Protein 2BON (pdb70)

Solvent-accessible surface area: 24672 Å² total; per-residue (Å²): 101,32,0,0,0,0,7,51,48,184,8,68,134,44,124,76,3,138,106,8,10,105,105,9,103,135,109,72,39,68,5,41,50,58,58,13,221,99,173,50,17,6,48,128,41,2,89,60,0,60,193,101,61,8,32,0,0,0,0,0,1,16,22,33,7,1,18,86,0,0,38,12,3,42,137,17,156,52,145,118,59,6,0,0,0,1,0,26,25,24,153,50,26,4,0,1,82,0,0,32,13,37,164,39,43,67,128,0,0,77,29,1,3,67,16,107,34,59,39,0,3,0,0,42,0,52,141,130,51,9,0,0,3,2,0,1,0,1,11,38,75,130,102,162,119,51,38,33,42,113,1,21,74,31,0,0,104,0,76,66,17,123,38,41,139,1,46,0,112,8,55,87,23,104,44,124,20,74,1,2,0,1,0,0,0,0,0,49,12,8,21,23,35,7,38,0,0,59,45,2,0,0,27,11,22,6,0,14,0,26,0,5,46,25,98,90,17,80,100,60,11,14,52,6,0,125,86,123,93,141,42,130,89,15,45,116,13,22,0,30,70,0,48,0,82,7,78,112,86,0,8,0,13,1,14,47,105,65,56,43,20,90,88,2,50,0,58,10,41,94,61,39,13,114,0,24,4,13,129,110,6,65,3,28,76,24,125,97,35,0,0,0,0,8,56,39,165,35,41,99,27,139,64,7,156,90,9,10,132,106,7,117,149,122,65,44,63,6,42,47,59,68,18,220,105,129,46,16,1,53,122,42,2,113,47,0,64,160,82,63,8,34,0,0,0,0,0,0,16,29,34,7,0,15,37,0,0,34,13,0,44,110,22,168,40,143,137,56,4,0,0,0,2,3,26,18,29,142,55,22,5,0,0,84,1,0,32,9,36,158,60,69,75,112,0,0,83,26,1,1,57,16,124,32,61,42,0,4,0,0,33,0,63,137,138,39,3,0,0,2,4,0,3,0,1,11,36,79,111,164,148,65,164,86,17,77,42,12,2,98,2,97,64,37,122,65,40,40,2,23,0,82,8,65,156,9,17,8,10,5,71,0,52,7,1,0,0,0,0,0,51,9,14,27,33,35,57,88,9,0,66,103,4,54,0,27,23,21,61,0,24,1,38,0,48,80,158,102,47,13,87,15,42,0,33,76,0,58,2,98,4,48,89,85,0,12,0,16,0,18,28,68,59,49,50,17,82,88,6,46,0,61,8,41,94,65,37,9,108,0,24,5,19,138,121,4,78,3,20,126,113,176

Structure (mmCIF, N/CA/C/O backbone):
data_2BON
#
_entry.id   2BON
#
_cell.length_a   42.326
_cell.length_b   166.164
_cell.length_c   48.474
_cell.angle_alpha   90.00
_cell.angle_beta   97.03
_cell.angle_gamma   90.00
#
_symmetry.space_group_name_H-M   'P 1 21 1'
#
loop_
_entity.id
_entity.type
_entity.pdbx_description
1 polymer 'LIPID KINASE'
2 non-polymer 'MAGNESIUM ION'
3 water water
#
loop_
_atom_site.group_PDB
_atom_site.id
_atom_site.type_symbol
_atom_site.label_atom_id
_atom_site.label_alt_id
_atom_site.label_comp_id
_atom_site.label_asym_id
_atom_site.label_entity_id
_atom_site.label_seq_id
_atom_site.pdbx_PDB_ins_code
_atom_site.Cartn_x
_atom_site.Cartn_y
_atom_site.Cartn_z
_atom_site.occupancy
_atom_site.B_iso_or_equiv
_atom_site.auth_seq_id
_atom_site.auth_comp_id
_atom_site.auth_asym_id
_atom_site.auth_atom_id
_atom_site.pdbx_PDB_model_num
ATOM 1 N N . PRO A 1 30 ? 11.779 -9.611 -5.338 1.00 67.83 5 PRO A N 1
ATOM 2 C CA . PRO A 1 30 ? 12.589 -10.116 -4.222 1.00 67.77 5 PRO A CA 1
ATOM 3 C C . PRO A 1 30 ? 11.837 -10.985 -3.189 1.00 67.27 5 PRO A C 1
ATOM 4 O O . PRO A 1 30 ? 10.617 -10.841 -3.001 1.00 67.80 5 PRO A O 1
ATOM 8 N N . ALA A 1 31 ? 12.595 -11.817 -2.481 1.00 65.84 6 ALA A N 1
ATOM 9 C CA . ALA A 1 31 ? 12.033 -12.720 -1.486 1.00 65.01 6 ALA A CA 1
ATOM 10 C C . ALA A 1 31 ? 11.328 -11.999 -0.344 1.00 64.56 6 ALA A C 1
ATOM 11 O O . ALA A 1 31 ? 11.645 -10.852 -0.003 1.00 64.77 6 ALA A O 1
ATOM 13 N N . SER A 1 32 ? 10.339 -12.670 0.226 1.00 63.60 7 SER A N 1
ATOM 14 C CA . SER A 1 32 ? 9.587 -12.106 1.309 1.00 62.70 7 SER A CA 1
ATOM 15 C C . SER A 1 32 ? 9.273 -13.170 2.338 1.00 62.35 7 SER A C 1
ATOM 16 O O . SER A 1 32 ? 9.366 -14.375 2.069 1.00 60.91 7 SER A O 1
ATOM 19 N N . LEU A 1 33 ? 8.937 -12.709 3.538 1.00 61.72 8 LEU A N 1
ATOM 20 C CA . LEU A 1 33 ? 8.478 -13.606 4.576 1.00 61.43 8 LEU A CA 1
ATOM 21 C C . LEU A 1 33 ? 7.174 -13.072 5.041 1.00 61.61 8 LEU A C 1
ATOM 22 O O . LEU A 1 33 ? 7.083 -11.906 5.478 1.00 63.23 8 LEU A O 1
ATOM 27 N N . LEU A 1 34 ? 6.162 -13.911 4.897 1.00 61.53 9 LEU A N 1
ATOM 28 C CA . LEU A 1 34 ? 4.802 -13.601 5.280 1.00 62.21 9 LEU A CA 1
ATOM 29 C C . LEU A 1 34 ? 4.498 -14.075 6.708 1.00 61.96 9 LEU A C 1
ATOM 30 O O . LEU A 1 34 ? 4.423 -15.295 7.003 1.00 61.56 9 LEU A O 1
ATOM 35 N N . ILE A 1 35 ? 4.335 -13.107 7.598 1.00 62.78 10 ILE A N 1
ATOM 36 C CA . ILE A 1 35 ? 3.959 -13.421 8.953 1.00 63.43 10 ILE A CA 1
ATOM 37 C C . ILE A 1 35 ? 2.435 -13.422 9.056 1.00 64.72 10 ILE A C 1
ATOM 38 O O . ILE A 1 35 ? 1.764 -12.354 9.054 1.00 64.12 10 ILE A O 1
ATOM 43 N N . LEU A 1 36 ? 1.921 -14.637 9.221 1.00 65.29 11 LEU A N 1
ATOM 44 C CA . LEU A 1 36 ? 0.501 -14.929 9.218 1.00 67.42 11 LEU A CA 1
ATOM 45 C C . LEU A 1 36 ? 0.006 -15.119 10.615 1.00 69.58 11 LEU A C 1
ATOM 46 O O . LEU A 1 36 ? 0.748 -15.510 11.507 1.00 70.49 11 LEU A O 1
ATOM 51 N N . ASN A 1 37 ? -1.280 -14.896 10.790 1.00 72.40 12 ASN A N 1
ATOM 52 C CA . ASN A 1 37 ? -1.871 -14.966 12.104 1.00 74.71 12 ASN A CA 1
ATOM 53 C C . ASN A 1 37 ? -2.382 -16.380 12.399 1.00 75.41 12 ASN A C 1
ATOM 54 O O . ASN A 1 37 ? -2.264 -17.282 11.572 1.00 76.14 12 ASN A O 1
ATOM 59 N N . GLY A 1 38 ? -2.913 -16.591 13.594 1.00 76.74 13 GLY A N 1
ATOM 60 C CA . GLY A 1 38 ? -3.656 -17.818 13.882 1.00 77.54 13 GLY A CA 1
ATOM 61 C C . GLY A 1 38 ? -4.894 -17.927 13.003 1.00 78.42 13 GLY A C 1
ATOM 62 O O . GLY A 1 38 ? -5.359 -19.026 12.700 1.00 78.62 13 GLY A O 1
ATOM 63 N N . LYS A 1 39 ? -5.423 -16.778 12.582 1.00 79.26 14 LYS A N 1
ATOM 64 C CA . LYS A 1 39 ? -6.632 -16.719 11.760 1.00 80.02 14 LYS A CA 1
ATOM 65 C C . LYS A 1 39 ? -6.307 -16.358 10.316 1.00 80.08 14 LYS A C 1
ATOM 66 O O . LYS A 1 39 ? -6.559 -15.228 9.887 1.00 80.16 14 LYS A O 1
ATOM 72 N N . SER A 1 40 ? -5.737 -17.322 9.589 1.00 79.83 15 SER A N 1
ATOM 73 C CA . SER A 1 40 ? -5.315 -17.161 8.195 1.00 79.96 15 SER A CA 1
ATOM 74 C C . SER A 1 40 ? -4.934 -18.520 7.599 1.00 79.87 15 SER A C 1
ATOM 75 O O . SER A 1 40 ? -4.839 -18.665 6.376 1.00 80.06 15 SER A O 1
ATOM 78 N N . THR A 1 41 ? -4.726 -19.510 8.467 1.00 79.39 16 THR A N 1
ATOM 79 C CA . THR A 1 41 ? -4.212 -20.830 8.066 1.00 79.14 16 THR A CA 1
ATOM 80 C C . THR A 1 41 ? -5.215 -21.679 7.248 1.00 78.33 16 THR A C 1
ATOM 81 O O . THR A 1 41 ? -4.846 -22.706 6.658 1.00 78.45 16 THR A O 1
ATOM 85 N N . ASP A 1 42 ? -6.473 -21.240 7.214 1.00 77.50 17 ASP A N 1
ATOM 86 C CA . ASP A 1 42 ? -7.508 -21.877 6.389 1.00 76.72 17 ASP A CA 1
ATOM 87 C C . ASP A 1 42 ? -8.183 -20.886 5.420 1.00 75.89 17 ASP A C 1
ATOM 88 O O . ASP A 1 42 ? -9.347 -21.067 5.031 1.00 75.82 17 ASP A O 1
ATOM 93 N N . ASN A 1 43 ? -7.440 -19.843 5.039 1.00 74.74 18 ASN A N 1
ATOM 94 C CA . ASN A 1 43 ? -7.858 -18.933 3.971 1.00 73.55 18 ASN A CA 1
ATOM 95 C C . ASN A 1 43 ? -7.394 -19.464 2.600 1.00 72.84 18 ASN A C 1
ATOM 96 O O . ASN A 1 43 ? -6.220 -19.331 2.220 1.00 72.56 18 ASN A O 1
ATOM 101 N N . LEU A 1 44 ? -8.331 -20.081 1.879 1.00 71.94 19 LEU A N 1
ATOM 102 C CA . LEU A 1 44 ? -8.050 -20.745 0.594 1.00 71.13 19 LEU A CA 1
ATOM 103 C C . LEU A 1 44 ? -7.649 -19.776 -0.540 1.00 70.20 19 LEU A C 1
ATOM 104 O O . LEU A 1 44 ? -6.659 -20.038 -1.235 1.00 69.75 19 LEU A O 1
ATOM 109 N N . PRO A 1 45 ? -8.421 -18.675 -0.743 1.00 69.45 20 PRO A N 1
ATOM 110 C CA . PRO A 1 45 ? -7.998 -17.600 -1.655 1.00 68.85 20 PRO A CA 1
ATOM 111 C C . PRO A 1 45 ? -6.566 -17.100 -1.406 1.00 68.06 20 PRO A C 1
ATOM 112 O O . PRO A 1 45 ? -5.806 -16.916 -2.361 1.00 67.64 20 PRO A O 1
ATOM 116 N N . LEU A 1 46 ? -6.229 -16.863 -0.134 1.00 67.47 21 LEU A N 1
ATOM 117 C CA . LEU A 1 46 ? -4.875 -16.470 0.295 1.00 66.52 21 LEU A CA 1
ATOM 118 C C . LEU A 1 46 ? -3.862 -17.537 -0.112 1.00 66.65 21 LEU A C 1
ATOM 119 O O . LEU A 1 46 ? -2.833 -17.238 -0.747 1.00 66.01 21 LEU A O 1
ATOM 124 N N . ARG A 1 47 ? -4.172 -18.783 0.262 1.00 66.49 22 ARG A N 1
ATOM 125 C CA . ARG A 1 47 ? -3.363 -19.919 -0.143 1.00 67.36 22 ARG A CA 1
ATOM 126 C C . ARG A 1 47 ? -3.216 -19.963 -1.675 1.00 67.56 22 ARG A C 1
ATOM 127 O O . ARG A 1 47 ? -2.078 -19.972 -2.198 1.00 67.55 22 ARG A O 1
ATOM 135 N N . GLU A 1 48 ? -4.365 -19.879 -2.383 1.00 68.41 23 GLU A N 1
ATOM 136 C CA . GLU A 1 48 ? -4.346 -19.878 -3.853 1.00 69.70 23 GLU A CA 1
ATOM 137 C C . GLU A 1 48 ? -3.441 -18.779 -4.406 1.00 70.05 23 GLU A C 1
ATOM 138 O O . GLU A 1 48 ? -2.594 -19.044 -5.258 1.00 70.39 23 GLU A O 1
ATOM 144 N N . ALA A 1 49 ? -3.617 -17.558 -3.900 1.00 70.48 24 ALA A N 1
ATOM 145 C CA . ALA A 1 49 ? -2.844 -16.406 -4.348 1.00 70.90 24 ALA A CA 1
ATOM 146 C C . ALA A 1 49 ? -1.354 -16.632 -4.098 1.00 71.24 24 ALA A C 1
ATOM 147 O O . ALA A 1 49 ? -0.546 -16.582 -5.156 1.00 71.18 24 ALA A O 1
ATOM 149 N N . ILE A 1 50 ? -0.988 -16.907 -2.708 1.00 71.45 25 ILE A N 1
ATOM 150 C CA . ILE A 1 50 ? 0.407 -17.192 -2.352 1.00 71.62 25 ILE A CA 1
ATOM 151 C C . ILE A 1 50 ? 0.985 -18.263 -3.272 1.00 72.52 25 ILE A C 1
ATOM 152 O O . ILE A 1 50 ? 2.044 -18.067 -3.871 1.00 72.55 25 ILE A O 1
ATOM 157 N N . MET A 1 51 ? 0.279 -19.376 -3.358 1.00 73.87 26 MET A N 1
ATOM 158 C CA . MET A 1 51 ? 0.723 -20.482 -4.201 1.00 75.36 26 MET A CA 1
ATOM 159 C C . MET A 1 51 ? 0.876 -20.117 -5.690 1.00 75.63 26 MET A C 1
ATOM 160 O O . MET A 1 51 ? 1.749 -20.688 -6.400 1.00 76.38 26 MET A O 1
ATOM 165 N N . LEU A 1 52 ? 0.040 -19.198 -6.184 1.00 75.85 27 LEU A N 1
ATOM 166 C CA . LEU A 1 52 ? 0.104 -18.844 -7.637 1.00 76.12 27 LEU A CA 1
ATOM 167 C C . LEU A 1 52 ? 1.310 -17.926 -7.916 1.00 75.79 27 LEU A C 1
ATOM 168 O O . LEU A 1 52 ? 1.866 -17.926 -9.022 1.00 75.68 27 LEU A O 1
ATOM 173 N N . LEU A 1 53 ? 1.714 -17.173 -6.890 1.00 75.62 28 LEU A N 1
ATOM 174 C CA . LEU A 1 53 ? 2.879 -16.272 -6.962 1.00 75.37 28 LEU A CA 1
ATOM 175 C C . LEU A 1 53 ? 4.203 -17.024 -6.765 1.00 75.57 28 LEU A C 1
ATOM 176 O O . LEU A 1 53 ? 5.256 -16.596 -7.261 1.00 75.78 28 LEU A O 1
ATOM 181 N N . ARG A 1 54 ? 4.137 -18.162 -6.051 1.00 75.08 29 ARG A N 1
ATOM 182 C CA . ARG A 1 54 ? 5.303 -19.023 -5.892 1.00 74.26 29 ARG A CA 1
ATOM 183 C C . ARG A 1 54 ? 5.677 -19.640 -7.213 1.00 74.37 29 ARG A C 1
ATOM 184 O O . ARG A 1 54 ? 6.854 -19.700 -7.559 1.00 73.73 29 ARG A O 1
ATOM 192 N N . GLU A 1 55 ? 4.661 -20.072 -7.953 1.00 74.98 30 GLU A N 1
ATOM 193 C CA . GLU A 1 55 ? 4.860 -20.677 -9.281 1.00 75.88 30 GLU A CA 1
ATOM 194 C C . GLU A 1 55 ? 4.909 -19.596 -10.377 1.00 76.30 30 GLU A C 1
ATOM 195 O O . GLU A 1 55 ? 4.446 -19.796 -11.497 1.00 76.70 30 GLU A O 1
ATOM 201 N N . GLU A 1 56 ? 5.475 -18.441 -10.024 1.00 76.99 31 GLU A N 1
ATOM 202 C CA . GLU A 1 56 ? 5.738 -17.360 -10.970 1.00 77.74 31 GLU A CA 1
ATOM 203 C C . GLU A 1 56 ? 7.212 -16.958 -10.818 1.00 77.53 31 GLU A C 1
ATOM 204 O O . GLU A 1 56 ? 7.740 -16.120 -11.576 1.00 77.81 31 GLU A O 1
ATOM 210 N N . GLY A 1 57 ? 7.864 -17.587 -9.823 1.00 77.15 32 GLY A N 1
ATOM 211 C CA . GLY A 1 57 ? 9.288 -17.384 -9.558 1.00 76.07 32 GLY A CA 1
ATOM 212 C C . GLY A 1 57 ? 9.574 -16.732 -8.221 1.00 74.93 32 GLY A C 1
ATOM 213 O O . GLY A 1 57 ? 10.728 -16.531 -7.838 1.00 74.82 32 GLY A O 1
ATOM 214 N N . MET A 1 58 ? 8.527 -16.402 -7.490 1.00 73.97 33 MET A N 1
ATOM 215 C CA . MET A 1 58 ? 8.749 -15.663 -6.277 1.00 73.74 33 MET A CA 1
ATOM 216 C C . MET A 1 58 ? 9.037 -16.600 -5.126 1.00 72.17 33 MET A C 1
ATOM 217 O O . MET A 1 58 ? 8.528 -17.726 -5.092 1.00 71.75 33 MET A O 1
ATOM 222 N N . THR A 1 59 ? 9.919 -16.138 -4.237 1.00 70.29 34 THR A N 1
ATOM 223 C CA . THR A 1 59 ? 10.247 -16.829 -3.011 1.00 68.98 34 THR A CA 1
ATOM 224 C C . THR A 1 59 ? 9.386 -16.195 -1.936 1.00 67.81 34 THR A C 1
ATOM 225 O O . THR A 1 59 ? 9.512 -15.006 -1.644 1.00 67.29 34 THR A O 1
ATOM 229 N N . ILE A 1 60 ? 8.469 -16.970 -1.375 1.00 66.54 35 ILE A N 1
ATOM 230 C CA . ILE A 1 60 ? 7.652 -16.437 -0.302 1.00 64.55 35 ILE A CA 1
ATOM 231 C C . ILE A 1 60 ? 7.444 -17.411 0.867 1.00 63.85 35 ILE A C 1
ATOM 232 O O . ILE A 1 60 ? 6.689 -18.392 0.781 1.00 61.99 35 ILE A O 1
ATOM 237 N N . HIS A 1 61 ? 8.156 -17.126 1.954 1.00 62.79 36 HIS A N 1
ATOM 238 C CA . HIS A 1 61 ? 8.072 -17.916 3.175 1.00 62.41 36 HIS A CA 1
ATOM 239 C C . HIS A 1 61 ? 6.831 -17.530 3.918 1.00 61.92 36 HIS A C 1
ATOM 240 O O . HIS A 1 61 ? 6.518 -16.340 4.040 1.00 61.62 36 HIS A O 1
ATOM 247 N N . VAL A 1 62 ? 6.148 -18.538 4.443 1.00 60.71 37 VAL A N 1
ATOM 248 C CA . VAL A 1 62 ? 4.962 -18.308 5.237 1.00 61.01 37 VAL A CA 1
ATOM 249 C C . VAL A 1 62 ? 5.232 -18.836 6.647 1.00 60.73 37 VAL A C 1
ATOM 250 O O . VAL A 1 62 ? 5.592 -20.019 6.813 1.00 59.98 37 VAL A O 1
ATOM 254 N N . ARG A 1 63 ? 5.108 -17.947 7.629 1.00 60.70 38 ARG A N 1
ATOM 255 C CA . ARG A 1 63 ? 5.266 -18.271 9.064 1.00 61.15 38 ARG A CA 1
ATOM 256 C C . ARG A 1 63 ? 4.011 -17.884 9.807 1.00 61.04 38 ARG A C 1
ATOM 257 O O . ARG A 1 63 ? 3.377 -16.894 9.469 1.00 61.34 38 ARG A O 1
ATOM 265 N N . VAL A 1 64 ? 3.618 -18.711 10.771 1.00 60.62 39 VAL A N 1
ATOM 266 C CA . VAL A 1 64 ? 2.338 -18.525 11.452 1.00 60.85 39 VAL A CA 1
ATOM 267 C C . VAL A 1 64 ? 2.617 -18.280 12.918 1.00 60.84 39 VAL A C 1
ATOM 268 O O . VAL A 1 64 ? 3.327 -19.072 13.533 1.00 60.91 39 VAL A O 1
ATOM 272 N N . THR A 1 65 ? 2.060 -17.192 13.457 1.00 61.01 40 THR A N 1
ATOM 273 C CA . THR A 1 65 ? 2.205 -16.854 14.866 1.00 61.58 40 THR A CA 1
ATOM 274 C C . THR A 1 65 ? 1.181 -17.535 15.786 1.00 62.63 40 THR A C 1
ATOM 275 O O . THR A 1 65 ? 0.043 -17.833 15.392 1.00 62.99 40 THR A O 1
ATOM 279 N N . TRP A 1 66 ? 1.587 -17.755 17.033 1.00 62.81 41 TRP A N 1
ATOM 280 C CA . TRP A 1 66 ? 0.714 -18.390 17.990 1.00 62.96 41 TRP A CA 1
ATOM 281 C C . TRP A 1 66 ? 0.586 -17.542 19.234 1.00 63.13 41 TRP A C 1
ATOM 282 O O . TRP A 1 66 ? -0.452 -17.581 19.900 1.00 63.48 41 TRP A O 1
ATOM 293 N N . GLU A 1 67 ? 1.653 -16.819 19.572 1.00 63.58 42 GLU A N 1
ATOM 294 C CA . GLU A 1 67 ? 1.691 -16.021 20.830 1.00 64.35 42 GLU A CA 1
ATOM 295 C C . GLU A 1 67 ? 2.536 -14.773 20.607 1.00 63.61 42 GLU A C 1
ATOM 296 O O . GLU A 1 67 ? 3.253 -14.699 19.610 1.00 62.18 42 GLU A O 1
ATOM 302 N N . LYS A 1 68 ? 2.464 -13.763 21.497 1.00 64.09 43 LYS A N 1
ATOM 303 C CA . LYS A 1 68 ? 3.345 -12.598 21.290 1.00 64.91 43 LYS A CA 1
ATOM 304 C C . LYS A 1 68 ? 4.800 -13.009 21.480 1.00 64.86 43 LYS A C 1
ATOM 305 O O . LYS A 1 68 ? 5.091 -13.950 22.230 1.00 65.58 43 LYS A O 1
ATOM 311 N N . GLY A 1 69 ? 5.711 -12.320 20.797 1.00 65.30 44 GLY A N 1
ATOM 312 C CA . GLY A 1 69 ? 7.112 -12.761 20.760 1.00 65.96 44 GLY A CA 1
ATOM 313 C C . GLY A 1 69 ? 7.443 -13.551 19.497 1.00 66.22 44 GLY A C 1
ATOM 314 O O . GLY A 1 69 ? 8.609 -13.604 19.069 1.00 66.54 44 GLY A O 1
ATOM 315 N N . ASP A 1 70 ? 6.414 -14.156 18.899 1.00 65.86 45 ASP A N 1
ATOM 316 C CA . ASP A 1 70 ? 6.579 -15.051 17.722 1.00 65.46 45 ASP A CA 1
ATOM 317 C C . ASP A 1 70 ? 6.898 -14.246 16.482 1.00 65.69 45 ASP A C 1
ATOM 318 O O . ASP A 1 70 ? 7.698 -14.673 15.641 1.00 65.28 45 ASP A O 1
ATOM 323 N N . ALA A 1 71 ? 6.246 -13.089 16.345 1.00 66.42 46 ALA A N 1
ATOM 324 C CA . ALA A 1 71 ? 6.471 -12.236 15.166 1.00 66.83 46 ALA A CA 1
ATOM 325 C C . ALA A 1 71 ? 7.938 -11.821 15.205 1.00 67.10 46 ALA A C 1
ATOM 326 O O . ALA A 1 71 ? 8.661 -11.953 14.217 1.00 66.52 46 ALA A O 1
ATOM 328 N N . ALA A 1 72 ? 8.368 -11.348 16.375 1.00 67.44 47 ALA A N 1
ATOM 329 C CA . ALA A 1 72 ? 9.766 -10.999 16.597 1.00 67.57 47 ALA A CA 1
ATOM 330 C C . ALA A 1 72 ? 10.664 -12.148 16.177 1.00 66.78 47 ALA A C 1
ATOM 331 O O . ALA A 1 72 ? 11.634 -11.945 15.437 1.00 67.47 47 ALA A O 1
ATOM 333 N N . ARG A 1 73 ? 10.335 -13.367 16.611 1.00 66.50 48 ARG A N 1
ATOM 334 C CA . ARG A 1 73 ? 11.181 -14.507 16.289 1.00 65.16 48 ARG A CA 1
ATOM 335 C C . ARG A 1 73 ? 11.245 -14.712 14.780 1.00 64.96 48 ARG A C 1
ATOM 336 O O . ARG A 1 73 ? 12.321 -14.974 14.232 1.00 63.91 48 ARG A O 1
ATOM 344 N N . TYR A 1 74 ? 10.103 -14.544 14.115 1.00 64.48 49 TYR A N 1
ATOM 345 C CA . TYR A 1 74 ? 10.023 -14.781 12.670 1.00 64.73 49 TYR A CA 1
ATOM 346 C C . TYR A 1 74 ? 10.578 -13.602 11.842 1.00 65.20 49 TYR A C 1
ATOM 347 O O . TYR A 1 74 ? 11.087 -13.795 10.722 1.00 64.63 49 TYR A O 1
ATOM 356 N N . VAL A 1 75 ? 10.505 -12.401 12.420 1.00 65.88 50 VAL A N 1
ATOM 357 C CA . VAL A 1 75 ? 11.178 -11.229 11.855 1.00 67.33 50 VAL A CA 1
ATOM 358 C C . VAL A 1 75 ? 12.685 -11.519 11.784 1.00 68.45 50 VAL A C 1
ATOM 359 O O . VAL A 1 75 ? 13.317 -11.336 10.734 1.00 68.90 50 VAL A O 1
ATOM 363 N N . GLU A 1 76 ? 13.254 -12.036 12.874 1.00 69.61 51 GLU A N 1
ATOM 364 C CA . GLU A 1 76 ? 14.686 -12.302 12.866 1.00 70.70 51 GLU A CA 1
ATOM 365 C C . GLU A 1 76 ? 15.045 -13.464 11.943 1.00 70.52 51 GLU A C 1
ATOM 366 O O . GLU A 1 76 ? 16.130 -13.465 11.366 1.00 70.93 51 GLU A O 1
ATOM 372 N N . GLU A 1 77 ? 14.142 -14.433 11.777 1.00 70.43 52 GLU A N 1
ATOM 373 C CA . GLU A 1 77 ? 14.394 -15.531 10.823 1.00 69.98 52 GLU A CA 1
ATOM 374 C C . GLU A 1 77 ? 14.354 -14.950 9.410 1.00 69.95 52 GLU A C 1
ATOM 375 O O . GLU A 1 77 ? 15.169 -15.310 8.559 1.00 69.98 52 GLU A O 1
ATOM 381 N N . ALA A 1 78 ? 13.425 -14.023 9.184 1.00 69.99 53 ALA A N 1
ATOM 382 C CA . ALA A 1 78 ? 13.365 -13.285 7.929 1.00 69.93 53 ALA A CA 1
ATOM 383 C C . ALA A 1 78 ? 14.725 -12.650 7.619 1.00 70.19 53 ALA A C 1
ATOM 384 O O . ALA A 1 78 ? 15.228 -12.773 6.493 1.00 70.46 53 ALA A O 1
ATOM 386 N N . ARG A 1 79 ? 15.334 -12.018 8.625 1.00 70.17 54 ARG A N 1
ATOM 387 C CA . ARG A 1 79 ? 16.673 -11.444 8.490 1.00 70.58 54 ARG A CA 1
ATOM 388 C C . ARG A 1 79 ? 17.707 -12.450 8.024 1.00 71.01 54 ARG A C 1
ATOM 389 O O . ARG A 1 79 ? 18.379 -12.223 7.021 1.00 70.97 54 ARG A O 1
ATOM 397 N N . LYS A 1 80 ? 17.816 -13.564 8.745 1.00 71.35 55 LYS A N 1
ATOM 398 C CA . LYS A 1 80 ? 18.756 -14.630 8.412 1.00 71.93 55 LYS A CA 1
ATOM 399 C C . LYS A 1 80 ? 18.683 -15.064 6.947 1.00 72.20 55 LYS A C 1
ATOM 400 O O . LYS A 1 80 ? 19.704 -15.391 6.324 1.00 72.16 55 LYS A O 1
ATOM 406 N N . PHE A 1 81 ? 17.467 -15.058 6.407 1.00 72.48 56 PHE A N 1
ATOM 407 C CA . PHE A 1 81 ? 17.221 -15.413 5.012 1.00 72.37 56 PHE A CA 1
ATOM 408 C C . PHE A 1 81 ? 17.730 -14.330 4.048 1.00 71.46 56 PHE A C 1
ATOM 409 O O . PHE A 1 81 ? 17.961 -14.593 2.869 1.00 71.31 56 PHE A O 1
ATOM 417 N N . GLY A 1 82 ? 17.917 -13.122 4.568 1.00 70.46 57 GLY A N 1
ATOM 418 C CA . GLY A 1 82 ? 18.315 -11.977 3.746 1.00 69.43 57 GLY A CA 1
ATOM 419 C C . GLY A 1 82 ? 17.133 -11.470 2.947 1.00 68.56 57 GLY A C 1
ATOM 420 O O . GLY A 1 82 ? 17.282 -11.068 1.790 1.00 68.48 57 GLY A O 1
ATOM 421 N N . VAL A 1 83 ? 15.959 -11.489 3.578 1.00 67.18 58 VAL A N 1
ATOM 422 C CA . VAL A 1 83 ? 14.694 -11.221 2.918 1.00 66.13 58 VAL A CA 1
ATOM 423 C C . VAL A 1 83 ? 14.508 -9.685 2.761 1.00 66.13 58 VAL A C 1
ATOM 424 O O . VAL A 1 83 ? 15.100 -8.904 3.526 1.00 65.44 58 VAL A O 1
ATOM 428 N N . ALA A 1 84 ? 13.719 -9.266 1.764 1.00 65.41 59 ALA A N 1
ATOM 429 C CA . ALA A 1 84 ? 13.491 -7.817 1.479 1.00 64.70 59 ALA A CA 1
ATOM 430 C C . ALA A 1 84 ? 12.228 -7.219 2.086 1.00 63.92 59 ALA A C 1
ATOM 431 O O . ALA A 1 84 ? 12.152 -6.019 2.296 1.00 64.45 59 ALA A O 1
ATOM 433 N N . THR A 1 85 ? 11.221 -8.044 2.334 1.00 63.25 60 THR A N 1
ATOM 434 C CA . THR A 1 85 ? 9.984 -7.577 2.958 1.00 62.01 60 THR A CA 1
ATOM 435 C C . THR A 1 85 ? 9.549 -8.626 3.974 1.00 62.58 60 THR A C 1
ATOM 436 O O . THR A 1 85 ? 9.614 -9.848 3.680 1.00 61.14 60 THR A O 1
ATOM 440 N N . VAL A 1 86 ? 9.168 -8.163 5.166 1.00 61.69 61 VAL A N 1
ATOM 441 C CA . VAL A 1 86 ? 8.380 -8.968 6.096 1.00 61.74 61 VAL A CA 1
ATOM 442 C C . VAL A 1 86 ? 6.934 -8.467 5.962 1.00 61.94 61 VAL A C 1
ATOM 443 O O . VAL A 1 86 ? 6.647 -7.256 6.117 1.00 63.25 61 VAL A O 1
ATOM 447 N N . ILE A 1 87 ? 6.035 -9.388 5.664 1.00 61.77 62 ILE A N 1
ATOM 448 C CA . ILE A 1 87 ? 4.669 -9.044 5.296 1.00 60.94 62 ILE A CA 1
ATOM 449 C C . ILE A 1 87 ? 3.741 -9.376 6.481 1.00 61.52 62 ILE A C 1
ATOM 450 O O . ILE A 1 87 ? 3.649 -10.539 6.918 1.00 61.46 62 ILE A O 1
ATOM 455 N N . ALA A 1 88 ? 3.080 -8.355 7.029 1.00 60.07 63 ALA A N 1
ATOM 456 C CA . ALA A 1 88 ? 2.105 -8.617 8.090 1.00 60.45 63 ALA A CA 1
ATOM 457 C C . ALA A 1 88 ? 0.761 -9.030 7.444 1.00 61.18 63 ALA A C 1
ATOM 458 O O . ALA A 1 88 ? 0.095 -8.190 6.818 1.00 59.64 63 ALA A O 1
ATOM 460 N N . GLY A 1 89 ? 0.431 -10.340 7.526 1.00 61.43 64 GLY A N 1
ATOM 461 C CA . GLY A 1 89 ? -0.870 -10.886 7.075 1.00 62.49 64 GLY A CA 1
ATOM 462 C C . GLY A 1 89 ? -1.924 -10.968 8.182 1.00 63.22 64 GLY A C 1
ATOM 463 O O . GLY A 1 89 ? -2.059 -11.984 8.869 1.00 62.22 64 GLY A O 1
ATOM 464 N N . GLY A 1 90 ? -2.690 -9.899 8.358 1.00 64.28 65 GLY A N 1
ATOM 465 C CA . GLY A 1 90 ? -3.599 -9.824 9.501 1.00 65.48 65 GLY A CA 1
ATOM 466 C C . GLY A 1 90 ? -4.157 -8.459 9.792 1.00 66.05 65 GLY A C 1
ATOM 467 O O . GLY A 1 90 ? -4.128 -7.563 8.937 1.00 67.02 65 GLY A O 1
ATOM 468 N N . GLY A 1 91 ? -4.688 -8.302 10.999 1.00 66.20 66 GLY A N 1
ATOM 469 C CA . GLY A 1 91 ? -5.314 -7.055 11.393 1.00 66.97 66 GLY A CA 1
ATOM 470 C C . GLY A 1 91 ? -4.337 -5.956 11.773 1.00 66.99 66 GLY A C 1
ATOM 471 O O . GLY A 1 91 ? -3.105 -6.059 11.605 1.00 66.71 66 GLY A O 1
ATOM 472 N N . ASP A 1 92 ? -4.889 -4.886 12.302 1.00 67.85 67 ASP A N 1
ATOM 473 C CA . ASP A 1 92 ? -4.059 -3.768 12.690 1.00 68.58 67 ASP A CA 1
ATOM 474 C C . ASP A 1 92 ? -3.106 -4.229 13.793 1.00 68.34 67 ASP A C 1
ATOM 475 O O . ASP A 1 92 ? -1.929 -3.863 13.786 1.00 68.85 67 ASP A O 1
ATOM 480 N N . GLY A 1 93 ? -3.588 -5.141 14.636 1.00 67.99 68 GLY A N 1
ATOM 481 C CA . GLY A 1 93 ? -2.770 -5.852 15.624 1.00 67.60 68 GLY A CA 1
ATOM 482 C C . GLY A 1 93 ? -1.533 -6.571 15.111 1.00 66.85 68 GLY A C 1
ATOM 483 O O . GLY A 1 93 ? -0.434 -6.352 15.618 1.00 67.21 68 GLY A O 1
ATOM 484 N N . THR A 1 94 ? -1.692 -7.435 14.104 1.00 66.41 69 THR A N 1
ATOM 485 C CA . THR A 1 94 ? -0.558 -8.130 13.520 1.00 64.66 69 THR A CA 1
ATOM 486 C C . THR A 1 94 ? 0.430 -7.121 12.923 1.00 63.58 69 THR A C 1
ATOM 487 O O . THR A 1 94 ? 1.640 -7.270 13.087 1.00 62.12 69 THR A O 1
ATOM 491 N N . ILE A 1 95 ? -0.089 -6.110 12.222 1.00 63.40 70 ILE A N 1
ATOM 492 C CA . ILE A 1 95 ? 0.755 -5.090 11.561 1.00 64.39 70 ILE A CA 1
ATOM 493 C C . ILE A 1 95 ? 1.581 -4.353 12.610 1.00 64.34 70 ILE A C 1
ATOM 494 O O . ILE A 1 95 ? 2.752 -4.062 12.405 1.00 63.93 70 ILE A O 1
ATOM 499 N N . ASN A 1 96 ? 0.955 -4.112 13.743 1.00 64.37 71 ASN A N 1
ATOM 500 C CA . ASN A 1 96 ? 1.626 -3.431 14.848 1.00 65.90 71 ASN A CA 1
ATOM 501 C C . ASN A 1 96 ? 2.653 -4.351 15.517 1.00 65.19 71 ASN A C 1
ATOM 502 O O . ASN A 1 96 ? 3.726 -3.899 15.869 1.00 65.45 71 ASN A O 1
ATOM 507 N N . GLU A 1 97 ? 2.367 -5.652 15.587 1.00 64.79 72 GLU A N 1
ATOM 508 C CA . GLU A 1 97 ? 3.326 -6.593 16.131 1.00 64.31 72 GLU A CA 1
ATOM 509 C C . GLU A 1 97 ? 4.551 -6.687 15.241 1.00 63.37 72 GLU A C 1
ATOM 510 O O . GLU A 1 97 ? 5.691 -6.685 15.739 1.00 61.43 72 GLU A O 1
ATOM 516 N N . VAL A 1 98 ? 4.314 -6.824 13.927 1.00 62.27 73 VAL A N 1
ATOM 517 C CA . VAL A 1 98 ? 5.417 -6.877 12.990 1.00 61.95 73 VAL A CA 1
ATOM 518 C C . VAL A 1 98 ? 6.206 -5.565 12.963 1.00 62.08 73 VAL A C 1
ATOM 519 O O . VAL A 1 98 ? 7.434 -5.585 13.053 1.00 61.28 73 VAL A O 1
ATOM 523 N N . SER A 1 99 ? 5.487 -4.443 12.845 1.00 61.45 74 SER A N 1
ATOM 524 C CA . SER A 1 99 ? 6.097 -3.114 12.786 1.00 62.95 74 SER A CA 1
ATOM 525 C C . SER A 1 99 ? 6.972 -2.852 13.998 1.00 62.45 74 SER A C 1
ATOM 526 O O . SER A 1 99 ? 8.101 -2.378 13.875 1.00 63.31 74 SER A O 1
ATOM 529 N N . THR A 1 100 ? 6.421 -3.140 15.175 1.00 62.20 75 THR A N 1
ATOM 530 C CA . THR A 1 100 ? 7.099 -2.965 16.416 1.00 61.66 75 THR A CA 1
ATOM 531 C C . THR A 1 100 ? 8.372 -3.835 16.428 1.00 61.61 75 THR A C 1
ATOM 532 O O . THR A 1 100 ? 9.422 -3.396 16.864 1.00 60.28 75 THR A O 1
ATOM 536 N N . ALA A 1 101 ? 8.280 -5.065 15.912 1.00 60.80 76 ALA A N 1
ATOM 537 C CA . ALA A 1 101 ? 9.424 -5.959 15.875 1.00 60.97 76 ALA A CA 1
ATOM 538 C C . ALA A 1 101 ? 10.482 -5.428 14.889 1.00 61.68 76 ALA A C 1
ATOM 539 O O . ALA A 1 101 ? 11.674 -5.370 15.217 1.00 61.91 76 ALA A O 1
ATOM 541 N N . LEU A 1 102 ? 10.045 -4.988 13.715 1.00 61.80 77 LEU A N 1
ATOM 542 C CA . LEU A 1 102 ? 10.974 -4.388 12.772 1.00 62.84 77 LEU A CA 1
ATOM 543 C C . LEU A 1 102 ? 11.719 -3.167 13.307 1.00 63.81 77 LEU A C 1
ATOM 544 O O . LEU A 1 102 ? 12.929 -3.077 13.133 1.00 64.39 77 LEU A O 1
ATOM 549 N N . ILE A 1 103 ? 11.025 -2.238 13.971 1.00 64.14 78 ILE A N 1
ATOM 550 C CA . ILE A 1 103 ? 11.707 -1.053 14.501 1.00 64.64 78 ILE A CA 1
ATOM 551 C C . ILE A 1 103 ? 12.695 -1.382 15.632 1.00 64.32 78 ILE A C 1
ATOM 552 O O . ILE A 1 103 ? 13.561 -0.581 15.927 1.00 63.35 78 ILE A O 1
ATOM 557 N N . GLN A 1 104 ? 12.558 -2.548 16.263 1.00 65.04 79 GLN A N 1
ATOM 558 C CA . GLN A 1 104 ? 13.457 -2.923 17.357 1.00 66.73 79 GLN A CA 1
ATOM 559 C C . GLN A 1 104 ? 14.754 -3.571 16.854 1.00 67.25 79 GLN A C 1
ATOM 560 O O . GLN A 1 104 ? 15.713 -3.741 17.611 1.00 67.18 79 GLN A O 1
ATOM 566 N N . CYS A 1 105 ? 14.745 -3.937 15.575 1.00 67.51 80 CYS A N 1
ATOM 567 C CA . CYS A 1 105 ? 15.882 -4.524 14.901 1.00 67.58 80 CYS A CA 1
ATOM 568 C C . CYS A 1 105 ? 17.076 -3.591 14.878 1.00 67.74 80 CYS A C 1
ATOM 569 O O . CYS A 1 105 ? 16.979 -2.464 14.402 1.00 67.03 80 CYS A O 1
ATOM 572 N N . GLU A 1 106 ? 18.200 -4.089 15.381 1.00 68.17 81 GLU A N 1
ATOM 573 C CA . GLU A 1 106 ? 19.453 -3.357 15.378 1.00 68.79 81 GLU A CA 1
ATOM 574 C C . GLU A 1 106 ? 20.261 -3.816 14.164 1.00 68.97 81 GLU A C 1
ATOM 575 O O . GLU A 1 106 ? 20.558 -4.992 14.037 1.00 68.89 81 GLU A O 1
ATOM 581 N N . GLY A 1 107 ? 20.605 -2.910 13.257 1.00 69.71 82 GLY A N 1
ATOM 582 C CA . GLY A 1 107 ? 21.576 -3.271 12.222 1.00 70.51 82 GLY A CA 1
ATOM 583 C C . GLY A 1 107 ? 21.349 -2.814 10.792 1.00 70.93 82 GLY A C 1
ATOM 584 O O . GLY A 1 107 ? 20.656 -1.823 10.539 1.00 70.65 82 GLY A O 1
ATOM 585 N N . ASP A 1 108 ? 21.909 -3.593 9.860 1.00 71.27 83 ASP A N 1
ATOM 586 C CA . ASP A 1 108 ? 22.180 -3.135 8.492 1.00 71.48 83 ASP A CA 1
ATOM 587 C C . ASP A 1 108 ? 21.078 -3.342 7.434 1.00 71.23 83 ASP A C 1
ATOM 588 O O . ASP A 1 108 ? 20.790 -2.428 6.660 1.00 71.62 83 ASP A O 1
ATOM 593 N N . ASP A 1 109 ? 20.483 -4.532 7.401 1.00 70.81 84 ASP A N 1
ATOM 594 C CA . ASP A 1 109 ? 19.694 -4.994 6.247 1.00 70.57 84 ASP A CA 1
ATOM 595 C C . ASP A 1 109 ? 18.208 -5.161 6.550 1.00 70.06 84 ASP A C 1
ATOM 596 O O . ASP A 1 109 ? 17.611 -6.184 6.180 1.00 69.97 84 ASP A O 1
ATOM 601 N N . ILE A 1 110 ? 17.607 -4.175 7.210 1.00 69.13 85 ILE A N 1
ATOM 602 C CA . ILE A 1 110 ? 16.282 -4.382 7.809 1.00 68.24 85 ILE A CA 1
ATOM 603 C C . ILE A 1 110 ? 15.146 -4.428 6.772 1.00 67.26 85 ILE A C 1
ATOM 604 O O . ILE A 1 110 ? 15.000 -3.510 5.976 1.00 67.32 85 ILE A O 1
ATOM 609 N N . PRO A 1 111 ? 14.357 -5.514 6.775 1.00 66.68 86 PRO A N 1
ATOM 610 C CA . PRO A 1 111 ? 13.274 -5.695 5.815 1.00 66.70 86 PRO A CA 1
ATOM 611 C C . PRO A 1 111 ? 12.223 -4.571 5.809 1.00 66.42 86 PRO A C 1
ATOM 612 O O . PRO A 1 111 ? 11.841 -4.073 6.854 1.00 65.54 86 PRO A O 1
ATOM 616 N N . ALA A 1 112 ? 11.761 -4.192 4.627 1.00 66.42 87 ALA A N 1
ATOM 617 C CA . ALA A 1 112 ? 10.605 -3.276 4.529 1.00 66.47 87 ALA A CA 1
ATOM 618 C C . ALA A 1 112 ? 9.372 -3.987 5.077 1.00 65.89 87 ALA A C 1
ATOM 619 O O . ALA A 1 112 ? 9.338 -5.223 5.187 1.00 66.81 87 ALA A O 1
ATOM 621 N N . LEU A 1 113 ? 8.365 -3.217 5.444 1.00 66.00 88 LEU A N 1
ATOM 622 C CA . LEU A 1 113 ? 7.114 -3.787 5.928 1.00 64.82 88 LEU A CA 1
ATOM 623 C C . LEU A 1 113 ? 6.179 -3.883 4.733 1.00 64.85 88 LEU A C 1
ATOM 624 O O . LEU A 1 113 ? 6.032 -2.919 3.965 1.00 64.54 88 LEU A O 1
ATOM 629 N N . GLY A 1 114 ? 5.588 -5.048 4.519 1.00 63.60 89 GLY A N 1
ATOM 630 C CA . GLY A 1 114 ? 4.498 -5.129 3.581 1.00 62.82 89 GLY A CA 1
ATOM 631 C C . GLY A 1 114 ? 3.256 -5.486 4.343 1.00 62.43 89 GLY A C 1
ATOM 632 O O . GLY A 1 114 ? 3.342 -5.948 5.476 1.00 61.75 89 GLY A O 1
ATOM 633 N N . ILE A 1 115 ? 2.100 -5.300 3.721 1.00 62.91 90 ILE A N 1
ATOM 634 C CA . ILE A 1 115 ? 0.827 -5.473 4.420 1.00 63.74 90 ILE A CA 1
ATOM 635 C C . ILE A 1 115 ? -0.163 -6.271 3.575 1.00 64.90 90 ILE A C 1
ATOM 636 O O . ILE A 1 115 ? -0.393 -5.945 2.403 1.00 64.31 90 ILE A O 1
ATOM 641 N N . LEU A 1 116 ? -0.701 -7.349 4.160 1.00 64.89 91 LEU A N 1
ATOM 642 C CA . LEU A 1 116 ? -1.846 -8.053 3.598 1.00 64.62 91 LEU A CA 1
ATOM 643 C C . LEU A 1 116 ? -3.062 -7.820 4.481 1.00 64.91 91 LEU A C 1
ATOM 644 O O . LEU A 1 116 ? -2.986 -7.992 5.707 1.00 65.67 91 LEU A O 1
ATOM 649 N N . PRO A 1 117 ? -4.192 -7.442 3.872 1.00 65.10 92 PRO A N 1
ATOM 650 C CA . PRO A 1 117 ? -5.383 -7.056 4.631 1.00 65.38 92 PRO A CA 1
ATOM 651 C C . PRO A 1 117 ? -6.184 -8.286 5.138 1.00 64.71 92 PRO A C 1
ATOM 652 O O . PRO A 1 117 ? -7.296 -8.560 4.658 1.00 65.07 92 PRO A O 1
ATOM 656 N N . LEU A 1 118 ? -5.628 -9.010 6.104 1.00 63.98 93 LEU A N 1
ATOM 657 C CA . LEU A 1 118 ? -6.230 -10.282 6.542 1.00 63.82 93 LEU A CA 1
ATOM 658 C C . LEU A 1 118 ? -6.893 -10.213 7.931 1.00 63.92 93 LEU A C 1
ATOM 659 O O . LEU A 1 118 ? -7.100 -11.224 8.603 1.00 63.35 93 LEU A O 1
ATOM 664 N N . GLY A 1 119 ? -7.244 -9.000 8.341 1.00 63.99 94 GLY A N 1
ATOM 665 C CA . GLY A 1 119 ? -7.890 -8.790 9.622 1.00 64.98 94 GLY A CA 1
ATOM 666 C C . GLY A 1 119 ? -9.387 -8.687 9.445 1.00 65.59 94 GLY A C 1
ATOM 667 O O . GLY A 1 119 ? -9.900 -8.829 8.328 1.00 65.95 94 GLY A O 1
ATOM 668 N N . THR A 1 120 ? -10.088 -8.447 10.549 1.00 65.59 95 THR A N 1
ATOM 669 C CA . THR A 1 120 ? -11.522 -8.194 10.517 1.00 65.39 95 THR A CA 1
ATOM 670 C C . THR A 1 120 ? -11.798 -6.798 9.958 1.00 64.66 95 THR A C 1
ATOM 671 O O . THR A 1 120 ? -12.598 -6.664 9.034 1.00 65.01 95 THR A O 1
ATOM 675 N N . ALA A 1 121 ? -11.127 -5.778 10.504 1.00 63.28 96 ALA A N 1
ATOM 676 C CA . ALA A 1 121 ? -11.404 -4.373 10.174 1.00 62.34 96 ALA A CA 1
ATOM 677 C C . ALA A 1 121 ? -10.447 -3.721 9.167 1.00 61.98 96 ALA A C 1
ATOM 678 O O . ALA A 1 121 ? -10.880 -2.874 8.371 1.00 62.39 96 ALA A O 1
ATOM 680 N N . ASN A 1 122 ? -9.154 -4.061 9.242 1.00 60.68 97 ASN A N 1
ATOM 681 C CA . ASN A 1 122 ? -8.158 -3.597 8.275 1.00 59.71 97 ASN A CA 1
ATOM 682 C C . ASN A 1 122 ? -8.045 -2.083 8.105 1.00 59.12 97 ASN A C 1
ATOM 683 O O . ASN A 1 122 ? -7.782 -1.609 6.993 1.00 59.06 97 ASN A O 1
ATOM 688 N N . ASP A 1 123 ? -8.230 -1.339 9.183 1.00 58.02 98 ASP A N 1
ATOM 689 C CA . ASP A 1 123 ? -8.300 0.121 9.105 1.00 58.57 98 ASP A CA 1
ATOM 690 C C . ASP A 1 123 ? -7.087 0.772 8.450 1.00 59.21 98 ASP A C 1
ATOM 691 O O . ASP A 1 123 ? -7.252 1.581 7.517 1.00 60.04 98 ASP A O 1
ATOM 696 N N . PHE A 1 124 ? -5.882 0.405 8.909 1.00 58.69 99 PHE A N 1
ATOM 697 C CA . PHE A 1 124 ? -4.658 0.980 8.396 1.00 58.14 99 PHE A CA 1
ATOM 698 C C . PHE A 1 124 ? -4.476 0.673 6.931 1.00 58.44 99 PHE A C 1
ATOM 699 O O . PHE A 1 124 ? -4.200 1.571 6.133 1.00 56.63 99 PHE A O 1
ATOM 707 N N . ALA A 1 125 ? -4.632 -0.613 6.580 1.00 58.21 100 ALA A N 1
ATOM 708 C CA . ALA A 1 125 ? -4.451 -1.082 5.232 1.00 60.06 100 ALA A CA 1
ATOM 709 C C . ALA A 1 125 ? -5.398 -0.381 4.277 1.00 60.53 100 ALA A C 1
ATOM 710 O O . ALA A 1 125 ? -4.960 0.112 3.243 1.00 61.41 100 ALA A O 1
ATOM 712 N N . THR A 1 126 ? -6.692 -0.362 4.607 1.00 61.24 101 THR A N 1
ATOM 713 C CA . THR A 1 126 ? -7.645 0.392 3.816 1.00 62.30 101 THR A CA 1
ATOM 714 C C . THR A 1 126 ? -7.062 1.793 3.633 1.00 62.28 101 THR A C 1
ATOM 715 O O . THR A 1 126 ? -6.686 2.178 2.518 1.00 63.02 101 THR A O 1
ATOM 719 N N . SER A 1 127 ? -6.917 2.517 4.733 1.00 61.70 102 SER A N 1
ATOM 720 C CA . SER A 1 127 ? -6.505 3.923 4.687 1.00 62.05 102 SER A CA 1
ATOM 721 C C . SER A 1 127 ? -5.206 4.212 3.916 1.00 61.75 102 SER A C 1
ATOM 722 O O . SER A 1 127 ? -5.045 5.324 3.401 1.00 62.23 102 SER A O 1
ATOM 725 N N . VAL A 1 128 ? -4.281 3.248 3.840 1.00 61.59 103 VAL A N 1
ATOM 726 C CA . VAL A 1 128 ? -3.072 3.476 3.017 1.00 62.12 103 VAL A CA 1
ATOM 727 C C . VAL A 1 128 ? -3.186 2.941 1.560 1.00 62.65 103 VAL A C 1
ATOM 728 O O . VAL A 1 128 ? -2.177 2.873 0.825 1.00 63.33 103 VAL A O 1
ATOM 732 N N . GLY A 1 129 ? -4.404 2.582 1.154 1.00 62.57 104 GLY A N 1
ATOM 733 C CA . GLY A 1 129 ? -4.651 2.093 -0.212 1.00 63.84 104 GLY A CA 1
ATOM 734 C C . GLY A 1 129 ? -4.122 0.704 -0.569 1.00 65.07 104 GLY A C 1
ATOM 735 O O . GLY A 1 129 ? -3.793 0.437 -1.743 1.00 64.86 104 GLY A O 1
ATOM 736 N N . ILE A 1 130 ? -4.030 -0.214 0.395 1.00 66.18 105 ILE A N 1
ATOM 737 C CA . ILE A 1 130 ? -3.750 -1.619 0.001 1.00 67.39 105 ILE A CA 1
ATOM 738 C C . ILE A 1 130 ? -4.972 -2.229 -0.699 1.00 67.55 105 ILE A C 1
ATOM 739 O O . ILE A 1 130 ? -6.089 -2.158 -0.161 1.00 67.53 105 ILE A O 1
ATOM 744 N N . PRO A 1 131 ? -4.769 -2.816 -1.903 1.00 67.92 106 PRO A N 1
ATOM 745 C CA . PRO A 1 131 ? -5.891 -3.398 -2.659 1.00 68.51 106 PRO A CA 1
ATOM 746 C C . PRO A 1 131 ? -6.521 -4.579 -1.933 1.00 69.10 106 PRO A C 1
ATOM 747 O O . PRO A 1 131 ? -5.810 -5.354 -1.278 1.00 69.77 106 PRO A O 1
ATOM 751 N N . GLU A 1 132 ? -7.840 -4.710 -2.052 1.00 69.69 107 GLU A N 1
ATOM 752 C CA . GLU A 1 132 ? -8.564 -5.820 -1.433 1.00 70.22 107 GLU A CA 1
ATOM 753 C C . GLU A 1 132 ? -8.191 -7.157 -2.062 1.00 70.39 107 GLU A C 1
ATOM 754 O O . GLU A 1 132 ? -8.207 -8.186 -1.384 1.00 70.45 107 GLU A O 1
ATOM 760 N N . ALA A 1 133 ? -7.861 -7.124 -3.356 1.00 70.90 108 ALA A N 1
ATOM 761 C CA . ALA A 1 133 ? -7.477 -8.315 -4.130 1.00 71.13 108 ALA A CA 1
ATOM 762 C C . ALA A 1 133 ? -6.111 -8.824 -3.657 1.00 71.36 108 ALA A C 1
ATOM 763 O O . ALA A 1 133 ? -5.091 -8.142 -3.809 1.00 71.81 108 ALA A O 1
ATOM 765 N N . LEU A 1 134 ? -6.101 -10.010 -3.060 1.00 71.31 109 LEU A N 1
ATOM 766 C CA . LEU A 1 134 ? -4.928 -10.462 -2.300 1.00 71.26 109 LEU A CA 1
ATOM 767 C C . LEU A 1 134 ? -3.695 -10.743 -3.179 1.00 71.29 109 LEU A C 1
ATOM 768 O O . LEU A 1 134 ? -2.564 -10.473 -2.759 1.00 71.19 109 LEU A O 1
ATOM 773 N N . ASP A 1 135 ? -3.915 -11.280 -4.382 1.00 70.62 110 ASP A N 1
ATOM 774 C CA . ASP A 1 135 ? -2.839 -11.393 -5.376 1.00 70.45 110 ASP A CA 1
ATOM 775 C C . ASP A 1 135 ? -2.203 -10.012 -5.617 1.00 69.91 110 ASP A C 1
ATOM 776 O O . ASP A 1 135 ? -0.976 -9.851 -5.529 1.00 70.10 110 ASP A O 1
ATOM 781 N N . LYS A 1 136 ? -3.042 -9.012 -5.880 1.00 69.12 111 LYS A N 1
ATOM 782 C CA . LYS A 1 136 ? -2.579 -7.634 -5.984 1.00 68.55 111 LYS A CA 1
ATOM 783 C C . LYS A 1 136 ? -1.908 -7.135 -4.692 1.00 67.58 111 LYS A C 1
ATOM 784 O O . LYS A 1 136 ? -0.820 -6.548 -4.738 1.00 67.19 111 LYS A O 1
ATOM 790 N N . ALA A 1 137 ? -2.544 -7.357 -3.541 1.00 67.01 112 ALA A N 1
ATOM 791 C CA . ALA A 1 137 ? -1.961 -6.891 -2.264 1.00 65.67 112 ALA A CA 1
ATOM 792 C C . ALA A 1 137 ? -0.620 -7.568 -2.005 1.00 65.17 112 ALA A C 1
ATOM 793 O O . ALA A 1 137 ? 0.334 -6.916 -1.605 1.00 62.94 112 ALA A O 1
ATOM 795 N N . LEU A 1 138 ? -0.543 -8.877 -2.301 1.00 65.06 113 LEU A N 1
ATOM 796 C CA . LEU A 1 138 ? 0.712 -9.630 -2.212 1.00 65.23 113 LEU A CA 1
ATOM 797 C C . LEU A 1 138 ? 1.814 -9.020 -3.036 1.00 64.81 113 LEU A C 1
ATOM 798 O O . LEU A 1 138 ? 2.969 -8.912 -2.593 1.00 64.48 113 LEU A O 1
ATOM 803 N N . LYS A 1 139 ? 1.431 -8.651 -4.251 1.00 65.33 114 LYS A N 1
ATOM 804 C CA . LYS A 1 139 ? 2.364 -8.210 -5.267 1.00 65.96 114 LYS A CA 1
ATOM 805 C C . LYS A 1 139 ? 2.857 -6.822 -4.901 1.00 65.83 114 LYS A C 1
ATOM 806 O O . LYS A 1 139 ? 4.049 -6.511 -5.015 1.00 66.90 114 LYS A O 1
ATOM 812 N N . LEU A 1 140 ? 1.932 -5.991 -4.448 1.00 65.31 115 LEU A N 1
ATOM 813 C CA . LEU A 1 140 ? 2.306 -4.710 -3.860 1.00 65.62 115 LEU A CA 1
ATOM 814 C C . LEU A 1 140 ? 3.366 -4.926 -2.776 1.00 64.69 115 LEU A C 1
ATOM 815 O O . LEU A 1 140 ? 4.364 -4.199 -2.720 1.00 63.58 115 LEU A O 1
ATOM 820 N N . ALA A 1 141 ? 3.164 -5.962 -1.959 1.00 64.70 116 ALA A N 1
ATOM 821 C CA . ALA A 1 141 ? 3.896 -6.090 -0.692 1.00 65.10 116 ALA A CA 1
ATOM 822 C C . ALA A 1 141 ? 5.295 -6.628 -0.948 1.00 65.24 116 ALA A C 1
ATOM 823 O O . ALA A 1 141 ? 6.207 -6.448 -0.145 1.00 64.81 116 ALA A O 1
ATOM 825 N N . ILE A 1 142 ? 5.439 -7.304 -2.084 1.00 65.04 117 ILE A N 1
ATOM 826 C CA . ILE A 1 142 ? 6.702 -7.882 -2.499 1.00 65.20 117 ILE A CA 1
ATOM 827 C C . ILE A 1 142 ? 7.460 -6.930 -3.404 1.00 65.71 117 ILE A C 1
ATOM 828 O O . ILE A 1 142 ? 8.677 -6.788 -3.261 1.00 66.19 117 ILE A O 1
ATOM 833 N N . ALA A 1 143 ? 6.733 -6.266 -4.302 1.00 65.84 118 ALA A N 1
ATOM 834 C CA . ALA A 1 143 ? 7.343 -5.504 -5.376 1.00 67.11 118 ALA A CA 1
ATOM 835 C C . ALA A 1 143 ? 7.008 -4.009 -5.401 1.00 68.07 118 ALA A C 1
ATOM 836 O O . ALA A 1 143 ? 7.357 -3.326 -6.366 1.00 69.05 118 ALA A O 1
ATOM 838 N N . GLY A 1 144 ? 6.318 -3.514 -4.381 1.00 67.98 119 GLY A N 1
ATOM 839 C CA . GLY A 1 144 ? 6.030 -2.074 -4.273 1.00 68.49 119 GLY A CA 1
ATOM 840 C C . GLY A 1 144 ? 7.277 -1.246 -4.001 1.00 68.55 119 GLY A C 1
ATOM 841 O O . GLY A 1 144 ? 8.356 -1.793 -3.728 1.00 69.18 119 GLY A O 1
ATOM 842 N N . ASP A 1 145 ? 7.130 0.078 -4.095 1.00 68.09 120 ASP A N 1
ATOM 843 C CA . ASP A 1 145 ? 8.152 1.006 -3.648 1.00 67.17 120 ASP A CA 1
ATOM 844 C C . ASP A 1 145 ? 8.057 1.073 -2.113 1.00 66.15 120 ASP A C 1
ATOM 845 O O . ASP A 1 145 ? 6.952 1.014 -1.578 1.00 65.75 120 ASP A O 1
ATOM 850 N N . ALA A 1 146 ? 9.206 1.150 -1.430 1.00 64.79 121 ALA A N 1
ATOM 851 C CA . ALA A 1 146 ? 9.259 1.280 0.031 1.00 64.75 121 ALA A CA 1
ATOM 852 C C . ALA A 1 146 ? 9.598 2.710 0.428 1.00 64.22 121 ALA A C 1
ATOM 853 O O . ALA A 1 146 ? 10.502 3.335 -0.126 1.00 63.18 121 ALA A O 1
ATOM 855 N N . ILE A 1 147 ? 8.882 3.215 1.415 1.00 63.29 122 ILE A N 1
ATOM 856 C CA . ILE A 1 147 ? 9.082 4.587 1.841 1.00 63.15 122 ILE A CA 1
ATOM 857 C C . ILE A 1 147 ? 9.063 4.618 3.369 1.00 62.62 122 ILE A C 1
ATOM 858 O O . ILE A 1 147 ? 8.332 3.842 4.019 1.00 61.92 122 ILE A O 1
ATOM 863 N N . ALA A 1 148 ? 9.882 5.504 3.920 1.00 61.98 123 ALA A N 1
ATOM 864 C CA . ALA A 1 148 ? 10.034 5.637 5.355 1.00 61.81 123 ALA A CA 1
ATOM 865 C C . ALA A 1 148 ? 8.785 6.303 5.880 1.00 61.11 123 ALA A C 1
ATOM 866 O O . ALA A 1 148 ? 8.359 7.363 5.356 1.00 60.11 123 ALA A O 1
ATOM 868 N N . ILE A 1 149 ? 8.196 5.689 6.908 1.00 61.10 124 ILE A N 1
ATOM 869 C CA . ILE A 1 149 ? 7.014 6.260 7.582 1.00 60.88 124 ILE A CA 1
ATOM 870 C C . ILE A 1 149 ? 7.263 6.372 9.089 1.00 60.44 124 ILE A C 1
ATOM 871 O O . ILE A 1 149 ? 8.152 5.740 9.619 1.00 60.18 124 ILE A O 1
ATOM 876 N N . ASP A 1 150 ? 6.478 7.191 9.770 1.00 61.70 125 ASP A N 1
ATOM 877 C CA . ASP A 1 150 ? 6.605 7.372 11.207 1.00 61.78 125 ASP A CA 1
ATOM 878 C C . ASP A 1 150 ? 5.942 6.242 11.931 1.00 62.51 125 ASP A C 1
ATOM 879 O O . ASP A 1 150 ? 5.087 5.570 11.379 1.00 63.26 125 ASP A O 1
ATOM 884 N N . MET A 1 151 ? 6.332 6.060 13.194 1.00 63.43 126 MET A N 1
ATOM 885 C CA . MET A 1 151 ? 5.558 5.304 14.151 1.00 63.70 126 MET A CA 1
ATOM 886 C C . MET A 1 151 ? 5.411 6.188 15.381 1.00 62.48 126 MET A C 1
ATOM 887 O O . MET A 1 151 ? 5.835 7.366 15.377 1.00 62.25 126 MET A O 1
ATOM 892 N N . ALA A 1 152 ? 4.750 5.693 16.409 1.00 62.86 127 ALA A N 1
ATOM 893 C CA . ALA A 1 152 ? 4.594 6.520 17.608 1.00 62.40 127 ALA A CA 1
ATOM 894 C C . ALA A 1 152 ? 4.797 5.679 18.836 1.00 63.17 127 ALA A C 1
ATOM 895 O O . ALA A 1 152 ? 4.648 4.444 18.781 1.00 62.13 127 ALA A O 1
ATOM 897 N N . GLN A 1 153 ? 5.137 6.328 19.942 1.00 61.68 128 GLN A N 1
ATOM 898 C CA . GLN A 1 153 ? 5.450 5.582 21.139 1.00 62.96 128 GLN A CA 1
ATOM 899 C C . GLN A 1 153 ? 4.737 6.257 22.320 1.00 62.38 128 GLN A C 1
ATOM 900 O O . GLN A 1 153 ? 4.629 7.490 22.372 1.00 63.14 128 GLN A O 1
ATOM 906 N N . VAL A 1 154 ? 4.258 5.449 23.254 1.00 62.19 129 VAL A N 1
ATOM 907 C CA . VAL A 1 154 ? 3.552 5.959 24.409 1.00 63.00 129 VAL A CA 1
ATOM 908 C C . VAL A 1 154 ? 4.375 5.639 25.636 1.00 63.92 129 VAL A C 1
ATOM 909 O O . VAL A 1 154 ? 4.787 4.484 25.842 1.00 64.17 129 VAL A O 1
ATOM 913 N N . ASN A 1 155 ? 4.610 6.659 26.478 1.00 64.05 130 ASN A N 1
ATOM 914 C CA . ASN A 1 155 ? 5.319 6.442 27.752 1.00 63.63 130 ASN A CA 1
ATOM 915 C C . ASN A 1 155 ? 6.678 5.699 27.647 1.00 64.00 130 ASN A C 1
ATOM 916 O O . ASN A 1 155 ? 7.057 4.936 28.542 1.00 62.49 130 ASN A O 1
ATOM 921 N N . LYS A 1 156 ? 7.386 5.938 26.535 1.00 65.11 131 LYS A N 1
ATOM 922 C CA . LYS A 1 156 ? 8.691 5.344 26.231 1.00 67.23 131 LYS A CA 1
ATOM 923 C C . LYS A 1 156 ? 8.626 3.841 26.244 1.00 67.40 131 LYS A C 1
ATOM 924 O O . LYS A 1 156 ? 9.586 3.178 26.621 1.00 68.64 131 LYS A O 1
ATOM 930 N N . GLN A 1 157 ? 7.473 3.303 25.886 1.00 68.30 132 GLN A N 1
ATOM 931 C CA . GLN A 1 157 ? 7.260 1.851 25.983 1.00 69.35 132 GLN A CA 1
ATOM 932 C C . GLN A 1 157 ? 6.554 1.326 24.729 1.00 69.23 132 GLN A C 1
ATOM 933 O O . GLN A 1 157 ? 7.213 1.097 23.736 1.00 69.67 132 GLN A O 1
ATOM 939 N N . THR A 1 158 ? 5.225 1.217 24.759 1.00 68.52 133 THR A N 1
ATOM 940 C CA . THR A 1 158 ? 4.435 0.639 23.684 1.00 68.30 133 THR A CA 1
ATOM 941 C C . THR A 1 158 ? 4.517 1.524 22.434 1.00 66.97 133 THR A C 1
ATOM 942 O O . THR A 1 158 ? 4.400 2.744 22.518 1.00 65.51 133 THR A O 1
ATOM 946 N N . CYS A 1 159 ? 4.693 0.911 21.282 1.00 66.50 134 CYS A N 1
ATOM 947 C CA . CYS A 1 159 ? 4.636 1.690 20.041 1.00 67.00 134 CYS A CA 1
ATOM 948 C C . CYS A 1 159 ? 3.367 1.382 19.287 1.00 66.40 134 CYS A C 1
ATOM 949 O O . CYS A 1 159 ? 2.736 0.338 19.543 1.00 66.91 134 CYS A O 1
ATOM 952 N N . PHE A 1 160 ? 3.011 2.248 18.341 1.00 64.39 135 PHE A N 1
ATOM 953 C CA . PHE A 1 160 ? 1.844 2.038 17.511 1.00 63.55 135 PHE A CA 1
ATOM 954 C C . PHE A 1 160 ? 2.068 2.647 16.147 1.00 63.74 135 PHE A C 1
ATOM 955 O O . PHE A 1 160 ? 2.800 3.618 16.023 1.00 62.30 135 PHE A O 1
ATOM 963 N N . ILE A 1 161 ? 1.448 2.068 15.120 1.00 62.88 136 ILE A N 1
ATOM 964 C CA . ILE A 1 161 ? 1.611 2.596 13.790 1.00 62.32 136 ILE A CA 1
ATOM 965 C C . ILE A 1 161 ? 0.418 3.409 13.293 1.00 63.00 136 ILE A C 1
ATOM 966 O O . ILE A 1 161 ? 0.546 4.213 12.356 1.00 63.55 136 ILE A O 1
ATOM 971 N N . ASN A 1 162 ? -0.752 3.168 13.872 1.00 62.71 137 ASN A N 1
ATOM 972 C CA . ASN A 1 162 ? -1.988 3.738 13.323 1.00 61.87 137 ASN A CA 1
ATOM 973 C C . ASN A 1 162 ? -2.626 4.771 14.244 1.00 61.07 137 ASN A C 1
ATOM 974 O O . ASN A 1 162 ? -2.526 5.990 13.993 1.00 59.95 137 ASN A O 1
ATOM 979 N N . MET A 1 163 ? -3.241 4.299 15.327 1.00 60.74 138 MET A N 1
ATOM 980 C CA . MET A 1 163 ? -4.109 5.204 16.085 1.00 62.14 138 MET A CA 1
ATOM 981 C C . MET A 1 163 ? -4.095 4.854 17.559 1.00 62.73 138 MET A C 1
ATOM 982 O O . MET A 1 163 ? -3.953 3.684 17.938 1.00 63.03 138 MET A O 1
ATOM 987 N N . ALA A 1 164 ? -4.203 5.888 18.368 1.00 62.72 139 ALA A N 1
ATOM 988 C CA . ALA A 1 164 ? -4.373 5.795 19.771 1.00 63.19 139 ALA A CA 1
ATOM 989 C C . ALA A 1 164 ? -5.717 6.483 20.076 1.00 63.59 139 ALA A C 1
ATOM 990 O O . ALA A 1 164 ? -5.879 7.667 19.806 1.00 63.92 139 ALA A O 1
ATOM 992 N N . THR A 1 165 ? -6.664 5.779 20.668 1.00 63.39 140 THR A N 1
ATOM 993 C CA . THR A 1 165 ? -7.926 6.429 21.049 1.00 63.91 140 THR A CA 1
ATOM 994 C C . THR A 1 165 ? -8.068 6.313 22.541 1.00 63.80 140 THR A C 1
ATOM 995 O O . THR A 1 165 ? -7.837 5.272 23.101 1.00 64.20 140 THR A O 1
ATOM 999 N N . GLY A 1 166 ? -8.452 7.397 23.175 1.00 62.94 141 GLY A N 1
ATOM 1000 C CA . GLY A 1 166 ? -8.528 7.423 24.626 1.00 63.23 141 GLY A CA 1
ATOM 1001 C C . GLY A 1 166 ? -9.879 7.880 25.093 1.00 63.18 141 GLY A C 1
ATOM 1002 O O . GLY A 1 166 ? -10.528 8.707 24.458 1.00 62.45 141 GLY A O 1
ATOM 1003 N N . GLY A 1 167 ? -10.302 7.348 26.229 1.00 63.01 142 GLY A N 1
ATOM 1004 C CA . GLY A 1 167 ? -11.602 7.682 26.770 1.00 63.09 142 GLY A CA 1
ATOM 1005 C C . GLY A 1 167 ? -11.604 7.193 28.199 1.00 62.84 142 GLY A C 1
ATOM 1006 O O . GLY A 1 167 ? -10.659 6.545 28.631 1.00 63.70 142 GLY A O 1
ATOM 1007 N N . PHE A 1 168 ? -12.701 7.431 28.878 1.00 62.23 143 PHE A N 1
ATOM 1008 C CA . PHE A 1 168 ? -12.833 7.122 30.280 1.00 62.49 143 PHE A CA 1
ATOM 1009 C C . PHE A 1 168 ? -13.963 6.112 30.361 1.00 64.20 143 PHE A C 1
ATOM 1010 O O . PHE A 1 168 ? -15.070 6.384 29.897 1.00 64.26 143 PHE A O 1
ATOM 1018 N N . GLY A 1 169 ? -13.710 4.955 30.966 1.00 65.51 144 GLY A N 1
ATOM 1019 C CA . GLY A 1 169 ? -14.734 3.933 31.010 1.00 66.95 144 GLY A CA 1
ATOM 1020 C C . GLY A 1 169 ? -14.260 2.654 31.651 1.00 68.68 144 GLY A C 1
ATOM 1021 O O . GLY A 1 169 ? -13.343 2.661 32.473 1.00 68.49 144 GLY A O 1
ATOM 1022 N N . THR A 1 170 ? -14.896 1.554 31.268 1.00 69.97 145 THR A N 1
ATOM 1023 C CA . THR A 1 170 ? -14.615 0.258 31.845 1.00 71.83 145 THR A CA 1
ATOM 1024 C C . THR A 1 170 ? -14.278 -0.652 30.681 1.00 73.31 145 THR A C 1
ATOM 1025 O O . THR A 1 170 ? -14.900 -0.551 29.623 1.00 73.31 145 THR A O 1
ATOM 1029 N N . ARG A 1 171 ? -13.297 -1.535 30.863 1.00 74.97 146 ARG A N 1
ATOM 1030 C CA . ARG A 1 171 ? -12.834 -2.358 29.746 1.00 76.56 146 ARG A CA 1
ATOM 1031 C C . ARG A 1 171 ? -13.852 -3.415 29.348 1.00 76.04 146 ARG A C 1
ATOM 1032 O O . ARG A 1 171 ? -14.751 -3.763 30.118 1.00 76.15 146 ARG A O 1
ATOM 1040 N N . ILE A 1 172 ? -13.731 -3.848 28.102 1.00 76.25 147 ILE A N 1
ATOM 1041 C CA . ILE A 1 172 ? -14.651 -4.779 27.469 1.00 76.19 147 ILE A CA 1
ATOM 1042 C C . ILE A 1 172 ? -14.350 -6.209 27.910 1.00 76.15 147 ILE A C 1
ATOM 1043 O O . ILE A 1 172 ? -15.258 -6.976 28.249 1.00 76.98 147 ILE A O 1
ATOM 1048 N N . ALA A 1 183 ? -28.876 0.182 23.194 1.00 46.41 158 ALA A N 1
ATOM 1049 C CA . ALA A 1 183 ? -29.883 -0.244 22.224 1.00 46.25 158 ALA A CA 1
ATOM 1050 C C . ALA A 1 183 ? -29.520 0.059 20.767 1.00 46.00 158 ALA A C 1
ATOM 1051 O O . ALA A 1 183 ? -29.892 -0.695 19.869 1.00 46.23 158 ALA A O 1
ATOM 1053 N N . LEU A 1 184 ? -28.806 1.159 20.536 1.00 45.41 159 LEU A N 1
ATOM 1054 C CA . LEU A 1 184 ? -28.446 1.583 19.182 1.00 45.01 159 LEU A CA 1
ATOM 1055 C C . LEU A 1 184 ? -27.022 1.122 18.790 1.00 45.14 159 LEU A C 1
ATOM 1056 O O . LEU A 1 184 ? -26.040 1.433 19.469 1.00 44.48 159 LEU A O 1
ATOM 1061 N N . GLY A 1 185 ? -26.939 0.384 17.681 1.00 45.32 160 GLY A N 1
ATOM 1062 C CA . GLY A 1 185 ? -25.713 -0.290 17.239 1.00 46.00 160 GLY A CA 1
ATOM 1063 C C . GLY A 1 185 ? -24.592 0.612 16.766 1.00 46.79 160 GLY A C 1
ATOM 1064 O O . GLY A 1 185 ? -23.435 0.260 16.902 1.00 46.81 160 GLY A O 1
ATOM 1065 N N . SER A 1 186 ? -24.947 1.775 16.215 1.00 47.58 161 SER A N 1
ATOM 1066 C CA . SER A 1 186 ? -23.998 2.830 15.850 1.00 47.81 161 SER A CA 1
ATOM 1067 C C . SER A 1 186 ? -23.092 3.165 17.025 1.00 48.47 161 SER A C 1
ATOM 1068 O O . SER A 1 186 ? -21.879 3.263 16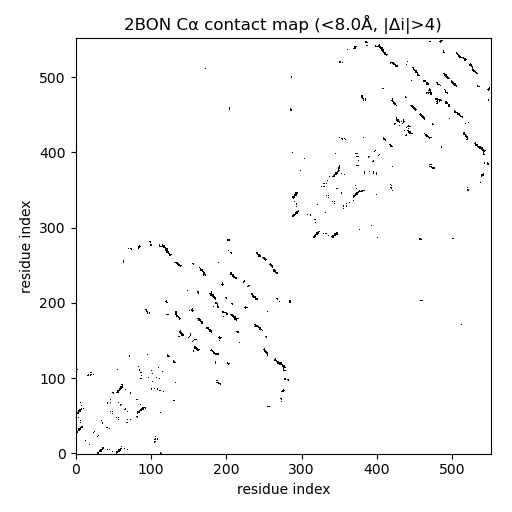.878 1.00 48.50 161 SER A O 1
ATOM 1071 N N . VAL A 1 187 ? -23.716 3.340 18.185 1.00 49.45 162 VAL A N 1
ATOM 1072 C CA . VAL A 1 187 ? -23.066 3.782 19.411 1.00 50.25 162 VAL A CA 1
ATOM 1073 C C . VAL A 1 187 ? -22.253 2.650 20.023 1.00 50.79 162 VAL A C 1
ATOM 1074 O O . VAL A 1 187 ? -21.097 2.850 20.356 1.00 51.53 162 VAL A O 1
ATOM 1078 N N . SER A 1 188 ? -22.863 1.477 20.189 1.00 51.25 163 SER A N 1
ATOM 1079 C CA . SER A 1 188 ? -22.164 0.320 20.751 1.00 52.02 163 SER A CA 1
ATOM 1080 C C . SER A 1 188 ? -20.916 0.007 19.942 1.00 52.52 163 SER A C 1
ATOM 1081 O O . SER A 1 188 ? -19.863 -0.234 20.504 1.00 52.52 163 SER A O 1
ATOM 1084 N N . TYR A 1 189 ? -21.051 0.032 18.618 1.00 53.43 164 TYR A N 1
ATOM 1085 C CA . TYR A 1 189 ? -19.927 -0.145 17.714 1.00 54.32 164 TYR A CA 1
ATOM 1086 C C . TYR A 1 189 ? -18.740 0.748 18.070 1.00 55.36 164 TYR A C 1
ATOM 1087 O O . TYR A 1 189 ? -17.607 0.294 18.045 1.00 56.10 164 TYR A O 1
ATOM 1096 N N . ILE A 1 190 ? -18.997 2.011 18.410 1.00 55.76 165 ILE A N 1
ATOM 1097 C CA . ILE A 1 190 ? -17.942 2.917 18.829 1.00 57.11 165 ILE A CA 1
ATOM 1098 C C . ILE A 1 190 ? -17.308 2.559 20.190 1.00 57.46 165 ILE A C 1
ATOM 1099 O O . ILE A 1 190 ? -16.085 2.507 20.329 1.00 58.22 165 ILE A O 1
ATOM 1104 N N . ILE A 1 191 ? -18.132 2.374 21.202 1.00 58.24 166 ILE A N 1
ATOM 1105 C CA . ILE A 1 191 ? -17.624 2.034 22.526 1.00 59.29 166 ILE A CA 1
ATOM 1106 C C . ILE A 1 191 ? -16.892 0.668 22.528 1.00 59.96 166 ILE A C 1
ATOM 1107 O O . ILE A 1 191 ? -15.802 0.546 23.091 1.00 59.98 166 ILE A O 1
ATOM 1112 N N . HIS A 1 192 ? -17.484 -0.327 21.878 1.00 60.21 167 HIS A N 1
ATOM 1113 C CA . HIS A 1 192 ? -16.886 -1.678 21.797 1.00 61.40 167 HIS A CA 1
ATOM 1114 C C . HIS A 1 192 ? -15.718 -1.775 20.816 1.00 62.27 167 HIS A C 1
ATOM 1115 O O . HIS A 1 192 ? -14.648 -2.251 21.170 1.00 63.34 167 HIS A O 1
ATOM 1122 N N . GLY A 1 193 ? -15.920 -1.329 19.585 1.00 63.42 168 GLY A N 1
ATOM 1123 C CA . GLY A 1 193 ? -14.921 -1.520 18.533 1.00 64.26 168 GLY A CA 1
ATOM 1124 C C . GLY A 1 193 ? -13.783 -0.521 18.594 1.00 65.69 168 GLY A C 1
ATOM 1125 O O . GLY A 1 193 ? -12.615 -0.903 18.539 1.00 66.93 168 GLY A O 1
ATOM 1126 N N . LEU A 1 194 ? -14.110 0.765 18.696 1.00 65.44 169 LEU A N 1
ATOM 1127 C CA . LEU A 1 194 ? -13.100 1.803 18.592 1.00 65.74 169 LEU A CA 1
ATOM 1128 C C . LEU A 1 194 ? -12.354 2.029 19.903 1.00 66.67 169 LEU A C 1
ATOM 1129 O O . LEU A 1 194 ? -11.137 2.312 19.924 1.00 66.88 169 LEU A O 1
ATOM 1134 N N . MET A 1 195 ? -13.101 1.946 20.993 1.00 67.26 170 MET A N 1
ATOM 1135 C CA . MET A 1 195 ? -12.588 2.320 22.294 1.00 67.98 170 MET A CA 1
ATOM 1136 C C . MET A 1 195 ? -12.248 1.062 23.092 1.00 68.90 170 MET A C 1
ATOM 1137 O O . MET A 1 195 ? -11.600 1.150 24.126 1.00 69.69 170 MET A O 1
ATOM 1142 N N . ARG A 1 196 ? -12.720 -0.094 22.644 1.00 69.48 171 ARG A N 1
ATOM 1143 C CA . ARG A 1 196 ? -12.496 -1.341 23.383 1.00 70.36 171 ARG A CA 1
ATOM 1144 C C . ARG A 1 196 ? -12.891 -1.214 24.858 1.00 70.08 171 ARG A C 1
ATOM 1145 O O . ARG A 1 196 ? -12.089 -1.453 25.759 1.00 70.86 171 ARG A O 1
ATOM 1153 N N . MET A 1 197 ? -14.134 -0.808 25.087 1.00 69.37 172 MET A N 1
ATOM 1154 C CA . MET A 1 197 ? -14.665 -0.612 26.418 1.00 69.48 172 MET A CA 1
ATOM 1155 C C . MET A 1 197 ? -16.109 -1.071 26.428 1.00 68.29 172 MET A C 1
ATOM 1156 O O . MET A 1 197 ? -16.698 -1.277 25.374 1.00 68.19 172 MET A O 1
ATOM 1161 N N . ASP A 1 198 ? -16.659 -1.233 27.631 1.00 67.84 173 ASP A N 1
ATOM 1162 C CA . ASP A 1 198 ? -18.072 -1.552 27.879 1.00 67.02 173 ASP A CA 1
ATOM 1163 C C . ASP A 1 198 ? -18.885 -0.295 28.184 1.00 66.53 173 ASP A C 1
ATOM 1164 O O . ASP A 1 198 ? -20.098 -0.251 27.946 1.00 65.57 173 ASP A O 1
ATOM 1169 N N . THR A 1 199 ? -18.208 0.710 28.741 1.00 66.06 174 THR A N 1
ATOM 1170 C CA . THR A 1 199 ? -18.832 2.002 29.062 1.00 66.25 174 THR A CA 1
ATOM 1171 C C . THR A 1 199 ? -17.973 3.149 28.568 1.00 65.63 174 THR A C 1
ATOM 1172 O O . THR A 1 199 ? -16.768 2.987 28.354 1.00 65.72 174 THR A O 1
ATOM 1176 N N . LEU A 1 200 ? -18.600 4.307 28.376 1.00 65.10 175 LEU A N 1
ATOM 1177 C CA . LEU A 1 200 ? -17.882 5.520 27.989 1.00 64.88 175 LEU A CA 1
ATOM 1178 C C . LEU A 1 200 ? -18.585 6.744 28.583 1.00 64.41 175 LEU A C 1
ATOM 1179 O O . LEU A 1 200 ? -19.791 6.907 28.411 1.00 64.21 175 LEU A O 1
ATOM 1184 N N . GLN A 1 201 ? -17.834 7.593 29.280 1.00 64.15 176 GLN A N 1
ATOM 1185 C CA . GLN A 1 201 ? -18.383 8.833 29.839 1.00 64.31 176 GLN A CA 1
ATOM 1186 C C . GLN A 1 201 ? -17.369 9.954 29.628 1.00 63.86 176 GLN A C 1
ATOM 1187 O O . GLN A 1 201 ? -16.180 9.675 29.487 1.00 64.42 176 GLN A O 1
ATOM 1193 N N . PRO A 1 202 ? -17.826 11.222 29.572 1.00 63.13 177 PRO A N 1
ATOM 1194 C CA . PRO A 1 202 ? -16.812 12.283 29.475 1.00 63.13 177 PRO A CA 1
ATOM 1195 C C . PRO A 1 202 ? -16.150 12.502 30.841 1.00 63.28 177 PRO A C 1
ATOM 1196 O O . PRO A 1 202 ? -16.762 12.220 31.879 1.00 62.95 177 PRO A O 1
ATOM 1200 N N . ASP A 1 203 ? -14.903 12.961 30.852 1.00 62.68 178 ASP A N 1
ATOM 1201 C CA . ASP A 1 203 ? -14.256 13.304 32.123 1.00 61.96 178 ASP A CA 1
ATOM 1202 C C . ASP A 1 203 ? -13.213 14.350 31.840 1.00 61.75 178 ASP A C 1
ATOM 1203 O O . ASP A 1 203 ? -12.819 14.561 30.673 1.00 60.27 178 ASP A O 1
ATOM 1208 N N . ARG A 1 204 ? -12.737 14.981 32.907 1.00 61.37 179 ARG A N 1
ATOM 1209 C CA . ARG A 1 204 ? -11.704 16.025 32.776 1.00 62.19 179 ARG A CA 1
ATOM 1210 C C . ARG A 1 204 ? -10.322 15.504 32.405 1.00 62.10 179 ARG A C 1
ATOM 1211 O O . ARG A 1 204 ? -9.926 14.418 32.808 1.00 61.06 179 ARG A O 1
ATOM 1219 N N . CYS A 1 205 ? -9.604 16.315 31.634 1.00 62.79 180 CYS A N 1
ATOM 1220 C CA . CYS A 1 205 ? -8.225 16.091 31.278 1.00 64.10 180 CYS A CA 1
ATOM 1221 C C . CYS A 1 205 ? -7.584 17.356 30.704 1.00 65.03 180 CYS A C 1
ATOM 1222 O O . CYS A 1 205 ? -8.282 18.334 30.357 1.00 64.83 180 CYS A O 1
ATOM 1225 N N . GLU A 1 206 ? -6.256 17.364 30.662 1.00 66.09 181 GLU A N 1
ATOM 1226 C CA . GLU A 1 206 ? -5.530 18.416 29.994 1.00 66.94 181 GLU A CA 1
ATOM 1227 C C . GLU A 1 206 ? -4.545 17.819 29.035 1.00 67.32 181 GLU A C 1
ATOM 1228 O O . GLU A 1 206 ? -3.954 16.766 29.302 1.00 67.32 181 GLU A O 1
ATOM 1234 N N . ILE A 1 207 ? -4.406 18.502 27.906 1.00 64.92 182 ILE A N 1
ATOM 1235 C CA . ILE A 1 207 ? -3.610 18.043 26.800 1.00 64.84 182 ILE A CA 1
ATOM 1236 C C . ILE A 1 207 ? -2.748 19.172 26.262 1.00 64.86 182 ILE A C 1
ATOM 1237 O O . ILE A 1 207 ? -3.263 20.255 26.002 1.00 64.34 182 ILE A O 1
ATOM 1242 N N . ARG A 1 208 ? -1.441 18.921 26.135 1.00 64.11 183 ARG A N 1
ATOM 1243 C CA . ARG A 1 208 ? -0.452 19.897 25.659 1.00 62.89 183 ARG A CA 1
ATOM 1244 C C . ARG A 1 208 ? 0.343 19.274 24.535 1.00 63.66 183 ARG A C 1
ATOM 1245 O O . ARG A 1 208 ? 0.493 18.047 24.488 1.00 61.67 183 ARG A O 1
ATOM 1253 N N . GLY A 1 209 ? 0.776 20.104 23.592 1.00 61.76 184 GLY A N 1
ATOM 1254 C CA . GLY A 1 209 ? 1.634 19.694 22.502 1.00 62.78 184 GLY A CA 1
ATOM 1255 C C . GLY A 1 209 ? 2.111 20.988 21.889 1.00 62.24 184 GLY A C 1
ATOM 1256 O O . GLY A 1 209 ? 1.859 22.057 22.423 1.00 62.39 184 GLY A O 1
ATOM 1257 N N . GLU A 1 210 ? 2.874 20.892 20.823 1.00 63.66 185 GLU A N 1
ATOM 1258 C CA . GLU A 1 210 ? 3.390 22.058 20.138 1.00 64.42 185 GLU A CA 1
ATOM 1259 C C . GLU A 1 210 ? 2.165 22.859 19.680 1.00 65.79 185 GLU A C 1
ATOM 1260 O O . GLU A 1 210 ? 1.272 22.302 18.981 1.00 65.28 185 GLU A O 1
ATOM 1266 N N . ASN A 1 211 ? 2.123 24.127 20.089 1.00 63.72 186 ASN A N 1
ATOM 1267 C CA . ASN A 1 211 ? 1.095 25.084 19.671 1.00 65.38 186 ASN A CA 1
ATOM 1268 C C . ASN A 1 211 ? -0.272 24.678 20.166 1.00 65.69 186 ASN A C 1
ATOM 1269 O O . ASN A 1 211 ? -1.263 25.013 19.533 1.00 65.98 186 ASN A O 1
ATOM 1274 N N . PHE A 1 212 ? -0.336 23.916 21.260 1.00 63.72 187 PHE A N 1
ATOM 1275 C CA . PHE A 1 212 ? -1.602 23.289 21.636 1.00 62.71 187 PHE A CA 1
ATOM 1276 C C . PHE A 1 212 ? -1.679 23.236 23.126 1.00 62.72 187 PHE A C 1
ATOM 1277 O O . PHE A 1 212 ? -0.744 22.779 23.755 1.00 63.74 187 PHE A O 1
ATOM 1285 N N . HIS A 1 213 ? -2.800 23.678 23.694 1.00 62.19 188 HIS A N 1
ATOM 1286 C CA . HIS A 1 213 ? -3.014 23.595 25.129 1.00 63.04 188 HIS A CA 1
ATOM 1287 C C . HIS A 1 213 ? -4.500 23.624 25.379 1.00 62.16 188 HIS A C 1
ATOM 1288 O O . HIS A 1 213 ? -5.171 24.593 25.062 1.00 62.62 188 HIS A O 1
ATOM 1295 N N . TRP A 1 214 ? -5.026 22.570 25.979 1.00 61.30 189 TRP A N 1
ATOM 1296 C CA . TRP A 1 214 ? -6.455 22.489 26.245 1.00 60.85 189 TRP A CA 1
ATOM 1297 C C . TRP A 1 214 ? -6.737 21.820 27.592 1.00 61.38 189 TRP A C 1
ATOM 1298 O O . TRP A 1 214 ? -6.056 20.903 27.940 1.00 61.04 189 TRP A O 1
ATOM 1309 N N . GLN A 1 215 ? -7.745 22.292 28.314 1.00 60.72 190 GLN A N 1
ATOM 1310 C CA . GLN A 1 215 ? -8.260 21.589 29.478 1.00 60.85 190 GLN A CA 1
ATOM 1311 C C . GLN A 1 215 ? -9.787 21.608 29.484 1.00 60.92 190 GLN A C 1
ATOM 1312 O O . GLN A 1 215 ? -10.367 22.625 29.219 1.00 61.31 190 GLN A O 1
ATOM 1318 N N . GLY A 1 216 ? -10.431 20.492 29.803 1.00 62.24 191 GLY A N 1
ATOM 1319 C CA . GLY A 1 216 ? -11.895 20.451 29.888 1.00 63.44 191 GLY A CA 1
ATOM 1320 C C . GLY A 1 216 ? -12.371 19.004 29.895 1.00 64.18 191 GLY A C 1
ATOM 1321 O O . GLY A 1 216 ? -11.571 18.105 30.119 1.00 65.16 191 GLY A O 1
ATOM 1322 N N . ASP A 1 217 ? -13.670 18.779 29.679 1.00 64.31 192 ASP A N 1
ATOM 1323 C CA . ASP A 1 217 ? -14.229 17.419 29.576 1.00 63.72 192 ASP A CA 1
ATOM 1324 C C . ASP A 1 217 ? -14.112 16.877 28.145 1.00 62.98 192 ASP A C 1
ATOM 1325 O O . ASP A 1 217 ? -14.418 17.584 27.187 1.00 63.79 192 ASP A O 1
ATOM 1330 N N . ALA A 1 218 ? -13.644 15.637 28.005 1.00 61.90 193 ALA A N 1
ATOM 1331 C CA . ALA A 1 218 ? -13.463 15.018 26.704 1.00 61.30 193 ALA A CA 1
ATOM 1332 C C . ALA A 1 218 ? -14.136 13.673 26.735 1.00 61.23 193 ALA A C 1
ATOM 1333 O O . ALA A 1 218 ? -14.054 12.950 27.735 1.00 60.27 193 ALA A O 1
ATOM 1335 N N . LEU A 1 219 ? -14.762 13.321 25.611 1.00 60.15 194 LEU A N 1
ATOM 1336 C CA . LEU A 1 219 ? -15.476 12.067 25.509 1.00 59.43 194 LEU A CA 1
ATOM 1337 C C . LEU A 1 219 ? -14.633 11.043 24.740 1.00 59.20 194 LEU A C 1
ATOM 1338 O O . LEU A 1 219 ? -14.556 9.863 25.116 1.00 58.01 194 LEU A O 1
ATOM 1343 N N . VAL A 1 220 ? -14.006 11.513 23.663 1.00 60.26 195 VAL A N 1
ATOM 1344 C CA . VAL A 1 220 ? -13.036 10.750 22.870 1.00 61.84 195 VAL A CA 1
ATOM 1345 C C . VAL A 1 220 ? -11.797 11.603 22.515 1.00 62.80 195 VAL A C 1
ATOM 1346 O O . VAL A 1 220 ? -11.917 12.754 22.091 1.00 62.49 195 VAL A O 1
ATOM 1350 N N . ILE A 1 221 ? -10.611 11.012 22.671 1.00 63.02 196 ILE A N 1
ATOM 1351 C CA . ILE A 1 221 ? -9.358 11.641 22.272 1.00 62.95 196 ILE A CA 1
ATOM 1352 C C . ILE A 1 221 ? -8.859 10.744 21.154 1.00 63.39 196 ILE A C 1
ATOM 1353 O O . ILE A 1 221 ? -8.817 9.528 21.298 1.00 64.15 196 ILE A O 1
ATOM 1358 N N . GLY A 1 222 ? -8.580 11.337 20.005 1.00 62.53 197 GLY A N 1
ATOM 1359 C CA . GLY A 1 222 ? -7.970 10.628 18.896 1.00 62.26 197 GLY A CA 1
ATOM 1360 C C . GLY A 1 222 ? -6.575 11.169 18.673 1.00 63.05 197 GLY A C 1
ATOM 1361 O O . GLY A 1 222 ? -6.448 12.344 18.341 1.00 62.30 197 GLY A O 1
ATOM 1362 N N . ILE A 1 223 ? -5.528 10.324 18.808 1.00 62.93 198 ILE A N 1
ATOM 1363 C CA . ILE A 1 223 ? -4.128 10.752 18.498 1.00 63.71 198 ILE A CA 1
ATOM 1364 C C . ILE A 1 223 ? -3.549 9.864 17.394 1.00 64.20 198 ILE A C 1
ATOM 1365 O O . ILE A 1 223 ? -3.179 8.687 17.633 1.00 64.83 198 ILE A O 1
ATOM 1370 N N . GLY A 1 224 ? -3.503 10.404 16.192 1.00 62.93 199 GLY A N 1
ATOM 1371 C CA . GLY A 1 224 ? -3.249 9.569 15.040 1.00 63.70 199 GLY A CA 1
ATOM 1372 C C . GLY A 1 224 ? -1.955 9.699 14.296 1.00 64.17 199 GLY A C 1
ATOM 1373 O O . GLY A 1 224 ? -1.562 10.823 13.920 1.00 63.26 199 GLY A O 1
ATOM 1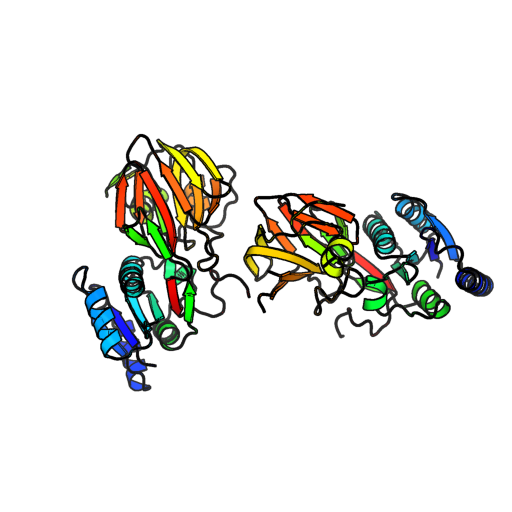374 N N . ASN A 1 225 ? -1.308 8.548 14.040 1.00 63.98 200 ASN A N 1
ATOM 1375 C CA . ASN A 1 225 ? -0.337 8.496 12.948 1.00 64.26 200 ASN A CA 1
ATOM 1376 C C . ASN A 1 225 ? -1.114 8.376 11.653 1.00 64.06 200 ASN A C 1
ATOM 1377 O O . ASN A 1 225 ? -0.930 9.193 10.721 1.00 65.20 200 ASN A O 1
ATOM 1382 N N . GLY A 1 226 ? -1.929 7.313 11.543 1.00 65.00 201 GLY A N 1
ATOM 1383 C CA . GLY A 1 226 ? -2.926 7.199 10.459 1.00 64.35 201 GLY A CA 1
ATOM 1384 C C . GLY A 1 226 ? -4.216 7.972 10.762 1.00 64.72 201 GLY A C 1
ATOM 1385 O O . GLY A 1 226 ? -4.273 8.764 11.686 1.00 63.37 201 GLY A O 1
ATOM 1386 N N . ARG A 1 227 ? -5.271 7.673 10.023 1.00 65.33 202 ARG A N 1
ATOM 1387 C CA . ARG A 1 227 ? -6.484 8.534 9.950 1.00 66.21 202 ARG A CA 1
ATOM 1388 C C . ARG A 1 227 ? -7.732 7.844 10.523 1.00 66.49 202 ARG A C 1
ATOM 1389 O O . ARG A 1 227 ? -8.636 8.487 11.059 1.00 65.45 202 ARG A O 1
ATOM 1397 N N . GLN A 1 228 ? -7.690 6.509 10.477 1.00 67.12 203 GLN A N 1
ATOM 1398 C CA . GLN A 1 228 ? -8.826 5.642 10.633 1.00 67.91 203 GLN A CA 1
ATOM 1399 C C . GLN A 1 228 ? -8.561 4.559 11.670 1.00 68.02 203 GLN A C 1
ATOM 1400 O O . GLN A 1 228 ? -7.486 3.972 11.677 1.00 68.96 203 GLN A O 1
ATOM 1406 N N . ALA A 1 229 ? -9.559 4.261 12.494 1.00 67.72 204 ALA A N 1
ATOM 1407 C CA . ALA A 1 229 ? -9.505 3.150 13.454 1.00 67.14 204 ALA A CA 1
ATOM 1408 C C . ALA A 1 229 ? -10.903 2.555 13.696 1.00 66.86 204 ALA A C 1
ATOM 1409 O O . ALA A 1 229 ? -11.911 3.093 13.233 1.00 65.46 204 ALA A O 1
ATOM 1411 N N . GLY A 1 230 ? -10.943 1.431 14.411 1.00 66.82 205 GLY A N 1
ATOM 1412 C CA . GLY A 1 230 ? -12.202 0.769 14.770 1.00 67.50 205 GLY A CA 1
ATOM 1413 C C . GLY A 1 230 ? -13.206 0.512 13.651 1.00 67.36 205 GLY A C 1
ATOM 1414 O O . GLY A 1 230 ? -14.415 0.672 13.839 1.00 67.75 205 GLY A O 1
ATOM 1415 N N . GLY A 1 231 ? -12.710 0.127 12.484 1.00 67.24 206 GLY A N 1
ATOM 1416 C CA . GLY A 1 231 ? -13.576 -0.248 11.377 1.00 67.63 206 GLY A CA 1
ATOM 1417 C C . GLY A 1 231 ? -14.260 0.954 10.758 1.00 67.29 206 GLY A C 1
ATOM 1418 O O . GLY A 1 231 ? -15.477 1.070 10.809 1.00 68.12 206 GLY A O 1
ATOM 1419 N N . GLY A 1 232 ? -13.477 1.854 10.182 1.00 66.64 207 GLY A N 1
ATOM 1420 C CA . GLY A 1 232 ? -14.027 2.916 9.357 1.00 65.44 207 GLY A CA 1
ATOM 1421 C C . GLY A 1 232 ? -14.236 4.266 10.019 1.00 64.66 207 GLY A C 1
ATOM 1422 O O . GLY A 1 232 ? -14.594 5.226 9.330 1.00 64.59 207 GLY A O 1
ATOM 1423 N N . GLN A 1 233 ? -14.028 4.360 11.339 1.00 64.02 208 GLN A N 1
ATOM 1424 C CA . GLN A 1 233 ? -14.149 5.653 12.027 1.00 63.47 208 GLN A CA 1
ATOM 1425 C C . GLN A 1 233 ? -12.996 6.605 11.695 1.00 64.09 208 GLN A C 1
ATOM 1426 O O . GLN A 1 233 ? -11.826 6.313 11.985 1.00 63.17 208 GLN A O 1
ATOM 1432 N N . GLN A 1 234 ? -13.364 7.758 11.133 1.00 64.52 209 GLN A N 1
ATOM 1433 C CA . GLN A 1 234 ? -12.427 8.787 10.659 1.00 66.02 209 GLN A CA 1
ATOM 1434 C C . GLN A 1 234 ? -11.974 9.788 11.739 1.00 65.75 209 GLN A C 1
ATOM 1435 O O . GLN A 1 234 ? -12.345 10.954 11.720 1.00 66.88 209 GLN A O 1
ATOM 1441 N N . LEU A 1 235 ? -11.130 9.326 12.647 1.00 65.15 210 LEU A N 1
ATOM 1442 C CA . LEU A 1 235 ? -10.684 10.096 13.819 1.00 64.73 210 LEU A CA 1
ATOM 1443 C C . LEU A 1 235 ? -9.835 11.305 13.488 1.00 63.58 210 LEU A C 1
ATOM 1444 O O . LEU A 1 235 ? -9.947 12.345 14.159 1.00 62.18 210 LEU A O 1
ATOM 1449 N N . CYS A 1 236 ? -9.031 11.183 12.426 1.00 62.75 211 CYS A N 1
ATOM 1450 C CA . CYS A 1 236 ? -8.010 12.168 12.125 1.00 63.72 211 CYS A CA 1
ATOM 1451 C C . CYS A 1 236 ? -7.901 12.358 10.642 1.00 63.51 211 CYS A C 1
ATOM 1452 O O . CYS A 1 236 ? -6.934 11.900 10.042 1.00 64.32 211 CYS A O 1
ATOM 1455 N N . PRO A 1 237 ? -8.893 13.040 10.035 1.00 63.60 212 PRO A N 1
ATOM 1456 C CA . PRO A 1 237 ? -9.009 13.054 8.590 1.00 62.80 212 PRO A CA 1
ATOM 1457 C C . PRO A 1 237 ? -7.773 13.613 7.910 1.00 63.37 212 PRO A C 1
ATOM 1458 O O . PRO A 1 237 ? -7.553 13.351 6.727 1.00 62.51 212 PRO A O 1
ATOM 1462 N N . ASN A 1 238 ? -7.009 14.428 8.641 1.00 62.96 213 ASN A N 1
ATOM 1463 C CA . ASN A 1 238 ? -5.911 15.171 8.047 1.00 64.04 213 ASN A CA 1
ATOM 1464 C C . ASN A 1 238 ? -4.518 14.543 8.294 1.00 63.60 213 ASN A C 1
ATOM 1465 O O . ASN A 1 238 ? -3.494 15.119 7.910 1.00 63.52 213 ASN A O 1
ATOM 1470 N N . ALA A 1 239 ? -4.497 13.342 8.882 1.00 62.39 214 ALA A N 1
ATOM 1471 C CA . ALA A 1 239 ? -3.244 12.632 9.192 1.00 61.82 214 ALA A CA 1
ATOM 1472 C C . ALA A 1 239 ? -2.406 12.343 7.963 1.00 61.91 214 ALA A C 1
ATOM 1473 O O . ALA A 1 239 ? -2.928 12.020 6.879 1.00 62.99 214 ALA A O 1
ATOM 1475 N N . LEU A 1 240 ? -1.104 12.525 8.113 1.00 61.35 215 LEU A N 1
ATOM 1476 C CA . LEU A 1 240 ? -0.119 12.015 7.134 1.00 62.02 215 LEU A CA 1
ATOM 1477 C C . LEU A 1 240 ? 0.849 11.163 7.958 1.00 61.22 215 LEU A C 1
ATOM 1478 O O . LEU A 1 240 ? 1.287 11.602 9.018 1.00 60.44 215 LEU A O 1
ATOM 1483 N N . ILE A 1 241 ? 1.200 9.975 7.461 1.00 61.71 216 ILE A N 1
ATOM 1484 C CA . ILE A 1 241 ? 2.089 9.056 8.192 1.00 62.41 216 ILE A CA 1
ATOM 1485 C C . ILE A 1 241 ? 3.609 9.323 8.064 1.00 63.58 216 ILE A C 1
ATOM 1486 O O . ILE A 1 241 ? 4.407 8.603 8.651 1.00 65.37 216 ILE A O 1
ATOM 1491 N N . ASN A 1 242 ? 4.020 10.326 7.293 1.00 63.60 217 ASN A N 1
ATOM 1492 C CA . ASN A 1 242 ? 5.448 10.612 7.156 1.00 63.11 217 ASN A CA 1
ATOM 1493 C C . ASN A 1 242 ? 5.767 12.123 7.232 1.00 63.76 217 ASN A C 1
ATOM 1494 O O . ASN A 1 242 ? 6.668 12.584 6.556 1.00 64.81 217 ASN A O 1
ATOM 1499 N N . ASP A 1 243 ? 5.033 12.869 8.061 1.00 62.97 218 ASP A N 1
ATOM 1500 C CA . ASP A 1 243 ? 5.255 14.316 8.225 1.00 64.29 218 ASP A CA 1
ATOM 1501 C C . ASP A 1 243 ? 5.920 14.661 9.543 1.00 63.92 218 ASP A C 1
ATOM 1502 O O . ASP A 1 243 ? 6.146 15.838 9.869 1.00 66.22 218 ASP A O 1
ATOM 1507 N N . GLY A 1 244 ? 6.224 13.637 10.331 1.00 63.81 219 GLY A N 1
ATOM 1508 C CA . GLY A 1 244 ? 6.834 13.846 11.657 1.00 62.39 219 GLY A CA 1
ATOM 1509 C C . GLY A 1 244 ? 5.855 14.320 12.684 1.00 62.76 219 GLY A C 1
ATOM 1510 O O . GLY A 1 244 ? 6.244 14.757 13.758 1.00 65.59 219 GLY A O 1
ATOM 1511 N N . LEU A 1 245 ? 4.568 14.222 12.371 1.00 63.07 220 LEU A N 1
ATOM 1512 C CA . LEU A 1 245 ? 3.513 14.829 13.180 1.00 61.29 220 LEU A CA 1
ATOM 1513 C C . LEU A 1 245 ? 2.307 13.956 13.498 1.00 62.28 220 LEU A C 1
ATOM 1514 O O . LEU A 1 245 ? 1.687 13.395 12.600 1.00 62.78 220 LEU A O 1
ATOM 1519 N N . LEU A 1 246 ? 1.958 13.896 14.787 1.00 63.97 221 LEU A N 1
ATOM 1520 C CA . LEU A 1 246 ? 0.713 13.289 15.271 1.00 64.85 221 LEU A CA 1
ATOM 1521 C C . LEU A 1 246 ? -0.431 14.288 15.095 1.00 64.92 221 LEU A C 1
ATOM 1522 O O . LEU A 1 246 ? -0.242 15.451 15.370 1.00 64.68 221 LEU A O 1
ATOM 1527 N N . GLN A 1 247 ? -1.585 13.812 14.629 1.00 63.88 222 GLN A N 1
ATOM 1528 C CA . GLN A 1 247 ? -2.805 14.602 14.636 1.00 63.05 222 GLN A CA 1
ATOM 1529 C C . GLN A 1 247 ? -3.464 14.367 15.964 1.00 63.27 222 GLN A C 1
ATOM 1530 O O . GLN A 1 247 ? -3.406 13.259 16.541 1.00 63.60 222 GLN A O 1
ATOM 1536 N N . LEU A 1 248 ? -4.063 15.426 16.481 1.00 63.40 223 LEU A N 1
ATOM 1537 C CA . LEU A 1 248 ? -4.900 15.271 17.666 1.00 62.68 223 LEU A CA 1
ATOM 1538 C C . LEU A 1 248 ? -6.307 15.721 17.265 1.00 63.02 223 LEU A C 1
ATOM 1539 O O . LEU A 1 248 ? -6.462 16.793 16.634 1.00 63.48 223 LEU A O 1
ATOM 1544 N N . ARG A 1 249 ? -7.320 14.943 17.619 1.00 61.76 224 ARG A N 1
ATOM 1545 C CA . ARG A 1 249 ? -8.684 15.494 17.684 1.00 62.98 224 ARG A CA 1
ATOM 1546 C C . ARG A 1 249 ? -9.367 15.114 19.004 1.00 63.25 224 ARG A C 1
ATOM 1547 O O . ARG A 1 249 ? -9.396 13.934 19.383 1.00 63.45 224 ARG A O 1
ATOM 1555 N N . ILE A 1 250 ? -9.851 16.129 19.723 1.00 62.90 225 ILE A N 1
ATOM 1556 C CA . ILE A 1 250 ? -10.619 15.903 20.941 1.00 63.61 225 ILE A CA 1
ATOM 1557 C C . ILE A 1 250 ? -12.119 16.089 20.646 1.00 62.15 225 ILE A C 1
ATOM 1558 O O . ILE A 1 250 ? -12.580 17.140 20.165 1.00 60.86 225 ILE A O 1
ATOM 1563 N N . PHE A 1 251 ? -12.863 15.032 20.896 1.00 60.63 226 PHE A N 1
ATOM 1564 C CA . PHE A 1 251 ? -14.301 15.097 20.803 1.00 60.94 226 PHE A CA 1
ATOM 1565 C C . PHE A 1 251 ? -14.890 15.328 22.163 1.00 61.32 226 PHE A C 1
ATOM 1566 O O . PHE A 1 251 ? -14.843 14.471 23.025 1.00 60.24 226 PHE A O 1
ATOM 1574 N N . THR A 1 252 ? -15.375 16.541 22.358 1.00 63.59 227 THR A N 1
ATOM 1575 C CA . THR A 1 252 ? -16.115 16.893 23.572 1.00 66.66 227 THR A CA 1
ATOM 1576 C C . THR A 1 252 ? -17.556 16.397 23.376 1.00 67.58 227 THR A C 1
ATOM 1577 O O . THR A 1 252 ? -17.993 16.184 22.242 1.00 68.10 227 THR A O 1
ATOM 1581 N N . GLY A 1 253 ? -18.305 16.204 24.452 1.00 69.40 228 GLY A N 1
ATOM 1582 C CA . GLY A 1 253 ? -19.678 15.764 24.273 1.00 70.50 228 GLY A CA 1
ATOM 1583 C C . GLY A 1 253 ? -20.541 15.781 25.506 1.00 71.69 228 GLY A C 1
ATOM 1584 O O . GLY A 1 253 ? -20.661 16.806 26.187 1.00 72.30 228 GLY A O 1
ATOM 1585 N N . ASP A 1 254 ? -21.152 14.631 25.766 1.00 72.30 229 ASP A N 1
ATOM 1586 C CA . ASP A 1 254 ? -22.151 14.406 26.817 1.00 72.95 229 ASP A CA 1
ATOM 1587 C C . ASP A 1 254 ? -22.366 12.884 26.760 1.00 72.72 229 ASP A C 1
ATOM 1588 O O . ASP A 1 254 ? -22.260 12.174 27.767 1.00 72.93 229 ASP A O 1
ATOM 1593 N N . GLU A 1 255 ? -22.678 12.423 25.549 1.00 72.37 230 GLU A N 1
ATOM 1594 C CA . GLU A 1 255 ? -22.717 11.021 25.164 1.00 72.17 230 GLU A CA 1
ATOM 1595 C C . GLU A 1 255 ? -22.393 10.994 23.667 1.00 71.81 230 GLU A C 1
ATOM 1596 O O . GLU A 1 255 ? -22.206 12.039 23.028 1.00 71.74 230 GLU A O 1
ATOM 1602 N N . ILE A 1 256 ? -22.352 9.787 23.116 1.00 71.46 231 ILE A N 1
ATOM 1603 C CA . ILE A 1 256 ? -22.271 9.550 21.678 1.00 70.53 231 ILE A CA 1
ATOM 1604 C C . ILE A 1 256 ? -23.627 9.827 21.027 1.00 70.46 231 ILE A C 1
ATOM 1605 O O . ILE A 1 256 ? -24.600 9.065 21.179 1.00 70.07 231 ILE A O 1
ATOM 1610 N N . LEU A 1 257 ? -23.687 10.943 20.314 1.00 70.05 232 LEU A N 1
ATOM 1611 C CA . LEU A 1 257 ? -24.914 11.381 19.660 1.00 69.40 232 LEU A CA 1
ATOM 1612 C C . LEU A 1 257 ? -24.732 11.225 18.154 1.00 69.10 232 LEU A C 1
ATOM 1613 O O . LEU A 1 257 ? -23.596 10.994 17.708 1.00 68.55 232 LEU A O 1
ATOM 1618 N N . PRO A 1 258 ? -25.838 11.346 17.366 1.00 68.67 233 PRO A N 1
ATOM 1619 C CA . PRO A 1 258 ? -25.767 11.257 15.901 1.00 68.38 233 PRO A CA 1
ATOM 1620 C C . PRO A 1 258 ? -24.709 12.202 15.353 1.00 68.11 233 PRO A C 1
ATOM 1621 O O . PRO A 1 258 ? -24.101 11.908 14.332 1.00 67.96 233 PRO A O 1
ATOM 1625 N N . ALA A 1 259 ? -24.510 13.329 16.035 1.00 68.05 234 ALA A N 1
ATOM 1626 C CA . ALA A 1 259 ? -23.294 14.138 15.897 1.00 68.15 234 ALA A CA 1
ATOM 1627 C C . ALA A 1 259 ? -22.037 13.277 15.726 1.00 67.65 234 ALA A C 1
ATOM 1628 O O . ALA A 1 259 ? -21.413 13.292 14.658 1.00 67.54 234 ALA A O 1
ATOM 1630 N N . LEU A 1 260 ? -21.683 12.530 16.775 1.00 67.39 235 LEU A N 1
ATOM 1631 C CA . LEU A 1 260 ? -20.412 11.789 16.815 1.00 67.07 235 LEU A CA 1
ATOM 1632 C C . LEU A 1 260 ? -20.396 10.618 15.843 1.00 66.88 235 LEU A C 1
ATOM 1633 O O . LEU A 1 260 ? -19.355 10.317 15.257 1.00 66.31 235 LEU A O 1
ATOM 1638 N N . VAL A 1 261 ? -21.539 9.963 15.663 1.00 66.72 236 VAL A N 1
ATOM 1639 C CA . VAL A 1 261 ? -21.577 8.857 14.725 1.00 66.96 236 VAL A CA 1
ATOM 1640 C C . VAL A 1 261 ? -21.411 9.426 13.317 1.00 67.62 236 VAL A C 1
ATOM 1641 O O . VAL A 1 261 ? -20.578 8.941 12.550 1.00 67.26 236 VAL A O 1
ATOM 1645 N N . SER A 1 262 ? -22.169 10.481 13.013 1.00 68.50 237 SER A N 1
ATOM 1646 C CA . SER A 1 262 ? -22.090 11.178 11.726 1.00 69.61 237 SER A CA 1
ATOM 1647 C C . SER A 1 262 ? -20.676 11.640 11.418 1.00 70.29 237 SER A C 1
ATOM 1648 O O . SER A 1 262 ? -20.120 11.308 10.367 1.00 70.45 237 SER A O 1
ATOM 1651 N N . THR A 1 263 ? -20.097 12.390 12.354 1.00 71.39 238 THR A N 1
ATOM 1652 C CA . THR A 1 263 ? -18.782 13.009 12.156 1.00 72.53 238 THR A CA 1
ATOM 1653 C C . THR A 1 263 ? -17.656 11.982 11.953 1.00 73.14 238 THR A C 1
ATOM 1654 O O . THR A 1 263 ? -16.685 12.251 11.253 1.00 73.25 238 THR A O 1
ATOM 1658 N N . LEU A 1 264 ? -17.825 10.793 12.522 1.00 73.82 239 LEU A N 1
ATOM 1659 C CA . LEU A 1 264 ? -16.851 9.722 12.360 1.00 74.62 239 LEU A CA 1
ATOM 1660 C C . LEU A 1 264 ? -16.969 8.924 11.059 1.00 75.98 239 LEU A C 1
ATOM 1661 O O . LEU A 1 264 ? -15.965 8.444 10.535 1.00 75.58 239 LEU A O 1
ATOM 1666 N N . LYS A 1 265 ? -18.185 8.772 10.537 1.00 77.97 240 LYS A N 1
ATOM 1667 C CA . LYS A 1 265 ? -18.380 7.950 9.336 1.00 79.75 240 LYS A CA 1
ATOM 1668 C C . LYS A 1 265 ? -17.862 8.677 8.095 1.00 81.09 240 LYS A C 1
ATOM 1669 O O . LYS A 1 265 ? -16.730 8.447 7.674 1.00 81.59 240 LYS A O 1
ATOM 1675 N N . SER A 1 266 ? -18.680 9.560 7.527 1.00 82.74 241 SER A N 1
ATOM 1676 C CA . SER A 1 266 ? -18.248 10.439 6.439 1.00 83.93 241 SER A CA 1
ATOM 1677 C C . SER A 1 266 ? -17.538 11.656 7.043 1.00 84.88 241 SER A C 1
ATOM 1678 O O . SER A 1 266 ? -17.059 11.601 8.180 1.00 84.79 241 SER A O 1
ATOM 1681 N N . ASP A 1 267 ? -17.469 12.750 6.290 1.00 85.99 242 ASP A N 1
ATOM 1682 C CA . ASP A 1 267 ? -16.903 13.990 6.827 1.00 87.01 242 ASP A CA 1
ATOM 1683 C C . ASP A 1 267 ? -17.983 14.943 7.350 1.00 87.32 242 ASP A C 1
ATOM 1684 O O . ASP A 1 267 ? -18.939 15.289 6.639 1.00 87.36 242 ASP A O 1
ATOM 1689 N N . GLU A 1 268 ? -17.813 15.365 8.596 1.00 87.50 243 GLU A N 1
ATOM 1690 C CA . GLU A 1 268 ? -18.584 16.478 9.127 1.00 87.77 243 GLU A CA 1
ATOM 1691 C C . GLU A 1 268 ? -17.629 17.505 9.735 1.00 87.75 243 GLU A C 1
ATOM 1692 O O . GLU A 1 268 ? -16.763 17.160 10.559 1.00 88.05 243 GLU A O 1
ATOM 1698 N N . ASP A 1 269 ? -17.784 18.757 9.303 1.00 87.41 244 ASP A N 1
ATOM 1699 C CA . ASP A 1 269 ? -17.021 19.879 9.842 1.00 86.99 244 ASP A CA 1
ATOM 1700 C C . ASP A 1 269 ? -17.726 20.366 11.110 1.00 86.50 244 ASP A C 1
ATOM 1701 O O . ASP A 1 269 ? -18.877 20.814 11.050 1.00 86.65 244 ASP A O 1
ATOM 1706 N N . ASN A 1 270 ? -17.034 20.285 12.247 1.00 85.53 245 ASN A N 1
ATOM 1707 C CA . ASN A 1 270 ? -17.684 20.396 13.551 1.00 84.58 245 ASN A CA 1
ATOM 1708 C C . ASN A 1 270 ? -16.881 21.180 14.616 1.00 84.31 245 ASN A C 1
ATOM 1709 O O . ASN A 1 270 ? -15.810 20.732 15.049 1.00 84.63 245 ASN A O 1
ATOM 1714 N N . PRO A 1 271 ? -17.395 22.362 15.027 1.00 83.50 246 PRO A N 1
ATOM 1715 C CA . PRO A 1 271 ? -16.935 23.183 16.168 1.00 82.61 246 PRO A CA 1
ATOM 1716 C C . PRO A 1 271 ? -16.702 22.471 17.513 1.00 81.48 246 PRO A C 1
ATOM 1717 O O . PRO A 1 271 ? -15.892 22.942 18.313 1.00 81.97 246 PRO A O 1
ATOM 1721 N N . ASN A 1 272 ? -17.421 21.380 17.779 1.00 79.60 247 ASN A N 1
ATOM 1722 C CA . ASN A 1 272 ? -17.216 20.593 18.999 1.00 77.85 247 ASN A CA 1
ATOM 1723 C C . ASN A 1 272 ? -16.038 19.608 18.914 1.00 76.10 247 ASN A C 1
ATOM 1724 O O . ASN A 1 272 ? -15.907 18.673 19.741 1.00 75.15 247 ASN A O 1
ATOM 1729 N N . ILE A 1 273 ? -15.208 19.797 17.888 1.00 73.71 248 ILE A N 1
ATOM 1730 C CA . ILE A 1 273 ? -13.993 19.003 17.752 1.00 71.17 248 ILE A CA 1
ATOM 1731 C C . ILE A 1 273 ? -12.793 19.932 17.828 1.00 69.89 248 ILE A C 1
ATOM 1732 O O . ILE A 1 273 ? -12.697 20.900 17.080 1.00 70.14 248 ILE A O 1
ATOM 1737 N N . ILE A 1 274 ? -11.890 19.625 18.735 1.00 67.36 249 ILE A N 1
ATOM 1738 C CA . ILE A 1 274 ? -10.688 20.421 18.939 1.00 66.95 249 ILE A CA 1
ATOM 1739 C C . ILE A 1 274 ? -9.512 19.738 18.267 1.00 65.89 249 ILE A C 1
ATOM 1740 O O . ILE A 1 274 ? -9.321 18.545 18.477 1.00 65.01 249 ILE A O 1
ATOM 1745 N N . GLU A 1 275 ? -8.738 20.476 17.463 1.00 65.09 250 GLU A N 1
ATOM 1746 C CA . GLU A 1 275 ? -7.640 19.852 16.695 1.00 66.35 250 GLU A CA 1
ATOM 1747 C C . GLU A 1 275 ? -6.264 20.434 16.931 1.00 65.93 250 GLU A C 1
ATOM 1748 O O . GLU A 1 275 ? -6.109 21.633 17.216 1.00 64.18 250 GLU A O 1
ATOM 1754 N N . GLY A 1 276 ? -5.271 19.562 16.780 1.00 65.56 251 GLY A N 1
ATOM 1755 C CA . GLY A 1 276 ? -3.868 19.905 16.920 1.00 65.68 251 GLY A CA 1
ATOM 1756 C C . GLY A 1 276 ? -2.961 19.032 16.093 1.00 65.98 251 GLY A C 1
ATOM 1757 O O . GLY A 1 276 ? -3.382 17.989 15.611 1.00 65.27 251 GLY A O 1
ATOM 1758 N N . ALA A 1 277 ? -1.707 19.442 15.954 1.00 65.94 252 ALA A N 1
ATOM 1759 C CA . ALA A 1 277 ? -0.682 18.622 15.278 1.00 66.06 252 ALA A CA 1
ATOM 1760 C C . ALA A 1 277 ? 0.659 18.949 15.951 1.00 66.71 252 ALA A C 1
ATOM 1761 O O . ALA A 1 277 ? 1.016 20.110 16.136 1.00 66.53 252 ALA A O 1
ATOM 1763 N N . SER A 1 278 ? 1.370 17.916 16.379 1.00 66.16 253 SER A N 1
ATOM 1764 C CA . SER A 1 278 ? 2.558 18.086 17.187 1.00 64.87 253 SER A CA 1
ATOM 1765 C C . SER A 1 278 ? 3.398 16.814 17.026 1.00 65.52 253 SER A C 1
ATOM 1766 O O . SER A 1 278 ? 2.851 15.754 16.740 1.00 65.83 253 SER A O 1
ATOM 1769 N N . SER A 1 279 ? 4.718 16.901 17.197 1.00 64.72 254 SER A N 1
ATOM 1770 C CA . SER A 1 279 ? 5.500 15.651 17.317 1.00 64.42 254 SER A CA 1
ATOM 1771 C C . SER A 1 279 ? 5.268 14.978 18.690 1.00 63.25 254 SER A C 1
ATOM 1772 O O . SER A 1 279 ? 5.632 13.819 18.887 1.00 64.56 254 SER A O 1
ATOM 1775 N N . TRP A 1 280 ? 4.643 15.651 19.635 1.00 63.57 255 TRP A N 1
ATOM 1776 C CA . TRP A 1 280 ? 4.396 15.016 20.957 1.00 62.19 255 TRP A CA 1
ATOM 1777 C C . TRP A 1 280 ? 3.089 15.540 21.524 1.00 63.31 255 TRP A C 1
ATOM 1778 O O . TRP A 1 280 ? 2.694 16.704 21.230 1.00 62.82 255 TRP A O 1
ATOM 1789 N N . PHE A 1 281 ? 2.393 14.711 22.292 1.00 61.22 256 PHE A N 1
ATOM 1790 C CA . PHE A 1 281 ? 1.260 15.216 23.093 1.00 64.33 256 PHE A CA 1
ATOM 1791 C C . PHE A 1 281 ? 1.360 14.641 24.483 1.00 63.90 256 PHE A C 1
ATOM 1792 O O . PHE A 1 281 ? 1.652 13.457 24.643 1.00 63.32 256 PHE A O 1
ATOM 1800 N N . ASP A 1 282 ? 1.161 15.481 25.497 1.00 63.71 257 ASP A N 1
ATOM 1801 C CA . ASP A 1 282 ? 1.063 15.049 26.869 1.00 64.81 257 ASP A CA 1
ATOM 1802 C C . ASP A 1 282 ? -0.384 15.130 27.328 1.00 66.16 257 ASP A C 1
ATOM 1803 O O . ASP A 1 282 ? -1.071 16.187 27.169 1.00 65.14 257 ASP A O 1
ATOM 1808 N N . ILE A 1 283 ? -0.857 14.051 27.945 1.00 64.70 258 ILE A N 1
ATOM 1809 C CA . ILE A 1 283 ? -2.237 14.005 28.390 1.00 65.48 258 ILE A CA 1
ATOM 1810 C C . ILE A 1 283 ? -2.274 13.698 29.840 1.00 65.77 258 ILE A C 1
ATOM 1811 O O . ILE A 1 283 ? -1.728 12.670 30.283 1.00 66.51 258 ILE A O 1
ATOM 1816 N N . GLN A 1 284 ? -2.970 14.496 30.619 1.00 66.08 259 GLN A N 1
ATOM 1817 C CA . GLN A 1 284 ? -3.175 14.040 31.930 1.00 66.41 259 GLN A CA 1
ATOM 1818 C C . GLN A 1 284 ? -4.551 14.263 32.510 1.00 65.57 259 GLN A C 1
ATOM 1819 O O . GLN A 1 284 ? -5.276 15.142 32.074 1.00 65.63 259 GLN A O 1
ATOM 1825 N N . ALA A 1 285 ? -4.908 13.430 33.476 1.00 62.86 260 ALA A N 1
ATOM 1826 C CA . ALA A 1 285 ? -6.273 13.368 33.948 1.00 62.94 260 ALA A CA 1
ATOM 1827 C C . ALA A 1 285 ? -6.314 12.978 35.401 1.00 62.10 260 ALA A C 1
ATOM 1828 O O . ALA A 1 285 ? -5.480 12.185 35.835 1.00 62.30 260 ALA A O 1
ATOM 1830 N N . PRO A 1 286 ? -7.274 13.543 36.175 1.00 61.78 261 PRO A N 1
ATOM 1831 C CA . PRO A 1 286 ? -7.446 13.198 37.565 1.00 61.06 261 PRO A CA 1
ATOM 1832 C C . PRO A 1 286 ? -7.978 11.787 37.785 1.00 60.98 261 PRO A C 1
ATOM 1833 O O . PRO A 1 286 ? -7.829 11.268 38.867 1.00 59.63 261 PRO A O 1
ATOM 1837 N N . HIS A 1 287 ? -8.568 11.172 36.764 1.00 60.41 262 HIS A N 1
ATOM 1838 C CA . HIS A 1 287 ? -9.014 9.777 36.852 1.00 62.26 262 HIS A CA 1
ATOM 1839 C C . HIS A 1 287 ? -8.424 9.026 35.661 1.00 61.72 262 HIS A C 1
ATOM 1840 O O . HIS A 1 287 ? -8.027 9.649 34.715 1.00 61.14 262 HIS A O 1
ATOM 1847 N N . ASP A 1 288 ? -8.352 7.692 35.708 1.00 62.26 263 ASP A N 1
ATOM 1848 C CA . ASP A 1 288 ? -7.673 6.940 34.620 1.00 61.88 263 ASP A CA 1
ATOM 1849 C C . ASP A 1 288 ? -8.347 7.138 33.305 1.00 62.11 263 ASP A C 1
ATOM 1850 O O . ASP A 1 288 ? -9.574 7.022 33.223 1.00 61.67 263 ASP A O 1
ATOM 1855 N N . ILE A 1 289 ? -7.547 7.422 32.275 1.00 62.77 264 ILE A N 1
ATOM 1856 C CA . ILE A 1 289 ? -8.003 7.383 30.911 1.00 64.61 264 ILE A CA 1
ATOM 1857 C C . ILE A 1 289 ? -7.523 6.042 30.418 1.00 64.34 264 ILE A C 1
ATOM 1858 O O . ILE A 1 289 ? -6.494 5.559 30.869 1.00 64.17 264 ILE A O 1
ATOM 1863 N N . THR A 1 290 ? -8.274 5.458 29.493 1.00 65.35 265 THR A N 1
ATOM 1864 C CA . THR A 1 290 ? -7.926 4.227 28.829 1.00 65.00 265 THR A CA 1
ATOM 1865 C C . THR A 1 290 ? -7.662 4.524 27.335 1.00 66.33 265 THR A C 1
ATOM 1866 O O . THR A 1 290 ? -8.557 5.038 26.644 1.00 66.63 265 THR A O 1
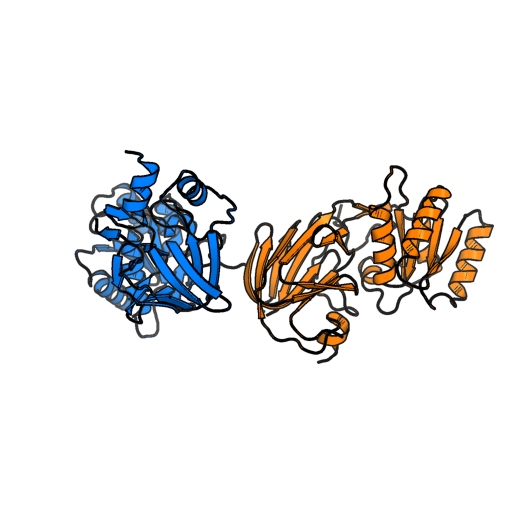ATOM 1870 N N . PHE A 1 291 ? -6.420 4.249 26.905 1.00 65.07 266 PHE A N 1
ATOM 1871 C CA . PHE A 1 291 ? -5.999 4.356 25.530 1.00 65.87 266 PHE A CA 1
ATOM 1872 C C . PHE A 1 291 ? -5.964 2.990 24.884 1.00 64.89 266 PHE A C 1
ATOM 1873 O O . PHE A 1 291 ? -5.520 2.001 25.501 1.00 65.45 266 PHE A O 1
ATOM 1881 N N . ASN A 1 292 ? -6.557 2.914 23.705 1.00 65.64 267 ASN A N 1
ATOM 1882 C CA . ASN A 1 292 ? -6.502 1.727 22.827 1.00 65.31 267 ASN A CA 1
ATOM 1883 C C . ASN A 1 292 ? -5.466 2.047 21.730 1.00 65.13 267 ASN A C 1
ATOM 1884 O O . ASN A 1 292 ? -5.619 3.006 20.956 1.00 64.10 267 ASN A O 1
ATOM 1889 N N . LEU A 1 293 ? -4.363 1.319 21.751 1.00 65.00 268 LEU A N 1
ATOM 1890 C CA . LEU A 1 293 ? -3.244 1.585 20.858 1.00 65.37 268 LEU A CA 1
ATOM 1891 C C . LEU A 1 293 ? -3.188 0.436 19.863 1.00 65.48 268 LEU A C 1
ATOM 1892 O O . LEU A 1 293 ? -2.783 -0.686 20.180 1.00 63.67 268 LEU A O 1
ATOM 1897 N N . ASP A 1 294 ? -3.660 0.725 18.662 1.00 66.38 269 ASP A N 1
ATOM 1898 C CA . ASP A 1 294 ? -3.865 -0.318 17.657 1.00 66.10 269 ASP A CA 1
ATOM 1899 C C . ASP A 1 294 ? -4.399 -1.602 18.276 1.00 66.96 269 ASP A C 1
ATOM 1900 O O . ASP A 1 294 ? -3.825 -2.666 18.070 1.00 65.93 269 ASP A O 1
ATOM 1905 N N . GLY A 1 295 ? -5.476 -1.498 19.061 1.00 68.06 270 GLY A N 1
ATOM 1906 C CA . GLY A 1 295 ? -6.120 -2.684 19.648 1.00 68.08 270 GLY A CA 1
ATOM 1907 C C . GLY A 1 295 ? -5.647 -3.166 21.028 1.00 68.84 270 GLY A C 1
ATOM 1908 O O . GLY A 1 295 ? -6.125 -4.204 21.525 1.00 69.75 270 GLY A O 1
ATOM 1909 N N . GLU A 1 296 ? -4.686 -2.473 21.634 1.00 67.79 271 GLU A N 1
ATOM 1910 C CA . GLU A 1 296 ? -4.064 -2.938 22.894 1.00 68.17 271 GLU A CA 1
ATOM 1911 C C . GLU A 1 296 ? -4.261 -1.869 23.951 1.00 66.99 271 GLU A C 1
ATOM 1912 O O . GLU A 1 296 ? -3.851 -0.738 23.727 1.00 64.62 271 GLU A O 1
ATOM 1918 N N . PRO A 1 297 ? -4.815 -2.245 25.115 1.00 66.87 272 PRO A N 1
ATOM 1919 C CA . PRO A 1 297 ? -5.258 -1.247 26.060 1.00 66.90 272 PRO A CA 1
ATOM 1920 C C . PRO A 1 297 ? -4.135 -0.798 26.981 1.00 67.68 272 PRO A C 1
ATOM 1921 O O . PRO A 1 297 ? -3.198 -1.549 27.278 1.00 65.97 272 PRO A O 1
ATOM 1925 N N . LEU A 1 298 ? -4.255 0.420 27.479 1.00 66.70 273 LEU A N 1
ATOM 1926 C CA . LEU A 1 298 ? -3.301 0.907 28.444 1.00 67.27 273 LEU A CA 1
ATOM 1927 C C . LEU A 1 298 ? -4.033 1.943 29.251 1.00 66.42 273 LEU A C 1
ATOM 1928 O O . LEU A 1 298 ? -4.759 2.768 28.662 1.00 66.77 273 LEU A O 1
ATOM 1933 N N . SER A 1 299 ? -3.863 1.918 30.577 1.00 64.88 274 SER A N 1
ATOM 1934 C CA . SER A 1 299 ? -4.577 2.858 31.422 1.00 65.17 274 SER A CA 1
ATOM 1935 C C . SER A 1 299 ? -3.655 3.610 32.365 1.00 64.44 274 SER A C 1
ATOM 1936 O O . SER A 1 299 ? -2.708 3.037 32.869 1.00 64.95 274 SER A O 1
ATOM 1939 N N . GLY A 1 300 ? -3.962 4.890 32.636 1.00 62.33 275 GLY A N 1
ATOM 1940 C CA . GLY A 1 300 ? -3.289 5.598 33.688 1.00 61.79 275 GLY A CA 1
ATOM 1941 C C . GLY A 1 300 ? -3.704 7.054 33.687 1.00 61.48 275 GLY A C 1
ATOM 1942 O O . GLY A 1 300 ? -4.549 7.470 32.892 1.00 60.77 275 GLY A O 1
ATOM 1943 N N . GLN A 1 301 ? -3.074 7.827 34.549 1.00 61.63 276 GLN A N 1
ATOM 1944 C CA . GLN A 1 301 ? -3.452 9.248 34.648 1.00 62.21 276 GLN A CA 1
ATOM 1945 C C . GLN A 1 301 ? -2.593 10.160 33.824 1.00 62.48 276 GLN A C 1
ATOM 1946 O O . GLN A 1 301 ? -2.870 11.359 33.754 1.00 62.94 276 GLN A O 1
ATOM 1952 N N . ASN A 1 302 ? -1.578 9.602 33.170 1.00 63.06 277 ASN A N 1
ATOM 1953 C CA . ASN A 1 302 ? -0.524 10.390 32.512 1.00 64.03 277 ASN A CA 1
ATOM 1954 C C . ASN A 1 302 ? -0.047 9.685 31.282 1.00 63.48 277 ASN A C 1
ATOM 1955 O O . ASN A 1 302 ? 0.380 8.543 31.364 1.00 62.73 277 ASN A O 1
ATOM 1960 N N . PHE A 1 303 ? -0.035 10.358 30.157 1.00 63.78 278 PHE A N 1
ATOM 1961 C CA . PHE A 1 303 ? 0.499 9.753 28.911 1.00 64.55 278 PHE A CA 1
ATOM 1962 C C . PHE A 1 303 ? 1.333 10.753 28.161 1.00 65.94 278 PHE A C 1
ATOM 1963 O O . PHE A 1 303 ? 0.907 11.917 28.012 1.00 66.36 278 PHE A O 1
ATOM 1971 N N . HIS A 1 304 ? 2.508 10.320 27.694 1.00 65.86 279 HIS A N 1
ATOM 1972 C CA . HIS A 1 304 ? 3.376 11.105 26.788 1.00 64.18 279 HIS A CA 1
ATOM 1973 C C . HIS A 1 304 ? 3.422 10.308 25.494 1.00 65.80 279 HIS A C 1
ATOM 1974 O O . HIS A 1 304 ? 3.869 9.149 25.516 1.00 64.03 279 HIS A O 1
ATOM 1981 N N . ILE A 1 305 ? 2.881 10.867 24.409 1.00 65.18 280 ILE A N 1
ATOM 1982 C CA . ILE A 1 305 ? 2.818 10.166 23.095 1.00 66.44 280 ILE A CA 1
ATOM 1983 C C . ILE A 1 305 ? 3.671 10.950 22.119 1.00 65.81 280 ILE A C 1
ATOM 1984 O O . ILE A 1 305 ? 3.526 12.173 21.964 1.00 64.85 280 ILE A O 1
ATOM 1989 N N . GLU A 1 306 ? 4.580 10.254 21.464 1.00 66.37 281 GLU A N 1
ATOM 1990 C CA . GLU A 1 306 ? 5.601 10.953 20.673 1.00 66.46 281 GLU A CA 1
ATOM 1991 C C . GLU A 1 306 ? 5.884 10.225 19.402 1.00 65.04 281 GLU A C 1
ATOM 1992 O O . GLU A 1 306 ? 5.986 8.998 19.397 1.00 63.69 281 GLU A O 1
ATOM 1998 N N . ILE A 1 307 ? 5.988 10.990 18.318 1.00 63.46 282 ILE A N 1
ATOM 1999 C CA . ILE A 1 307 ? 6.304 10.424 16.995 1.00 63.64 282 ILE A CA 1
ATOM 2000 C C . ILE A 1 307 ? 7.734 9.850 17.005 1.00 63.53 282 ILE A C 1
ATOM 2001 O O . ILE A 1 307 ? 8.612 10.416 17.651 1.00 63.01 282 ILE A O 1
ATOM 2006 N N . LEU A 1 308 ? 7.924 8.677 16.365 1.00 62.90 283 LEU A N 1
ATOM 2007 C CA . LEU A 1 308 ? 9.219 8.090 16.007 1.00 61.87 283 LEU A CA 1
ATOM 2008 C C . LEU A 1 308 ? 9.383 8.322 14.524 1.00 62.92 283 LEU A C 1
ATOM 2009 O O . LEU A 1 308 ? 8.837 7.551 13.709 1.00 61.27 283 LEU A O 1
ATOM 2014 N N . PRO A 1 309 ? 10.132 9.378 14.155 1.00 63.81 284 PRO A N 1
ATOM 2015 C CA . PRO A 1 309 ? 10.153 9.835 12.778 1.00 65.42 284 PRO A CA 1
ATOM 2016 C C . PRO A 1 309 ? 10.850 8.868 11.844 1.00 65.38 284 PRO A C 1
ATOM 2017 O O . PRO A 1 309 ? 11.946 8.402 12.146 1.00 66.17 284 PRO A O 1
ATOM 2021 N N . ALA A 1 310 ? 10.214 8.601 10.699 1.00 66.18 285 ALA A N 1
ATOM 2022 C CA . ALA A 1 310 ? 10.727 7.732 9.663 1.00 65.12 285 ALA A CA 1
ATOM 2023 C C . ALA A 1 310 ? 11.359 6.448 10.201 1.00 65.30 285 ALA A C 1
ATOM 2024 O O . ALA A 1 310 ? 12.431 6.027 9.766 1.00 64.87 285 ALA A O 1
ATOM 2026 N N . ALA A 1 311 ? 10.667 5.818 11.141 1.00 64.71 286 ALA A N 1
ATOM 2027 C CA . ALA A 1 311 ? 11.208 4.694 11.900 1.00 63.90 286 ALA A CA 1
ATOM 2028 C C . ALA A 1 311 ? 11.285 3.372 11.140 1.00 64.28 286 ALA A C 1
ATOM 2029 O O . ALA A 1 311 ? 11.972 2.455 11.573 1.00 62.66 286 ALA A O 1
ATOM 2031 N N . LEU A 1 312 ? 10.579 3.281 10.017 1.00 64.61 287 LEU A N 1
ATOM 2032 C CA . LEU A 1 312 ? 10.273 2.006 9.359 1.00 65.91 287 LEU A CA 1
ATOM 2033 C C . LEU A 1 312 ? 9.983 2.277 7.878 1.00 65.32 287 LEU A C 1
ATOM 2034 O O . LEU A 1 312 ? 9.287 3.249 7.558 1.00 65.83 287 LEU A O 1
ATOM 2039 N N . ARG A 1 313 ? 10.527 1.452 6.990 1.00 65.62 288 ARG A N 1
ATOM 2040 C CA . ARG A 1 313 ? 10.211 1.505 5.555 1.00 65.20 288 ARG A CA 1
ATOM 2041 C C . ARG A 1 313 ? 9.032 0.585 5.287 1.00 64.85 288 ARG A C 1
ATOM 2042 O O . ARG A 1 313 ? 9.067 -0.600 5.638 1.00 63.58 288 ARG A O 1
ATOM 2050 N N . CYS A 1 314 ? 7.976 1.129 4.693 1.00 64.71 289 CYS A N 1
ATOM 2051 C CA . CYS A 1 314 ? 6.784 0.348 4.359 1.00 63.71 289 CYS A CA 1
ATOM 2052 C C . CYS A 1 314 ? 6.519 0.395 2.836 1.00 64.31 289 CYS A C 1
ATOM 2053 O O . CYS A 1 314 ? 6.625 1.461 2.208 1.00 62.00 289 CYS A O 1
ATOM 2056 N N . ARG A 1 315 ? 6.162 -0.764 2.263 1.00 62.27 290 ARG A N 1
ATOM 2057 C CA . ARG A 1 315 ? 5.822 -0.852 0.860 1.00 64.27 290 ARG A CA 1
ATOM 2058 C C . ARG A 1 315 ? 4.393 -0.380 0.610 1.00 64.86 290 ARG A C 1
ATOM 2059 O O . ARG A 1 315 ? 3.431 -1.006 1.051 1.00 65.55 290 ARG A O 1
ATOM 2067 N N . LEU A 1 316 ? 4.272 0.732 -0.113 1.00 64.96 291 LEU A N 1
ATOM 2068 C CA . LEU A 1 316 ? 3.031 1.476 -0.236 1.00 64.86 291 LEU A CA 1
ATOM 2069 C C . LEU A 1 316 ? 2.754 1.833 -1.687 1.00 66.14 291 LEU A C 1
ATOM 2070 O O . LEU A 1 316 ? 3.690 1.996 -2.472 1.00 65.54 291 LEU A O 1
ATOM 2075 N N . PRO A 1 317 ? 1.468 1.961 -2.055 1.00 66.94 292 PRO A N 1
ATOM 2076 C CA . PRO A 1 317 ? 1.207 2.372 -3.434 1.00 67.94 292 PRO A CA 1
ATOM 2077 C C . PRO A 1 317 ? 1.619 3.836 -3.716 1.00 68.97 292 PRO A C 1
ATOM 2078 O O . PRO A 1 317 ? 1.742 4.645 -2.769 1.00 69.53 292 PRO A O 1
ATOM 2082 N N . PRO A 1 318 ? 1.860 4.184 -5.003 1.00 69.67 293 PRO A N 1
ATOM 2083 C CA . PRO A 1 318 ? 2.408 5.527 -5.262 1.00 69.92 293 PRO A CA 1
ATOM 2084 C C . PRO A 1 318 ? 1.422 6.645 -4.941 1.00 70.05 293 PRO A C 1
ATOM 2085 O O . PRO A 1 318 ? 1.830 7.719 -4.472 1.00 70.04 293 PRO A O 1
ATOM 2089 N N . ASP A 1 319 ? 0.136 6.385 -5.183 1.00 70.04 294 ASP A N 1
ATOM 2090 C CA . ASP A 1 319 ? -0.927 7.344 -4.863 1.00 70.15 294 ASP A CA 1
ATOM 2091 C C . ASP A 1 319 ? -1.205 7.495 -3.349 1.00 69.18 294 ASP A C 1
ATOM 2092 O O . ASP A 1 319 ? -2.000 8.358 -2.957 1.00 69.47 294 ASP A O 1
ATOM 2097 N N . CYS A 1 320 ? -0.579 6.659 -2.516 1.00 68.09 295 CYS A N 1
ATOM 2098 C CA . CYS A 1 320 ? -0.893 6.586 -1.047 1.00 66.64 295 CYS A CA 1
ATOM 2099 C C . CYS A 1 320 ? -1.426 7.869 -0.441 1.00 66.44 295 CYS A C 1
ATOM 2100 O O . CYS A 1 320 ? -0.677 8.826 -0.313 1.00 66.87 295 CYS A O 1
ATOM 2103 N N . PRO A 1 321 ? -2.715 7.882 -0.034 1.00 65.90 296 PRO A N 1
ATOM 2104 C CA . PRO A 1 321 ? -3.357 9.103 0.457 1.00 65.54 296 PRO A CA 1
ATOM 2105 C C . PRO A 1 321 ? -2.687 9.685 1.706 1.00 64.28 296 PRO A C 1
ATOM 2106 O O . PRO A 1 321 ? -2.782 10.876 1.939 1.00 64.60 296 PRO A O 1
ATOM 2110 N N . LEU A 1 322 ? -2.040 8.846 2.504 1.00 63.35 297 LEU A N 1
ATOM 2111 C CA . LEU A 1 322 ? -1.442 9.286 3.783 1.00 60.93 297 LEU A CA 1
ATOM 2112 C C . LEU A 1 322 ? 0.019 9.699 3.657 1.00 59.71 297 LEU A C 1
ATOM 2113 O O . LEU A 1 322 ? 0.633 10.056 4.643 1.00 59.37 297 LEU A O 1
ATOM 2118 N N . LEU A 1 323 ? 0.590 9.676 2.454 1.00 57.59 298 LEU A N 1
ATOM 2119 C CA . LEU A 1 323 ? 1.934 10.176 2.342 1.00 56.79 298 LEU A CA 1
ATOM 2120 C C . LEU A 1 323 ? 1.872 11.627 1.884 1.00 56.98 298 LEU A C 1
ATOM 2121 O O . LEU A 1 323 ? 1.131 11.933 0.958 1.00 56.07 298 LEU A O 1
ATOM 2126 N N . ARG A 1 324 ? 2.681 12.488 2.490 1.00 58.00 299 ARG A N 1
ATOM 2127 C CA . ARG A 1 324 ? 2.824 13.838 1.981 1.00 58.20 299 ARG A CA 1
ATOM 2128 C C . ARG A 1 324 ? 3.285 13.971 0.560 1.00 58.43 299 ARG A C 1
ATOM 2129 O O . ARG A 1 324 ? 4.091 13.184 0.027 1.00 55.73 299 ARG A O 1
ATOM 2137 N N . SER A 1 325 ? 2.716 14.973 -0.098 1.00 57.22 300 SER A N 1
ATOM 2138 C CA . SER A 1 325 ? 3.083 15.247 -1.484 1.00 58.74 300 SER A CA 1
ATOM 2139 C C . SER A 1 325 ? 4.580 15.516 -1.644 1.00 58.97 300 SER A C 1
ATOM 2140 O O . SER A 1 325 ? 5.255 15.948 -0.686 1.00 60.51 300 SER A O 1
ATOM 2143 N N . THR A 1 326 ? 5.066 15.275 -2.851 1.00 60.58 301 THR A N 1
ATOM 2144 C CA . THR A 1 326 ? 6.478 15.388 -3.235 1.00 61.49 301 THR A CA 1
ATOM 2145 C C . THR A 1 326 ? 6.612 16.057 -4.618 1.00 60.34 301 THR A C 1
ATOM 2146 O O . THR A 1 326 ? 6.055 17.145 -4.853 1.00 60.76 301 THR A O 1
ATOM 2150 N N . PRO B 1 30 ? -11.143 50.751 -32.099 1.00 71.18 5 PRO B N 1
ATOM 2151 C CA . PRO B 1 30 ? -11.764 50.558 -30.780 1.00 70.91 5 PRO B CA 1
ATOM 2152 C C . PRO B 1 30 ? -11.145 51.472 -29.724 1.00 70.65 5 PRO B C 1
ATOM 2153 O O . PRO B 1 30 ? -9.922 51.556 -29.629 1.00 71.86 5 PRO B O 1
ATOM 2157 N N . ALA B 1 31 ? -11.987 52.158 -28.953 1.00 69.33 6 ALA B N 1
ATOM 2158 C CA . ALA B 1 31 ? -11.529 53.122 -27.968 1.00 67.94 6 ALA B CA 1
ATOM 2159 C C . ALA B 1 31 ? -10.872 52.495 -26.736 1.00 67.37 6 ALA B C 1
ATOM 2160 O O . ALA B 1 31 ? -11.054 51.299 -26.417 1.00 67.47 6 ALA B O 1
ATOM 2162 N N . SER B 1 32 ? -10.067 53.298 -26.056 1.00 65.69 7 SER B N 1
ATOM 2163 C CA . SER B 1 32 ? -9.360 52.809 -24.884 1.00 64.51 7 SER B CA 1
ATOM 2164 C C . SER B 1 32 ? -9.098 53.914 -23.886 1.00 63.79 7 SER B C 1
ATOM 2165 O O . SER B 1 32 ? -9.135 55.111 -24.226 1.00 61.53 7 SER B O 1
ATOM 2168 N N . LEU B 1 33 ? -8.850 53.499 -22.650 1.00 62.50 8 LEU B N 1
ATOM 2169 C CA . LEU B 1 33 ? -8.397 54.413 -21.607 1.00 62.58 8 LEU B CA 1
ATOM 2170 C C . LEU B 1 33 ? -7.063 53.891 -21.057 1.00 62.22 8 LEU B C 1
ATOM 2171 O O . LEU B 1 33 ? -6.968 52.711 -20.654 1.00 61.19 8 LEU B O 1
ATOM 2176 N N . LEU B 1 34 ? -6.053 54.754 -21.046 1.00 60.72 9 LEU B N 1
ATOM 2177 C CA . LEU B 1 34 ? -4.754 54.436 -20.464 1.00 61.20 9 LEU B CA 1
ATOM 2178 C C . LEU B 1 34 ? -4.653 54.912 -19.015 1.00 61.60 9 LEU B C 1
ATOM 2179 O O . LEU B 1 34 ? -4.717 56.127 -18.745 1.00 61.25 9 LEU B O 1
ATOM 2184 N N . ILE B 1 35 ? -4.468 53.967 -18.098 1.00 62.85 10 ILE B N 1
ATOM 2185 C CA . ILE B 1 35 ? -4.252 54.282 -16.677 1.00 63.33 10 ILE B CA 1
ATOM 2186 C C . ILE B 1 35 ? -2.752 54.187 -16.402 1.00 64.72 10 ILE B C 1
ATOM 2187 O O . ILE B 1 35 ? -2.190 53.112 -16.465 1.00 64.89 10 ILE B O 1
ATOM 2192 N N . LEU B 1 36 ? -2.125 55.328 -16.111 1.00 65.92 11 LEU B N 1
ATOM 2193 C CA . LEU B 1 36 ? -0.666 55.471 -15.949 1.00 67.44 11 LEU B CA 1
ATOM 2194 C C . LEU B 1 36 ? -0.145 55.585 -14.514 1.00 69.18 11 LEU B C 1
ATOM 2195 O O . LEU B 1 36 ? -0.624 56.409 -13.737 1.00 68.95 11 LEU B O 1
ATOM 2200 N N . ASN B 1 37 ? 0.870 54.784 -14.183 1.00 71.78 12 ASN B N 1
ATOM 2201 C CA . ASN B 1 37 ? 1.521 54.824 -12.855 1.00 73.60 12 ASN B CA 1
ATOM 2202 C C . ASN B 1 37 ? 2.353 56.089 -12.653 1.00 74.39 12 ASN B C 1
ATOM 2203 O O . ASN B 1 37 ? 2.558 56.848 -13.593 1.00 74.43 12 ASN B O 1
ATOM 2208 N N . GLY B 1 38 ? 2.830 56.272 -11.418 1.00 75.76 13 GLY B N 1
ATOM 2209 C CA . GLY B 1 38 ? 3.697 57.375 -10.963 1.00 76.70 13 GLY B CA 1
ATOM 2210 C C . GLY B 1 38 ? 4.493 58.173 -11.971 1.00 77.95 13 GLY B C 1
ATOM 2211 O O . GLY B 1 38 ? 3.924 58.988 -12.712 1.00 78.19 13 GLY B O 1
ATOM 2212 N N . LYS B 1 39 ? 5.813 57.972 -11.987 1.00 78.87 14 LYS B N 1
ATOM 2213 C CA . LYS B 1 39 ? 6.698 58.821 -12.808 1.00 79.51 14 LYS B CA 1
ATOM 2214 C C . LYS B 1 39 ? 7.096 58.202 -14.153 1.00 79.90 14 LYS B C 1
ATOM 2215 O O . LYS B 1 39 ? 7.832 58.818 -14.937 1.00 79.90 14 LYS B O 1
ATOM 2221 N N . SER B 1 40 ? 6.595 56.994 -14.411 1.00 80.40 15 SER B N 1
ATOM 2222 C CA . SER B 1 40 ? 6.643 56.384 -15.741 1.00 80.85 15 SER B CA 1
ATOM 2223 C C . SER B 1 40 ? 5.647 57.146 -16.612 1.00 80.89 15 SER B C 1
ATOM 2224 O O . SER B 1 40 ? 4.811 56.569 -17.317 1.00 81.33 15 SER B O 1
ATOM 2227 N N . THR B 1 41 ? 5.765 58.464 -16.522 1.00 80.77 16 THR B N 1
ATOM 2228 C CA . THR B 1 41 ? 4.845 59.431 -17.075 1.00 80.27 16 THR B CA 1
ATOM 2229 C C . THR B 1 41 ? 5.664 60.358 -17.955 1.00 79.69 16 THR B C 1
ATOM 2230 O O . THR B 1 41 ? 5.296 60.572 -19.111 1.00 79.90 16 THR B O 1
ATOM 2234 N N . ASP B 1 42 ? 6.770 60.902 -17.424 1.00 78.90 17 ASP B N 1
ATOM 2235 C CA . ASP B 1 42 ? 7.781 61.508 -18.300 1.00 77.84 17 ASP B CA 1
ATOM 2236 C C . ASP B 1 42 ? 8.403 60.372 -19.115 1.00 76.76 17 ASP B C 1
ATOM 2237 O O . ASP B 1 42 ? 9.331 59.668 -18.696 1.00 76.84 17 ASP B O 1
ATOM 2242 N N . ASN B 1 43 ? 7.789 60.188 -20.275 1.00 75.15 18 ASN B N 1
ATOM 2243 C CA . ASN B 1 43 ? 8.004 59.077 -21.163 1.00 73.41 18 ASN B CA 1
ATOM 2244 C C . ASN B 1 43 ? 7.721 59.696 -22.518 1.00 72.32 18 ASN B C 1
ATOM 2245 O O . ASN B 1 43 ? 6.611 59.586 -23.052 1.00 71.79 18 ASN B O 1
ATOM 2250 N N . LEU B 1 44 ? 8.728 60.401 -23.034 1.00 71.30 19 LEU B N 1
ATOM 2251 C CA . LEU B 1 44 ? 8.624 61.151 -24.286 1.00 70.16 19 LEU B CA 1
ATOM 2252 C C . LEU B 1 44 ? 8.042 60.301 -25.423 1.00 69.23 19 LEU B C 1
ATOM 2253 O O . LEU B 1 44 ? 7.026 60.685 -25.992 1.00 68.67 19 LEU B O 1
ATOM 2258 N N . PRO B 1 45 ? 8.642 59.118 -25.710 1.00 68.73 20 PRO B N 1
ATOM 2259 C CA . PRO B 1 45 ? 8.098 58.186 -26.717 1.00 68.12 20 PRO B CA 1
ATOM 2260 C C . PRO B 1 45 ? 6.629 57.774 -26.498 1.00 67.56 20 PRO B C 1
ATOM 2261 O O . PRO B 1 45 ? 5.895 57.602 -27.481 1.00 67.03 20 PRO B O 1
ATOM 2265 N N . LEU B 1 46 ? 6.214 57.619 -25.238 1.00 66.63 21 LEU B N 1
ATOM 2266 C CA . LEU B 1 46 ? 4.819 57.240 -24.924 1.00 66.30 21 LEU B CA 1
ATOM 2267 C C . LEU B 1 46 ? 3.857 58.354 -25.319 1.00 65.67 21 LEU B C 1
ATOM 2268 O O . LEU B 1 46 ? 2.817 58.100 -25.925 1.00 65.31 21 LEU B O 1
ATOM 2273 N N . ARG B 1 47 ? 4.211 59.586 -24.980 1.00 65.00 22 ARG B N 1
ATOM 2274 C CA . ARG B 1 47 ? 3.438 60.731 -25.437 1.00 65.11 22 ARG B CA 1
ATOM 2275 C C . ARG B 1 47 ? 3.310 60.692 -26.983 1.00 65.03 22 ARG B C 1
ATOM 2276 O O . ARG B 1 47 ? 2.183 60.689 -27.507 1.00 64.25 22 ARG B O 1
ATOM 2284 N N . GLU B 1 48 ? 4.445 60.594 -27.699 1.00 66.02 23 GLU B N 1
ATOM 2285 C CA . GLU B 1 48 ? 4.429 60.631 -29.186 1.00 67.21 23 GLU B CA 1
ATOM 2286 C C . GLU B 1 48 ? 3.600 59.479 -29.758 1.00 67.87 23 GLU B C 1
ATOM 2287 O O . GLU B 1 48 ? 2.845 59.678 -30.710 1.00 67.45 23 GLU B O 1
ATOM 2293 N N . ALA B 1 49 ? 3.731 58.288 -29.161 1.00 68.58 24 ALA B N 1
ATOM 2294 C CA . ALA B 1 49 ? 3.013 57.113 -29.645 1.00 69.77 24 ALA B CA 1
ATOM 2295 C C . ALA B 1 49 ? 1.520 57.373 -29.562 1.00 70.45 24 ALA B C 1
ATOM 2296 O O . ALA B 1 49 ? 0.779 57.040 -30.484 1.00 71.30 24 ALA B O 1
ATOM 2298 N N . ILE B 1 50 ? 1.095 57.998 -28.465 1.00 70.74 25 ILE B N 1
ATOM 2299 C CA . ILE B 1 50 ? -0.313 58.256 -28.220 1.00 70.79 25 ILE B CA 1
ATOM 2300 C C . ILE B 1 50 ? -0.777 59.373 -29.155 1.00 71.43 25 ILE B C 1
ATOM 2301 O O . ILE B 1 50 ? -1.758 59.209 -29.873 1.00 71.44 25 ILE B O 1
ATOM 2306 N N . MET B 1 51 ? -0.042 60.479 -29.175 1.00 72.20 26 MET B N 1
ATOM 2307 C CA . MET B 1 51 ? -0.272 61.544 -30.142 1.00 73.65 26 MET B CA 1
ATOM 2308 C C . MET B 1 51 ? -0.436 60.999 -31.576 1.00 73.55 26 MET B C 1
ATOM 2309 O O . MET B 1 51 ? -1.338 61.412 -32.313 1.00 73.59 26 MET B O 1
ATOM 2314 N N . LEU B 1 52 ? 0.437 60.073 -31.965 1.00 73.89 27 LEU B N 1
ATOM 2315 C CA . LEU B 1 52 ? 0.407 59.500 -33.321 1.00 73.91 27 LEU B CA 1
ATOM 2316 C C . LEU B 1 52 ? -0.903 58.732 -33.578 1.00 73.33 27 LEU B C 1
ATOM 2317 O O . LEU B 1 52 ? -1.599 58.983 -34.588 1.00 73.13 27 LEU B O 1
ATOM 2322 N N . LEU B 1 53 ? -1.227 57.821 -32.656 1.00 72.34 28 LEU B N 1
ATOM 2323 C CA . LEU B 1 53 ? -2.406 56.962 -32.785 1.00 71.81 28 LEU B CA 1
ATOM 2324 C C . LEU B 1 53 ? -3.718 57.758 -32.761 1.00 71.47 28 LEU B C 1
ATOM 2325 O O . LEU B 1 53 ? -4.611 57.517 -33.579 1.00 71.90 28 LEU B O 1
ATOM 2330 N N . ARG B 1 54 ? -3.800 58.754 -31.881 1.00 70.63 29 ARG B N 1
ATOM 2331 C CA . ARG B 1 54 ? -4.964 59.645 -31.818 1.00 69.27 29 ARG B CA 1
ATOM 2332 C C . ARG B 1 54 ? -5.322 60.308 -33.155 1.00 70.04 29 ARG B C 1
ATOM 2333 O O . ARG B 1 54 ? -6.500 60.429 -33.520 1.00 70.03 29 ARG B O 1
ATOM 2341 N N . GLU B 1 55 ? -4.309 60.765 -33.875 1.00 70.40 30 GLU B N 1
ATOM 2342 C CA . GLU B 1 55 ? -4.566 61.473 -35.115 1.00 70.47 30 GLU B CA 1
ATOM 2343 C C . GLU B 1 55 ? -4.915 60.541 -36.283 1.00 70.65 30 GLU B C 1
ATOM 2344 O O . GLU B 1 55 ? -5.402 60.998 -37.321 1.00 70.21 30 GLU B O 1
ATOM 2350 N N . GLU B 1 56 ? -4.686 59.238 -36.099 1.00 70.72 31 GLU B N 1
ATOM 2351 C CA . GLU B 1 56 ? -5.154 58.224 -37.055 1.00 71.35 31 GLU B CA 1
ATOM 2352 C C . GLU B 1 56 ? -6.674 58.067 -36.982 1.00 71.63 31 GLU B C 1
ATOM 2353 O O . GLU B 1 56 ? -7.354 57.993 -38.013 1.00 72.08 31 GLU B O 1
ATOM 2359 N N . GLY B 1 57 ? -7.190 58.063 -35.756 1.00 71.72 32 GLY B N 1
ATOM 2360 C CA . GLY B 1 57 ? -8.626 58.012 -35.485 1.00 71.36 32 GLY B CA 1
ATOM 2361 C C . GLY B 1 57 ? -8.900 57.416 -34.114 1.00 70.90 32 GLY B C 1
ATOM 2362 O O . GLY B 1 57 ? -10.040 57.380 -33.654 1.00 71.20 32 GLY B O 1
ATOM 2363 N N . MET B 1 58 ? -7.849 56.962 -33.448 1.00 70.14 33 MET B N 1
ATOM 2364 C CA . MET B 1 58 ? -8.019 56.254 -32.187 1.00 70.32 33 MET B CA 1
ATOM 2365 C C . MET B 1 58 ? -8.329 57.193 -31.036 1.00 69.00 33 MET B C 1
ATOM 2366 O O . MET B 1 58 ? -7.750 58.277 -30.921 1.00 69.06 33 MET B O 1
ATOM 2371 N N . THR B 1 59 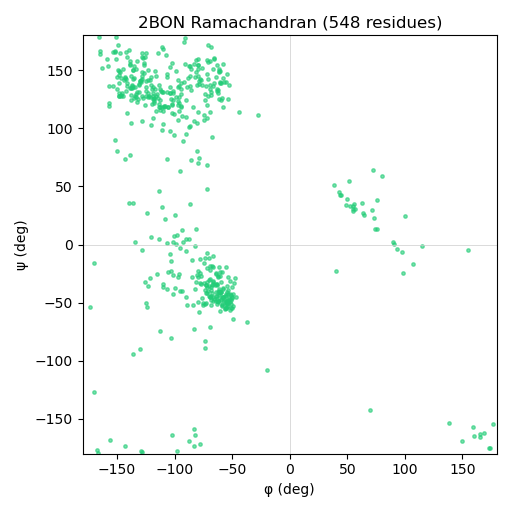? -9.278 56.788 -30.203 1.00 67.16 34 THR B N 1
ATOM 2372 C CA . THR B 1 59 ? -9.553 57.517 -28.989 1.00 65.37 34 THR B CA 1
ATOM 2373 C C . THR B 1 59 ? -8.720 56.812 -27.932 1.00 64.77 34 THR B C 1
ATOM 2374 O O . THR B 1 59 ? -8.856 55.591 -27.724 1.00 63.96 34 THR B O 1
ATOM 2378 N N . ILE B 1 60 ? -7.804 57.568 -27.331 1.00 63.31 35 ILE B N 1
ATOM 2379 C CA . ILE B 1 60 ? -7.058 57.102 -26.149 1.00 61.66 35 ILE B CA 1
ATOM 2380 C C . ILE B 1 60 ? -7.206 58.204 -25.097 1.00 60.82 35 ILE B C 1
ATOM 2381 O O . ILE B 1 60 ? -6.699 59.332 -25.261 1.00 60.58 35 ILE B O 1
ATOM 2386 N N . HIS B 1 61 ? -8.017 57.926 -24.096 1.00 58.97 36 HIS B N 1
ATOM 2387 C CA . HIS B 1 61 ? -8.057 58.764 -22.918 1.00 59.22 36 HIS B CA 1
ATOM 2388 C C . HIS B 1 61 ? -6.858 58.339 -22.089 1.00 59.16 36 HIS B C 1
ATOM 2389 O O . HIS B 1 61 ? -6.479 57.154 -22.096 1.00 58.54 36 HIS B O 1
ATOM 2396 N N . VAL B 1 62 ? -6.249 59.304 -21.404 1.00 59.07 37 VAL B N 1
ATOM 2397 C CA . VAL B 1 62 ? -5.077 59.059 -20.551 1.00 59.30 37 VAL B CA 1
ATOM 2398 C C . VAL B 1 62 ? -5.360 59.632 -19.167 1.00 59.68 37 VAL B C 1
ATOM 2399 O O . VAL B 1 62 ? -5.735 60.822 -19.052 1.00 60.88 37 VAL B O 1
ATOM 2403 N N . ARG B 1 63 ? -5.200 58.789 -18.142 1.00 60.32 38 ARG B N 1
ATOM 2404 C CA . ARG B 1 63 ? -5.337 59.188 -16.718 1.00 60.12 38 ARG B CA 1
ATOM 2405 C C . ARG B 1 63 ? -4.123 58.718 -15.922 1.00 59.77 38 ARG B C 1
ATOM 2406 O O . ARG B 1 63 ? -3.663 57.592 -16.124 1.00 60.65 38 ARG B O 1
ATOM 2414 N N . VAL B 1 64 ? -3.637 59.531 -14.989 1.00 59.02 39 VAL B N 1
ATOM 2415 C CA . VAL B 1 64 ? -2.459 59.158 -14.184 1.00 59.59 39 VAL B CA 1
ATOM 2416 C C . VAL B 1 64 ? -2.788 58.945 -12.688 1.00 59.62 39 VAL B C 1
ATOM 2417 O O . VAL B 1 64 ? -3.497 59.761 -12.103 1.00 60.08 39 VAL B O 1
ATOM 2421 N N . THR B 1 65 ? -2.239 57.889 -12.063 1.00 59.83 40 THR B N 1
ATOM 2422 C CA . THR B 1 65 ? -2.461 57.639 -10.618 1.00 59.83 40 THR B CA 1
ATOM 2423 C C . THR B 1 65 ? -1.415 58.289 -9.688 1.00 60.02 40 THR B C 1
ATOM 2424 O O . THR B 1 65 ? -0.275 58.584 -10.111 1.00 59.52 40 THR B O 1
ATOM 2428 N N . TRP B 1 66 ? -1.846 58.524 -8.428 1.00 59.92 41 TRP B N 1
ATOM 2429 C CA . TRP B 1 66 ? -1.026 59.063 -7.350 1.00 60.35 41 TRP B CA 1
ATOM 2430 C C . TRP B 1 66 ? -0.970 58.103 -6.162 1.00 60.82 41 TRP B C 1
ATOM 2431 O O . TRP B 1 66 ? 0.005 58.112 -5.408 1.00 60.30 41 TRP B O 1
ATOM 2442 N N . GLU B 1 67 ? -2.034 57.313 -5.989 1.00 61.67 42 GLU B N 1
ATOM 2443 C CA . GLU B 1 67 ? -2.171 56.403 -4.832 1.00 62.94 42 GLU B CA 1
ATOM 2444 C C . GLU B 1 67 ? -3.273 55.380 -5.069 1.00 63.46 42 GLU B C 1
ATOM 2445 O O . GLU B 1 67 ? -4.088 55.525 -5.983 1.00 63.08 42 GLU B O 1
ATOM 2451 N N . LYS B 1 68 ? -3.315 54.338 -4.231 1.00 64.06 43 LYS B N 1
ATOM 2452 C CA . LYS B 1 68 ? -4.336 53.306 -4.364 1.00 64.63 43 LYS B CA 1
ATOM 2453 C C . LYS B 1 68 ? -5.757 53.891 -4.334 1.00 63.67 43 LYS B C 1
ATOM 2454 O O . LYS B 1 68 ? -6.035 54.795 -3.563 1.00 64.02 43 LYS B O 1
ATOM 2460 N N . GLY B 1 69 ? -6.642 53.374 -5.184 1.00 63.71 44 GLY B N 1
ATOM 2461 C CA . GLY B 1 69 ? -8.034 53.865 -5.274 1.00 64.17 44 GLY B CA 1
ATOM 2462 C C . GLY B 1 69 ? -8.263 54.670 -6.558 1.00 65.09 44 GLY B C 1
ATOM 2463 O O . GLY B 1 69 ? -9.407 54.899 -6.982 1.00 65.49 44 GLY B O 1
ATOM 2464 N N . ASP B 1 70 ? -7.161 55.095 -7.173 1.00 65.05 45 ASP B N 1
ATOM 2465 C CA . ASP B 1 70 ? -7.196 55.936 -8.381 1.00 64.37 45 ASP B CA 1
ATOM 2466 C C . ASP B 1 70 ? -7.544 55.089 -9.602 1.00 64.40 45 ASP B C 1
ATOM 2467 O O . ASP B 1 70 ? -8.425 55.457 -10.385 1.00 63.17 45 ASP B O 1
ATOM 2472 N N . ALA B 1 71 ? -6.885 53.926 -9.732 1.00 64.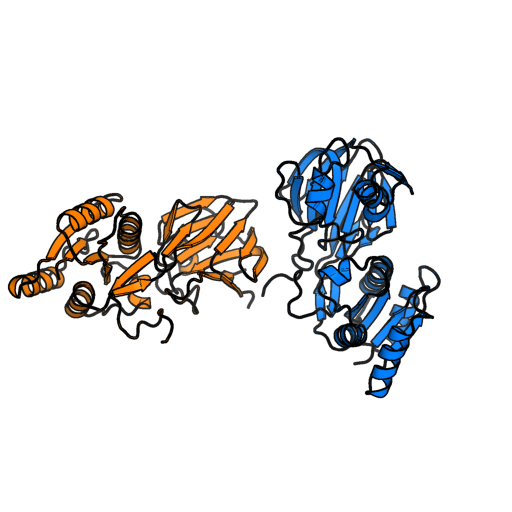29 46 ALA B N 1
ATOM 2473 C CA . ALA B 1 71 ? -7.126 53.054 -10.877 1.00 64.63 46 ALA B CA 1
ATOM 2474 C C . ALA B 1 71 ? -8.616 52.719 -10.982 1.00 65.09 46 ALA B C 1
ATOM 2475 O O . ALA B 1 71 ? -9.203 52.846 -12.045 1.00 65.48 46 ALA B O 1
ATOM 2477 N N . ALA B 1 72 ? -9.223 52.308 -9.872 1.00 65.84 47 ALA B N 1
ATOM 2478 C CA . ALA B 1 72 ? -10.658 51.979 -9.827 1.00 66.33 47 ALA B CA 1
ATOM 2479 C C . ALA B 1 72 ? -11.521 53.111 -10.358 1.00 66.63 47 ALA B C 1
ATOM 2480 O O . ALA B 1 72 ? -12.363 52.885 -11.229 1.00 67.24 47 ALA B O 1
ATOM 2482 N N . ARG B 1 73 ? -11.295 54.332 -9.857 1.00 66.25 48 ARG B N 1
ATOM 2483 C CA . ARG B 1 73 ? -12.012 55.509 -10.327 1.00 65.72 48 ARG B CA 1
ATOM 2484 C C . ARG B 1 73 ? -11.922 55.684 -11.841 1.00 66.14 48 ARG B C 1
ATOM 2485 O O . ARG B 1 73 ? -12.934 55.924 -12.518 1.00 66.05 48 ARG B O 1
ATOM 2493 N N . TYR B 1 74 ? -10.707 55.584 -12.366 1.00 66.23 49 TYR B N 1
ATOM 2494 C CA . TYR B 1 74 ? -10.486 55.804 -13.786 1.00 66.87 49 TYR B CA 1
ATOM 2495 C C . TYR B 1 74 ? -11.064 54.623 -14.609 1.00 67.88 49 TYR B C 1
ATOM 2496 O O . TYR B 1 74 ? -11.661 54.840 -15.659 1.00 68.52 49 TYR B O 1
ATOM 2505 N N . VAL B 1 75 ? -10.961 53.395 -14.094 1.00 68.23 50 VAL B N 1
ATOM 2506 C CA . VAL B 1 75 ? -11.640 52.266 -14.739 1.00 68.82 50 VAL B CA 1
ATOM 2507 C C . VAL B 1 75 ? -13.165 52.547 -14.830 1.00 69.67 50 VAL B C 1
ATOM 2508 O O . VAL B 1 75 ? -13.774 52.372 -15.892 1.00 70.23 50 VAL B O 1
ATOM 2512 N N . GLU B 1 76 ? -13.775 53.031 -13.749 1.00 69.43 51 GLU B N 1
ATOM 2513 C CA . GLU B 1 76 ? -15.213 53.289 -13.773 1.00 69.43 51 GLU B CA 1
ATOM 2514 C C . GLU B 1 76 ? -15.576 54.383 -14.793 1.00 69.34 51 GLU B C 1
ATOM 2515 O O . GLU B 1 76 ? -16.632 54.333 -15.428 1.00 69.52 51 GLU B O 1
ATOM 2521 N N . GLU B 1 77 ? -14.691 55.358 -14.966 1.00 69.00 52 GLU B N 1
ATOM 2522 C CA . GLU B 1 77 ? -14.903 56.392 -15.978 1.00 68.72 52 GLU B CA 1
ATOM 2523 C C . GLU B 1 77 ? -14.694 55.794 -17.374 1.00 68.59 52 GLU B C 1
ATOM 2524 O O . GLU B 1 77 ? -15.324 56.223 -18.337 1.00 68.72 52 GLU B O 1
ATOM 2530 N N . ALA B 1 78 ? -13.797 54.816 -17.475 1.00 68.25 53 ALA B N 1
ATOM 2531 C CA . ALA B 1 78 ? -13.587 54.068 -18.726 1.00 68.49 53 ALA B CA 1
ATOM 2532 C C . ALA B 1 78 ? -14.901 53.481 -19.235 1.00 68.72 53 ALA B C 1
ATOM 2533 O O . ALA B 1 78 ? -15.242 53.669 -20.402 1.00 68.87 53 ALA B O 1
ATOM 2535 N N . ARG B 1 79 ? -15.641 52.803 -18.349 1.00 69.26 54 ARG B N 1
ATOM 2536 C CA . ARG B 1 79 ? -16.953 52.229 -18.697 1.00 69.79 54 ARG B CA 1
ATOM 2537 C C . ARG B 1 79 ? -18.001 53.272 -19.084 1.00 69.94 54 ARG B C 1
ATOM 2538 O O . ARG B 1 79 ? -18.832 53.015 -19.954 1.00 70.11 54 ARG B O 1
ATOM 2546 N N . LYS B 1 80 ? -17.942 54.436 -18.431 1.00 70.16 55 LYS B N 1
ATOM 2547 C CA . LYS B 1 80 ? -18.799 55.596 -18.721 1.00 70.28 55 LYS B CA 1
ATOM 2548 C C . LYS B 1 80 ? -18.649 56.056 -20.168 1.00 70.20 55 LYS B C 1
ATOM 2549 O O . LYS B 1 80 ? -19.625 56.475 -20.801 1.00 70.69 55 LYS B O 1
ATOM 2555 N N . PHE B 1 81 ? -17.421 55.988 -20.677 1.00 70.07 56 PHE B N 1
ATOM 2556 C CA . PHE B 1 81 ? -17.123 56.314 -22.077 1.00 69.61 56 PHE B CA 1
ATOM 2557 C C . PHE B 1 81 ? -17.621 55.248 -23.070 1.00 69.12 56 PHE B C 1
ATOM 2558 O O . PHE B 1 81 ? -18.062 55.581 -24.174 1.00 69.33 56 PHE B O 1
ATOM 2566 N N . GLY B 1 82 ? -17.571 53.982 -22.666 1.00 67.82 57 GLY B N 1
ATOM 2567 C CA . GLY B 1 82 ? -17.936 52.869 -23.552 1.00 67.43 57 GLY B CA 1
ATOM 2568 C C . GLY B 1 82 ? -16.718 52.186 -24.161 1.00 66.59 57 GLY B C 1
ATOM 2569 O O . GLY B 1 82 ? -16.797 51.554 -25.213 1.00 66.70 57 GLY B O 1
ATOM 2570 N N . VAL B 1 83 ? -15.600 52.309 -23.459 1.00 65.62 58 VAL B N 1
ATOM 2571 C CA . VAL B 1 83 ? -14.271 51.996 -23.951 1.00 64.81 58 VAL B CA 1
ATOM 2572 C C . VAL B 1 83 ? -14.094 50.464 -24.116 1.00 64.51 58 VAL B C 1
ATOM 2573 O O . VAL B 1 83 ? -14.629 49.694 -23.319 1.00 64.48 58 VAL B O 1
ATOM 2577 N N . ALA B 1 84 ? -13.381 50.032 -25.162 1.00 63.64 59 ALA B N 1
ATOM 2578 C CA . ALA B 1 84 ? -13.173 48.591 -25.423 1.00 63.35 59 ALA B CA 1
ATOM 2579 C C . ALA B 1 84 ? -12.103 47.944 -24.521 1.00 63.35 59 ALA B C 1
ATOM 2580 O O . ALA B 1 84 ? -12.127 46.725 -24.277 1.00 62.89 59 ALA B O 1
ATOM 2582 N N . THR B 1 85 ? -11.181 48.774 -24.025 1.00 63.06 60 THR B N 1
ATOM 2583 C CA . THR B 1 85 ? -9.963 48.326 -23.338 1.00 62.40 60 THR B CA 1
ATOM 2584 C C . THR B 1 85 ? -9.540 49.380 -22.296 1.00 62.73 60 THR B C 1
ATOM 2585 O O . THR B 1 85 ? -9.534 50.598 -22.611 1.00 61.43 60 THR B O 1
ATOM 2589 N N . VAL B 1 86 ? -9.212 48.942 -21.075 1.00 62.74 61 VAL B N 1
ATOM 2590 C CA . VAL B 1 86 ? -8.417 49.788 -20.149 1.00 63.22 61 VAL B CA 1
ATOM 2591 C C . VAL B 1 86 ? -6.997 49.238 -20.179 1.00 63.67 61 VAL B C 1
ATOM 2592 O O . VAL B 1 86 ? -6.775 48.027 -19.951 1.00 63.71 61 VAL B O 1
ATOM 2596 N N . ILE B 1 87 ? -6.043 50.100 -20.472 1.00 63.05 62 ILE B N 1
ATOM 2597 C CA . ILE B 1 87 ? -4.636 49.708 -20.539 1.00 63.74 62 ILE B CA 1
ATOM 2598 C C . ILE B 1 87 ? -3.967 50.036 -19.200 1.00 63.60 62 ILE B C 1
ATOM 2599 O O . ILE B 1 87 ? -3.996 51.190 -18.768 1.00 63.40 62 ILE B O 1
ATOM 2604 N N . ALA B 1 88 ? -3.388 49.037 -18.523 1.00 62.87 63 ALA B N 1
ATOM 2605 C CA . ALA B 1 88 ? -2.527 49.328 -17.367 1.00 62.72 63 ALA B CA 1
ATOM 2606 C C . ALA B 1 88 ? -1.115 49.729 -17.815 1.00 64.06 63 ALA B C 1
ATOM 2607 O O . ALA B 1 88 ? -0.331 48.919 -18.303 1.00 63.61 63 ALA B O 1
ATOM 2609 N N . GLY B 1 89 ? -0.814 51.026 -17.730 1.00 65.28 64 GLY B N 1
ATOM 2610 C CA . GLY B 1 89 ? 0.544 51.474 -17.956 1.00 66.34 64 GLY B CA 1
ATOM 2611 C C . GLY B 1 89 ? 1.330 51.492 -16.648 1.00 67.31 64 GLY B C 1
ATOM 2612 O O . GLY B 1 89 ? 1.285 52.483 -15.894 1.00 66.97 64 GLY B O 1
ATOM 2613 N N . GLY B 1 90 ? 2.058 50.415 -16.378 1.00 67.95 65 GLY B N 1
ATOM 2614 C CA . GLY B 1 90 ? 2.937 50.379 -15.187 1.00 68.99 65 GLY B CA 1
ATOM 2615 C C . GLY B 1 90 ? 3.337 49.000 -14.692 1.00 69.49 65 GLY B C 1
ATOM 2616 O O . GLY B 1 90 ? 3.305 48.025 -15.454 1.00 69.91 65 GLY B O 1
ATOM 2617 N N . GLY B 1 91 ? 3.705 48.914 -13.414 1.00 69.14 66 GLY B N 1
ATOM 2618 C CA . GLY B 1 91 ? 4.272 47.690 -12.858 1.00 69.79 66 GLY B CA 1
ATOM 2619 C C . GLY B 1 91 ? 3.260 46.647 -12.424 1.00 69.81 66 GLY B C 1
ATOM 2620 O O . GLY B 1 91 ? 2.048 46.777 -12.655 1.00 69.97 66 GLY B O 1
ATOM 2621 N N . ASP B 1 92 ? 3.755 45.591 -11.792 1.00 70.09 67 ASP B N 1
ATOM 2622 C CA . ASP B 1 92 ? 2.882 44.488 -11.382 1.00 70.01 67 ASP B CA 1
ATOM 2623 C C . ASP B 1 92 ? 1.697 44.954 -10.517 1.00 69.56 67 ASP B C 1
ATOM 2624 O O . ASP B 1 92 ? 0.555 44.526 -10.737 1.00 69.62 67 ASP B O 1
ATOM 2629 N N . GLY B 1 93 ? 1.979 45.881 -9.601 1.00 68.56 68 GLY B N 1
ATOM 2630 C CA . GLY B 1 93 ? 0.971 46.584 -8.821 1.00 67.05 68 GLY B CA 1
ATOM 2631 C C . GLY B 1 93 ? -0.063 47.365 -9.596 1.00 66.80 68 GLY B C 1
ATOM 2632 O O . GLY B 1 93 ? -1.265 47.301 -9.280 1.00 66.43 68 GLY B O 1
ATOM 2633 N N . THR B 1 94 ? 0.376 48.129 -10.609 1.00 65.21 69 THR B N 1
ATOM 2634 C CA . THR B 1 94 ? -0.585 48.838 -11.419 1.00 63.65 69 THR B CA 1
ATOM 2635 C C . THR B 1 94 ? -1.481 47.839 -12.137 1.00 63.28 69 THR B C 1
ATOM 2636 O O . THR B 1 94 ? -2.709 47.980 -12.116 1.00 61.76 69 THR B O 1
ATOM 2640 N N . ILE B 1 95 ? -0.874 46.812 -12.736 1.00 63.36 70 ILE B N 1
ATOM 2641 C CA . ILE B 1 95 ? -1.646 45.812 -13.485 1.00 63.74 70 ILE B CA 1
ATOM 2642 C C . ILE B 1 95 ? -2.708 45.225 -12.569 1.00 63.73 70 ILE B C 1
ATOM 2643 O O . ILE B 1 95 ? -3.872 45.043 -12.950 1.00 64.00 70 ILE B O 1
ATOM 2648 N N . ASN B 1 96 ? -2.287 44.960 -11.350 1.00 64.01 71 ASN B N 1
ATOM 2649 C CA . ASN B 1 96 ? -3.123 44.290 -10.394 1.00 64.13 71 ASN B CA 1
ATOM 2650 C C . ASN B 1 96 ? -4.261 45.195 -9.922 1.00 63.63 71 ASN B C 1
ATOM 2651 O O . ASN B 1 96 ? -5.408 44.754 -9.790 1.00 62.80 71 ASN B O 1
ATOM 2656 N N . GLU B 1 97 ? -3.947 46.471 -9.710 1.00 64.03 72 GLU B N 1
ATOM 2657 C CA . GLU B 1 97 ? -4.987 47.466 -9.464 1.00 64.11 72 GLU B CA 1
ATOM 2658 C C . GLU B 1 97 ? -6.020 47.548 -10.583 1.00 62.97 72 GLU B C 1
ATOM 2659 O O . GLU B 1 97 ? -7.224 47.499 -10.323 1.00 63.39 72 GLU B O 1
ATOM 2665 N N . VAL B 1 98 ? -5.557 47.640 -11.822 1.00 62.49 73 VAL B N 1
ATOM 2666 C CA . VAL B 1 98 ? -6.458 47.672 -12.970 1.00 62.43 73 VAL B CA 1
ATOM 2667 C C . VAL B 1 98 ? -7.288 46.406 -13.120 1.00 62.38 73 VAL B C 1
ATOM 2668 O O . VAL B 1 98 ? -8.530 46.454 -13.204 1.00 60.85 73 VAL B O 1
ATOM 2672 N N . SER B 1 99 ? -6.605 45.263 -13.036 1.00 63.86 74 SER B N 1
ATOM 2673 C CA . SER B 1 99 ? -7.245 43.941 -13.098 1.00 64.32 74 SER B CA 1
ATOM 2674 C C . SER B 1 99 ? -8.357 43.837 -12.077 1.00 64.11 74 SER B C 1
ATOM 2675 O O . SER B 1 99 ? -9.472 43.408 -12.413 1.00 63.77 74 SER B O 1
ATOM 2678 N N . THR B 1 100 ? -8.056 44.240 -10.833 1.00 64.50 75 THR B N 1
ATOM 2679 C CA . THR B 1 100 ? -8.977 44.080 -9.733 1.00 64.85 75 THR B CA 1
ATOM 2680 C C . THR B 1 100 ? -10.202 44.933 -9.969 1.00 65.22 75 THR B C 1
ATOM 2681 O O . THR B 1 100 ? -11.327 44.559 -9.584 1.00 64.96 75 THR B O 1
ATOM 2685 N N . ALA B 1 101 ? -9.983 46.097 -10.587 1.00 65.45 76 ALA B N 1
ATOM 2686 C CA . ALA B 1 101 ? -11.058 47.036 -10.806 1.00 64.78 76 ALA B CA 1
ATOM 2687 C C . ALA B 1 101 ? -11.976 46.434 -11.856 1.00 64.62 76 ALA B C 1
ATOM 2688 O O . ALA B 1 101 ? -13.196 46.402 -11.689 1.00 63.79 76 ALA B O 1
ATOM 2690 N N . LEU B 1 102 ? -11.378 45.894 -12.907 1.00 64.93 77 LEU B N 1
ATOM 2691 C CA . LEU B 1 102 ? -12.161 45.295 -13.974 1.00 65.98 77 LEU B CA 1
ATOM 2692 C C . LEU B 1 102 ? -13.052 44.157 -13.522 1.00 67.24 77 LEU B C 1
ATOM 2693 O O . LEU B 1 102 ? -14.264 44.199 -13.760 1.00 67.81 77 LEU B O 1
ATOM 2698 N N . ILE B 1 103 ? -12.488 43.160 -12.845 1.00 67.65 78 ILE B N 1
ATOM 2699 C CA . ILE B 1 103 ? -13.310 42.028 -12.414 1.00 69.07 78 ILE B CA 1
ATOM 2700 C C . ILE B 1 103 ? -14.432 42.431 -11.462 1.00 70.20 78 ILE B C 1
ATOM 2701 O O . ILE B 1 103 ? -15.395 41.690 -11.299 1.00 69.78 78 ILE B O 1
ATOM 2706 N N . GLN B 1 104 ? -14.295 43.607 -10.848 1.00 71.56 79 GLN B N 1
ATOM 2707 C CA . GLN B 1 104 ? -15.315 44.125 -9.937 1.00 73.77 79 GLN B CA 1
ATOM 2708 C C . GLN B 1 104 ? -16.380 44.983 -10.622 1.00 74.30 79 GLN B C 1
ATOM 2709 O O . GLN B 1 104 ? -17.357 45.371 -9.979 1.00 74.43 79 GLN B O 1
ATOM 2715 N N . CYS B 1 105 ? -16.206 45.250 -11.920 1.00 75.22 80 CYS B N 1
ATOM 2716 C CA . CYS B 1 105 ? -17.251 45.899 -12.717 1.00 76.36 80 CYS B CA 1
ATOM 2717 C C . CYS B 1 105 ? -18.538 45.074 -12.674 1.00 76.91 80 CYS B C 1
ATOM 2718 O O . CYS B 1 105 ? -18.558 43.903 -13.080 1.00 76.86 80 CYS B O 1
ATOM 2721 N N . GLU B 1 106 ? -19.593 45.688 -12.141 1.00 77.39 81 GLU B N 1
ATOM 2722 C CA . GLU B 1 106 ? -20.925 45.088 -12.115 1.00 77.73 81 GLU B CA 1
ATOM 2723 C C . GLU B 1 106 ? -21.575 45.447 -13.447 1.00 77.53 81 GLU B C 1
ATOM 2724 O O . GLU B 1 106 ? -22.017 46.580 -13.646 1.00 77.52 81 GLU B O 1
ATOM 2730 N N . GLY B 1 107 ? -21.597 44.490 -14.371 1.00 77.23 82 GLY B N 1
ATOM 2731 C CA . GLY B 1 107 ? -22.145 44.745 -15.698 1.00 76.45 82 GLY B CA 1
ATOM 2732 C C . GLY B 1 107 ? -21.855 43.665 -16.720 1.00 75.80 82 GLY B C 1
ATOM 2733 O O . GLY B 1 107 ? -21.494 42.536 -16.372 1.00 75.47 82 GLY B O 1
ATOM 2734 N N . ASP B 1 108 ? -22.017 44.030 -17.990 1.00 75.11 83 ASP B N 1
ATOM 2735 C CA . ASP B 1 108 ? -21.940 43.074 -19.090 1.00 74.25 83 ASP B CA 1
ATOM 2736 C C . ASP B 1 108 ? -20.891 43.483 -20.142 1.00 73.39 83 ASP B C 1
ATOM 2737 O O . ASP B 1 108 ? -19.997 42.684 -20.459 1.00 73.62 83 ASP B O 1
ATOM 2742 N N . ASP B 1 109 ? -20.987 44.714 -20.658 1.00 71.74 84 ASP B N 1
ATOM 2743 C CA . ASP B 1 109 ? -20.006 45.246 -21.621 1.00 70.30 84 ASP B CA 1
ATOM 2744 C C . ASP B 1 109 ? -18.712 45.716 -20.939 1.00 68.89 84 ASP B C 1
ATOM 2745 O O . ASP B 1 109 ? -18.465 46.925 -20.799 1.00 68.80 84 ASP B O 1
ATOM 2750 N N . ILE B 1 110 ? -17.892 44.761 -20.519 1.00 66.71 85 ILE B N 1
ATOM 2751 C CA . ILE B 1 110 ? -16.688 45.071 -19.745 1.00 65.20 85 ILE B CA 1
ATOM 2752 C C . ILE B 1 110 ? -15.447 45.192 -20.648 1.00 63.67 85 ILE B C 1
ATOM 2753 O O . ILE B 1 110 ? -15.241 44.374 -21.544 1.00 63.35 85 ILE B O 1
ATOM 2758 N N . PRO B 1 111 ? -14.642 46.243 -20.446 1.00 62.56 86 PRO B N 1
ATOM 2759 C CA . PRO B 1 111 ? -13.393 46.406 -21.200 1.00 62.12 86 PRO B CA 1
ATOM 2760 C C . PRO B 1 111 ? -12.419 45.253 -20.982 1.00 61.94 86 PRO B C 1
ATOM 2761 O O . PRO B 1 111 ? -12.424 44.637 -19.921 1.00 60.39 86 PRO B O 1
ATOM 2765 N N . ALA B 1 112 ? -11.615 44.962 -21.995 1.00 62.22 87 ALA B N 1
ATOM 2766 C CA . ALA B 1 112 ? -10.497 44.013 -21.850 1.00 63.40 87 ALA B CA 1
ATOM 2767 C C . ALA B 1 112 ? -9.333 44.751 -21.186 1.00 63.07 87 ALA B C 1
ATOM 2768 O O . ALA B 1 112 ? -9.283 45.966 -21.245 1.00 63.04 87 ALA B O 1
ATOM 2770 N N . LEU B 1 113 ? -8.448 44.021 -20.506 1.00 64.14 88 LEU B N 1
ATOM 2771 C CA . LEU B 1 113 ? -7.155 44.576 -19.998 1.00 64.17 88 LEU B CA 1
ATOM 2772 C C . LEU B 1 113 ? -6.132 44.686 -21.131 1.00 63.45 88 LEU B C 1
ATOM 2773 O O . LEU B 1 113 ? -6.093 43.828 -21.999 1.00 64.12 88 LEU B O 1
ATOM 2778 N N . GLY B 1 114 ? -5.328 45.747 -21.124 1.00 63.61 89 GLY B N 1
ATOM 2779 C CA . GLY B 1 114 ? -4.097 45.846 -21.948 1.00 62.34 89 GLY B CA 1
ATOM 2780 C C . GLY B 1 114 ? -2.944 46.230 -21.024 1.00 62.35 89 GLY B C 1
ATOM 2781 O O . GLY B 1 114 ? -3.176 46.707 -19.903 1.00 62.78 89 GLY B O 1
ATOM 2782 N N . ILE B 1 115 ? -1.711 46.018 -21.450 1.00 62.20 90 ILE B N 1
ATOM 2783 C CA . ILE B 1 115 ? -0.584 46.157 -20.546 1.00 63.95 90 ILE B CA 1
ATOM 2784 C C . ILE B 1 115 ? 0.527 46.853 -21.256 1.00 65.32 90 ILE B C 1
ATOM 2785 O O . ILE B 1 115 ? 0.903 46.452 -22.353 1.00 66.69 90 ILE B O 1
ATOM 2790 N N . LEU B 1 116 ? 0.986 47.955 -20.664 1.00 65.98 91 LEU B N 1
ATOM 2791 C CA . LEU B 1 116 ? 2.186 48.642 -21.093 1.00 66.24 91 LEU B CA 1
ATOM 2792 C C . LEU B 1 116 ? 3.264 48.406 -20.022 1.00 66.53 91 LEU B C 1
ATOM 2793 O O . LEU B 1 116 ? 3.086 48.790 -18.871 1.00 67.07 91 LEU B O 1
ATOM 2798 N N . PRO B 1 117 ? 4.379 47.759 -20.394 1.00 66.66 92 PRO B N 1
ATOM 2799 C CA . PRO B 1 117 ? 5.412 47.360 -19.440 1.00 67.23 92 PRO B CA 1
ATOM 2800 C C . PRO B 1 117 ? 6.215 48.536 -18.898 1.00 67.10 92 PRO B C 1
ATOM 2801 O O . PRO B 1 117 ? 7.411 48.629 -19.182 1.00 67.49 92 PRO B O 1
ATOM 2805 N N . LEU B 1 118 ? 5.584 49.394 -18.098 1.00 67.13 93 LEU B N 1
ATOM 2806 C CA . LEU B 1 118 ? 6.243 50.625 -17.615 1.00 67.53 93 LEU B CA 1
ATOM 2807 C C . LEU B 1 118 ? 6.583 50.682 -16.104 1.00 67.45 93 LEU B C 1
ATOM 2808 O O . LEU B 1 118 ? 6.576 51.760 -15.503 1.00 67.15 93 LEU B O 1
ATOM 2813 N N . GLY B 1 119 ? 6.897 49.538 -15.498 1.00 67.24 94 GLY B N 1
ATOM 2814 C CA . GLY B 1 119 ? 7.345 49.525 -14.099 1.00 67.14 94 GLY B CA 1
ATOM 2815 C C . GLY B 1 119 ? 8.854 49.363 -14.044 1.00 66.98 94 GLY B C 1
ATOM 2816 O O . GLY B 1 119 ? 9.526 49.572 -15.052 1.00 67.43 94 GLY B O 1
ATOM 2817 N N . THR B 1 120 ? 9.396 49.010 -12.877 1.00 66.66 95 THR B N 1
ATOM 2818 C CA . THR B 1 120 ? 10.762 48.481 -12.806 1.00 66.18 95 THR B CA 1
ATOM 2819 C C . THR B 1 120 ? 10.774 47.044 -13.356 1.00 65.87 95 THR B C 1
ATOM 2820 O O . THR B 1 120 ? 10.938 46.842 -14.559 1.00 66.24 95 THR B O 1
ATOM 2824 N N . ALA B 1 121 ? 10.545 46.051 -12.493 1.00 65.15 96 ALA B N 1
ATOM 2825 C CA . ALA B 1 121 ? 10.706 44.639 -12.874 1.00 64.15 96 ALA B CA 1
ATOM 2826 C C . ALA B 1 121 ? 9.857 44.177 -14.070 1.00 63.82 96 ALA B C 1
ATOM 2827 O O . ALA B 1 121 ? 10.346 43.399 -14.900 1.00 63.68 96 ALA B O 1
ATOM 2829 N N . ASN B 1 122 ? 8.615 44.676 -14.165 1.00 62.95 97 ASN B N 1
ATOM 2830 C CA . ASN B 1 122 ? 7.625 44.183 -15.138 1.00 62.77 97 ASN B CA 1
ATOM 2831 C C . ASN B 1 122 ? 7.572 42.652 -15.230 1.00 62.05 97 ASN B C 1
ATOM 2832 O O . ASN B 1 122 ? 7.497 42.080 -16.336 1.00 61.52 97 ASN B O 1
ATOM 2837 N N . ASP B 1 123 ? 7.624 41.995 -14.068 1.00 61.75 98 ASP B N 1
ATOM 2838 C CA . ASP B 1 123 ? 7.618 40.523 -14.029 1.00 61.54 98 ASP B CA 1
ATOM 2839 C C . ASP B 1 123 ? 6.475 39.900 -14.834 1.00 60.94 98 ASP B C 1
ATOM 2840 O O . ASP B 1 123 ? 6.718 39.128 -15.767 1.00 60.27 98 ASP B O 1
ATOM 2845 N N . PHE B 1 124 ? 5.236 40.274 -14.526 1.00 60.31 99 PHE B N 1
ATOM 2846 C CA . PHE B 1 124 ? 4.125 39.766 -15.306 1.00 59.97 99 PHE B CA 1
ATOM 2847 C C . PHE B 1 124 ? 4.271 40.064 -16.796 1.00 59.40 99 PHE B C 1
ATOM 2848 O O . PHE B 1 124 ? 4.246 39.149 -17.602 1.00 59.01 99 PHE B O 1
ATOM 2856 N N . ALA B 1 125 ? 4.452 41.336 -17.158 1.00 57.78 100 ALA B N 1
ATOM 2857 C CA . ALA B 1 125 ? 4.575 41.716 -18.572 1.00 57.48 100 ALA B CA 1
ATOM 2858 C C . ALA B 1 125 ? 5.609 40.947 -19.378 1.00 57.88 100 ALA B C 1
ATOM 2859 O O . ALA B 1 125 ? 5.300 40.479 -20.469 1.00 58.12 100 ALA B O 1
ATOM 2861 N N . THR B 1 126 ? 6.832 40.841 -18.847 1.00 58.12 101 THR B N 1
ATOM 2862 C CA . THR B 1 126 ? 7.918 40.116 -19.494 1.00 57.66 101 THR B CA 1
ATOM 2863 C C . THR B 1 126 ? 7.478 38.683 -19.767 1.00 58.88 101 THR B C 1
ATOM 2864 O O . THR B 1 126 ? 7.518 38.225 -20.921 1.00 57.78 101 THR B O 1
ATOM 2868 N N . SER B 1 127 ? 7.051 38.006 -18.690 1.00 58.81 102 SER B N 1
ATOM 2869 C CA . SER B 1 127 ? 6.598 36.618 -18.727 1.00 60.35 102 SER B CA 1
ATOM 2870 C C . SER B 1 127 ? 5.501 36.390 -19.767 1.00 61.23 102 SER B C 1
ATOM 2871 O O . SER B 1 127 ? 5.545 35.363 -20.436 1.00 63.29 102 SER B O 1
ATOM 2874 N N . VAL B 1 128 ? 4.555 37.325 -19.941 1.00 61.06 103 VAL B N 1
ATOM 2875 C CA . VAL B 1 128 ? 3.498 37.145 -20.973 1.00 61.31 103 VAL B CA 1
ATOM 2876 C C . VAL B 1 128 ? 3.869 37.659 -22.396 1.00 62.88 103 VAL B C 1
ATOM 2877 O O . VAL B 1 128 ? 3.037 37.636 -23.321 1.00 63.91 103 VAL B O 1
ATOM 2881 N N . GLY B 1 129 ? 5.107 38.110 -22.574 1.00 62.63 104 GLY B N 1
ATOM 2882 C CA . GLY B 1 129 ? 5.575 38.496 -23.900 1.00 63.83 104 GLY B CA 1
ATOM 2883 C C . GLY B 1 129 ? 5.010 39.799 -24.427 1.00 64.92 104 GLY B C 1
ATOM 2884 O O . GLY B 1 129 ? 4.985 40.025 -25.653 1.00 63.79 104 GLY B O 1
ATOM 2885 N N . ILE B 1 130 ? 4.560 40.674 -23.519 1.00 65.23 105 ILE B N 1
ATOM 2886 C CA . ILE B 1 130 ? 4.321 42.071 -23.903 1.00 66.34 105 ILE B CA 1
ATOM 2887 C C . ILE B 1 130 ? 5.602 42.632 -24.556 1.00 66.97 105 ILE B C 1
ATOM 2888 O O . ILE B 1 130 ? 6.688 42.491 -23.981 1.00 67.08 105 ILE B O 1
ATOM 2893 N N . PRO B 1 131 ? 5.490 43.182 -25.794 1.00 67.66 106 PRO B N 1
ATOM 2894 C CA . PRO B 1 131 ? 6.601 43.768 -26.534 1.00 68.79 106 PRO B CA 1
ATOM 2895 C C . PRO B 1 131 ? 7.374 44.832 -25.753 1.00 70.06 106 PRO B C 1
ATOM 2896 O O . PRO B 1 131 ? 6.762 45.681 -25.101 1.00 70.11 106 PRO B O 1
ATOM 2900 N N . GLU B 1 132 ? 8.706 44.798 -25.837 1.00 70.94 107 GLU B N 1
ATOM 2901 C CA . GLU B 1 132 ? 9.519 45.844 -25.229 1.00 72.03 107 GLU B CA 1
ATOM 2902 C C . GLU B 1 132 ? 9.454 47.156 -26.053 1.00 72.54 107 GLU B C 1
ATOM 2903 O O . GLU B 1 132 ? 9.535 48.256 -25.484 1.00 72.45 107 GLU B O 1
ATOM 2909 N N . ALA B 1 133 ? 9.319 47.036 -27.381 1.00 73.06 108 ALA B N 1
ATOM 2910 C CA . ALA B 1 133 ? 9.077 48.202 -28.265 1.00 73.41 108 ALA B CA 1
ATOM 2911 C C . ALA B 1 133 ? 7.735 48.805 -27.868 1.00 73.86 108 ALA B C 1
ATOM 2912 O O . ALA B 1 133 ? 6.734 48.080 -27.697 1.00 73.83 108 ALA B O 1
ATOM 2914 N N . LEU B 1 134 ? 7.727 50.122 -27.696 1.00 74.21 109 LEU B N 1
ATOM 2915 C CA . LEU B 1 134 ? 6.654 50.800 -26.957 1.00 74.53 109 LEU B CA 1
ATOM 2916 C C . LEU B 1 134 ? 5.430 51.117 -27.829 1.00 74.44 109 LEU B C 1
ATOM 2917 O O . LEU B 1 134 ? 4.297 51.183 -27.334 1.00 74.70 109 LEU B O 1
ATOM 2922 N N . ASP B 1 135 ? 5.666 51.302 -29.125 1.00 73.85 110 ASP B N 1
ATOM 2923 C CA . ASP B 1 135 ? 4.570 51.487 -30.067 1.00 73.45 110 ASP B CA 1
ATOM 2924 C C . ASP B 1 135 ? 3.906 50.137 -30.385 1.00 72.83 110 ASP B C 1
ATOM 2925 O O . ASP B 1 135 ? 2.698 50.076 -30.610 1.00 73.23 110 ASP B O 1
ATOM 2930 N N . LYS B 1 136 ? 4.694 49.064 -30.416 1.00 71.55 111 LYS B N 1
ATOM 2931 C CA . LYS B 1 136 ? 4.132 47.730 -30.631 1.00 70.74 111 LYS B CA 1
ATOM 2932 C C . LYS B 1 136 ? 3.303 47.281 -29.424 1.00 69.28 111 LYS B C 1
ATOM 2933 O O . LYS B 1 136 ? 2.190 46.785 -29.579 1.00 68.85 111 LYS B O 1
ATOM 2939 N N . ALA B 1 137 ? 3.847 47.498 -28.231 1.00 68.29 112 ALA B N 1
ATOM 2940 C CA . ALA B 1 137 ? 3.123 47.295 -26.961 1.00 66.92 112 ALA B CA 1
ATOM 2941 C C . ALA B 1 137 ? 1.753 47.997 -26.962 1.00 66.72 112 ALA B C 1
ATOM 2942 O O . ALA B 1 137 ? 0.748 47.388 -26.579 1.00 66.19 112 ALA B O 1
ATOM 2944 N N . LEU B 1 138 ? 1.727 49.259 -27.429 1.00 66.50 113 LEU B N 1
ATOM 2945 C CA . LEU B 1 138 ? 0.520 50.084 -27.433 1.00 66.44 113 LEU B CA 1
ATOM 2946 C C . LEU B 1 138 ? -0.517 49.558 -28.453 1.00 66.84 113 LEU B C 1
ATOM 2947 O O . LEU B 1 138 ? -1.717 49.430 -28.145 1.00 66.85 113 LEU B O 1
ATOM 2952 N N . LYS B 1 139 ? -0.026 49.235 -29.649 1.00 66.49 114 LYS B N 1
ATOM 2953 C CA . LYS B 1 139 ? -0.790 48.535 -30.693 1.00 67.21 114 LYS B CA 1
ATOM 2954 C C . LYS B 1 139 ? -1.474 47.252 -30.164 1.00 66.71 114 LYS B C 1
ATOM 2955 O O . LYS B 1 139 ? -2.688 47.070 -30.316 1.00 66.68 114 LYS B O 1
ATOM 2961 N N . LEU B 1 140 ? -0.683 46.371 -29.564 1.00 66.51 115 LEU B N 1
ATOM 2962 C CA . LEU B 1 140 ? -1.205 45.160 -28.890 1.00 66.14 115 LEU B CA 1
ATOM 2963 C C . LEU B 1 140 ? -2.319 45.512 -27.912 1.00 65.30 115 LEU B C 1
ATOM 2964 O O . LEU B 1 140 ? -3.416 44.946 -27.946 1.00 65.07 115 LEU B O 1
ATOM 2969 N N . ALA B 1 141 ? -2.026 46.474 -27.045 1.00 65.15 116 ALA B N 1
ATOM 2970 C CA . ALA B 1 141 ? -2.921 46.853 -25.973 1.00 64.77 116 ALA B CA 1
ATOM 2971 C C . ALA B 1 141 ? -4.242 47.439 -26.513 1.00 65.28 116 ALA B C 1
ATOM 2972 O O . ALA B 1 141 ? -5.271 47.378 -25.844 1.00 64.43 116 ALA B O 1
ATOM 2974 N N . ILE B 1 142 ? -4.210 47.995 -27.724 1.00 66.49 117 ILE B N 1
ATOM 2975 C CA . ILE B 1 142 ? -5.384 48.678 -28.258 1.00 67.63 117 ILE B CA 1
ATOM 2976 C C . ILE B 1 142 ? -6.220 47.744 -29.161 1.00 67.98 117 ILE B C 1
ATOM 2977 O O . ILE B 1 142 ? -7.451 47.756 -29.094 1.00 68.00 117 ILE B O 1
ATOM 2982 N N . ALA B 1 143 ? -5.558 46.921 -29.973 1.00 68.24 118 ALA B N 1
ATOM 2983 C CA . ALA B 1 143 ? -6.264 46.163 -31.006 1.00 68.58 118 ALA B CA 1
ATOM 2984 C C . ALA B 1 143 ? -5.877 44.698 -31.092 1.00 69.11 118 ALA B C 1
ATOM 2985 O O . ALA B 1 143 ? -6.367 43.974 -31.969 1.00 69.44 118 ALA B O 1
ATOM 2987 N N . GLY B 1 144 ? -4.986 44.258 -30.204 1.00 69.64 119 GLY B N 1
ATOM 2988 C CA . GLY B 1 144 ? -4.606 42.851 -30.132 1.00 69.89 119 GLY B CA 1
ATOM 2989 C C . GLY B 1 144 ? -5.824 42.039 -29.746 1.00 70.36 119 GLY B C 1
ATOM 2990 O O . GLY B 1 144 ? -6.741 42.564 -29.112 1.00 71.46 119 GLY B O 1
ATOM 2991 N N . ASP B 1 145 ? -5.849 40.764 -30.122 1.00 69.88 120 ASP B N 1
ATOM 2992 C CA . ASP B 1 145 ? -6.951 39.894 -29.717 1.00 69.59 120 ASP B CA 1
ATOM 2993 C C . ASP B 1 145 ? -7.009 39.717 -28.211 1.00 68.59 120 ASP B C 1
ATOM 2994 O O . ASP B 1 145 ? -5.976 39.484 -27.570 1.00 68.97 120 ASP B O 1
ATOM 2999 N N . ALA B 1 146 ? -8.217 39.846 -27.660 1.00 66.98 121 ALA B N 1
ATOM 3000 C CA . ALA B 1 146 ? -8.441 39.631 -26.237 1.00 66.05 121 ALA B CA 1
ATOM 3001 C C . ALA B 1 146 ? -8.696 38.138 -25.976 1.00 65.08 121 ALA B C 1
ATOM 3002 O O . ALA B 1 146 ? -9.416 37.467 -26.723 1.00 64.83 121 ALA B O 1
ATOM 3004 N N . ILE B 1 147 ? -8.074 37.632 -24.922 1.00 64.15 122 ILE B N 1
ATOM 3005 C CA . ILE B 1 147 ? -8.207 36.231 -24.517 1.00 63.47 122 ILE B CA 1
ATOM 3006 C C . ILE B 1 147 ? -8.524 36.156 -23.026 1.00 62.34 122 ILE B C 1
ATOM 3007 O O . ILE B 1 147 ? -7.966 36.882 -22.249 1.00 61.67 122 ILE B O 1
ATOM 3012 N N . ALA B 1 148 ? -9.458 35.286 -22.656 1.00 62.43 123 ALA B N 1
ATOM 3013 C CA . ALA B 1 148 ? -9.892 35.160 -21.281 1.00 62.11 123 ALA B CA 1
ATOM 3014 C C . ALA B 1 148 ? -8.735 34.562 -20.477 1.00 62.51 123 ALA B C 1
ATOM 3015 O O . ALA B 1 148 ? -8.129 33.585 -20.896 1.00 61.30 123 ALA B O 1
ATOM 3017 N N . ILE B 1 149 ? -8.406 35.179 -19.338 1.00 62.57 124 ILE B N 1
ATOM 3018 C CA . ILE B 1 149 ? -7.361 34.638 -18.465 1.00 63.11 124 ILE B CA 1
ATOM 3019 C C . ILE B 1 149 ? -7.865 34.510 -17.027 1.00 62.04 124 ILE B C 1
ATOM 3020 O O . ILE B 1 149 ? -8.954 35.032 -16.688 1.00 61.30 124 ILE B O 1
ATOM 3025 N N . ASP B 1 150 ? -7.133 33.746 -16.216 1.00 61.77 125 ASP B N 1
ATOM 3026 C CA . ASP B 1 150 ? -7.486 33.615 -14.824 1.00 61.15 125 ASP B CA 1
ATOM 3027 C C . ASP B 1 150 ? -6.947 34.778 -13.976 1.00 61.86 125 ASP B C 1
ATOM 3028 O O . ASP B 1 150 ? -5.966 35.417 -14.344 1.00 60.10 125 ASP B O 1
ATOM 3033 N N . MET B 1 151 ? -7.612 35.032 -12.849 1.00 60.95 126 MET B N 1
ATOM 3034 C CA . MET B 1 151 ? -7.047 35.811 -11.779 1.00 64.35 126 MET B CA 1
ATOM 3035 C C . MET B 1 151 ? -7.171 34.892 -10.555 1.00 62.48 126 MET B C 1
ATOM 3036 O O . MET B 1 151 ? -7.807 33.817 -10.642 1.00 62.77 126 MET B O 1
ATOM 3041 N N . ALA B 1 152 ? -6.454 35.234 -9.489 1.00 62.48 127 ALA B N 1
ATOM 3042 C CA . ALA B 1 152 ? -6.495 34.466 -8.243 1.00 62.33 127 ALA B CA 1
ATOM 3043 C C . ALA B 1 152 ? -7.050 35.331 -7.148 1.00 61.77 127 ALA B C 1
ATOM 3044 O O . ALA B 1 152 ? -6.839 36.541 -7.150 1.00 61.83 127 ALA B O 1
ATOM 3046 N N . GLN B 1 153 ? -7.727 34.743 -6.175 1.00 61.98 128 GLN B N 1
ATOM 3047 C CA . GLN B 1 153 ? -8.319 35.560 -5.095 1.00 62.18 128 GLN B CA 1
ATOM 3048 C C . GLN B 1 153 ? -8.076 34.916 -3.724 1.00 62.46 128 GLN B C 1
ATOM 3049 O O . GLN B 1 153 ? -8.102 33.672 -3.578 1.00 62.29 128 GLN B O 1
ATOM 3055 N N . VAL B 1 154 ? -7.824 35.762 -2.727 1.00 61.56 129 VAL B N 1
ATOM 3056 C CA . VAL B 1 154 ? -7.423 35.260 -1.421 1.00 62.39 129 VAL B CA 1
ATOM 3057 C C . VAL B 1 154 ? -8.441 35.641 -0.392 1.00 62.19 129 VAL B C 1
ATOM 3058 O O . VAL B 1 154 ? -8.738 36.840 -0.205 1.00 60.39 129 VAL B O 1
ATOM 3062 N N . ASN B 1 155 ? -8.932 34.628 0.330 1.00 62.19 130 ASN B N 1
ATOM 3063 C CA . ASN B 1 155 ? -9.908 34.860 1.421 1.00 63.58 130 ASN B CA 1
ATOM 3064 C C . ASN B 1 155 ? -11.142 35.646 0.927 1.00 64.46 130 ASN B C 1
ATOM 3065 O O . ASN B 1 155 ? -11.744 36.471 1.654 1.00 64.04 130 ASN B O 1
ATOM 3070 N N . LYS B 1 156 ? -11.483 35.388 -0.343 1.00 65.65 131 LYS B N 1
ATOM 3071 C CA . LYS B 1 156 ? -12.606 36.016 -1.022 1.00 67.91 131 LYS B CA 1
ATOM 3072 C C . LYS B 1 156 ? -12.540 37.539 -0.978 1.00 68.08 131 LYS B C 1
ATOM 3073 O O . LYS B 1 156 ? -13.575 38.201 -0.997 1.00 68.84 131 LYS B O 1
ATOM 3079 N N . GLN B 1 157 ? -11.331 38.096 -0.911 1.00 68.43 132 GLN B N 1
ATOM 3080 C CA . GLN B 1 157 ? -11.150 39.564 -0.913 1.00 69.10 132 GLN B CA 1
ATOM 3081 C C . GLN B 1 157 ? -10.099 40.010 -1.952 1.00 68.76 132 GLN B C 1
ATOM 3082 O O . GLN B 1 157 ? -10.417 40.193 -3.126 1.00 69.10 132 GLN B O 1
ATOM 3088 N N . THR B 1 158 ? -8.840 40.074 -1.514 1.00 67.51 133 THR B N 1
ATOM 3089 C CA . THR B 1 158 ? -7.691 40.550 -2.275 1.00 66.10 133 THR B CA 1
ATOM 3090 C C . THR B 1 158 ? -7.449 39.663 -3.506 1.00 64.79 133 THR B C 1
ATOM 3091 O O . THR B 1 158 ? -7.414 38.426 -3.387 1.00 63.01 133 THR B O 1
ATOM 3095 N N . CYS B 1 159 ? -7.298 40.238 -4.696 1.00 63.78 134 CYS B N 1
ATOM 3096 C CA . CYS B 1 159 ? -6.885 39.334 -5.825 1.00 64.15 134 CYS B CA 1
ATOM 3097 C C . CYS B 1 159 ? -5.482 39.602 -6.308 1.00 63.67 134 CYS B C 1
ATOM 3098 O O . CYS B 1 159 ? -4.882 40.581 -5.922 1.00 63.54 134 CYS B O 1
ATOM 3101 N N . PHE B 1 160 ? -4.963 38.722 -7.162 1.00 63.07 135 PHE B N 1
ATOM 3102 C CA . PHE B 1 160 ? -3.684 38.945 -7.753 1.00 63.21 135 PHE B CA 1
ATOM 3103 C C . PHE B 1 160 ? -3.728 38.316 -9.112 1.00 62.78 135 PHE B C 1
ATOM 3104 O O . PHE B 1 160 ? -4.434 37.371 -9.312 1.00 63.55 135 PHE B O 1
ATOM 3112 N N . ILE B 1 161 ? -2.991 38.879 -10.038 1.00 62.84 136 ILE B N 1
ATOM 3113 C CA . ILE B 1 161 ? -2.903 38.351 -11.367 1.00 62.71 136 ILE B CA 1
ATOM 3114 C C . ILE B 1 161 ? -1.602 37.567 -11.574 1.00 62.86 136 ILE B C 1
ATOM 3115 O O . ILE B 1 161 ? -1.540 36.696 -12.450 1.00 63.27 136 ILE B O 1
ATOM 3120 N N . ASN B 1 162 ? -0.554 37.888 -10.818 1.00 62.39 137 ASN B N 1
ATOM 3121 C CA . ASN B 1 162 ? 0.708 37.186 -11.045 1.00 62.67 137 ASN B CA 1
ATOM 3122 C C . ASN B 1 162 ? 0.995 36.135 -9.998 1.00 62.96 137 ASN B C 1
ATOM 3123 O O . ASN B 1 162 ? 0.694 34.949 -10.196 1.00 63.66 137 ASN B O 1
ATOM 3128 N N . MET B 1 163 ? 1.510 36.566 -8.840 1.00 63.06 138 MET B N 1
ATOM 3129 C CA . MET B 1 163 ? 2.148 35.620 -7.931 1.00 63.01 138 MET B CA 1
ATOM 3130 C C . MET B 1 163 ? 1.884 35.964 -6.478 1.00 62.89 138 MET B C 1
ATOM 3131 O O . MET B 1 163 ? 1.890 37.142 -6.114 1.00 61.09 138 MET B O 1
ATOM 3136 N N . ALA B 1 164 ? 1.684 34.942 -5.646 1.00 61.34 139 ALA B N 1
ATOM 3137 C CA . ALA B 1 164 ? 1.653 35.123 -4.210 1.00 63.09 139 ALA B CA 1
ATOM 3138 C C . ALA B 1 164 ? 2.861 34.422 -3.577 1.00 62.93 139 ALA B C 1
ATOM 3139 O O . ALA B 1 164 ? 3.038 33.220 -3.766 1.00 63.96 139 ALA B O 1
ATOM 3141 N N . THR B 1 165 ? 3.659 35.164 -2.816 1.00 61.38 140 THR B N 1
ATOM 3142 C CA . THR B 1 165 ? 4.853 34.592 -2.182 1.00 60.32 140 THR B CA 1
ATOM 3143 C C . THR B 1 165 ? 4.675 34.702 -0.691 1.00 60.51 140 THR B C 1
ATOM 3144 O O . THR B 1 165 ? 4.446 35.812 -0.167 1.00 59.91 140 THR B O 1
ATOM 3148 N N . GLY B 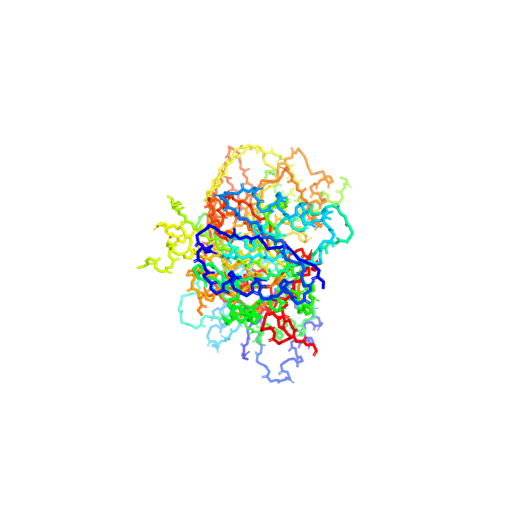1 166 ? 4.758 33.565 0.010 1.00 60.78 141 GLY B N 1
ATOM 3149 C CA . GLY B 1 166 ? 4.553 33.571 1.469 1.00 60.83 141 GLY B CA 1
ATOM 3150 C C . GLY B 1 166 ? 5.758 33.037 2.216 1.00 61.08 141 GLY B C 1
ATOM 3151 O O . GLY B 1 166 ? 6.422 32.106 1.750 1.00 60.73 141 GLY B O 1
ATOM 3152 N N . GLY B 1 167 ? 6.074 33.639 3.360 1.00 61.72 142 GLY B N 1
ATOM 3153 C CA . GLY B 1 167 ? 7.069 33.092 4.268 1.00 61.19 142 GLY B CA 1
ATOM 3154 C C . GLY B 1 167 ? 6.856 33.572 5.691 1.00 62.84 142 GLY B C 1
ATOM 3155 O O . GLY B 1 167 ? 5.845 34.181 5.989 1.00 62.77 142 GLY B O 1
ATOM 3156 N N . PHE B 1 168 ? 7.844 33.341 6.558 1.00 63.70 143 PHE B N 1
ATOM 3157 C CA . PHE B 1 168 ? 7.700 33.619 7.979 1.00 65.88 143 PHE B CA 1
ATOM 3158 C C . PHE B 1 168 ? 8.771 34.600 8.456 1.00 67.67 143 PHE B C 1
ATOM 3159 O O . PHE B 1 168 ? 9.966 34.376 8.268 1.00 67.74 143 PHE B O 1
ATOM 3167 N N . GLY B 1 169 ? 8.348 35.666 9.110 1.00 69.64 144 GLY B N 1
ATOM 3168 C CA . GLY B 1 169 ? 9.301 36.600 9.696 1.00 72.31 144 GLY B CA 1
ATOM 3169 C C . GLY B 1 169 ? 8.829 38.029 9.754 1.00 74.18 144 GLY B C 1
ATOM 3170 O O . GLY B 1 169 ? 7.658 38.307 9.524 1.00 74.24 144 GLY B O 1
ATOM 3171 N N . THR B 1 170 ? 9.757 38.933 10.077 1.00 76.45 145 THR B N 1
ATOM 3172 C CA . THR B 1 170 ? 9.484 40.372 10.133 1.00 78.40 145 THR B CA 1
ATOM 3173 C C . THR B 1 170 ? 9.044 40.929 8.772 1.00 79.62 145 THR B C 1
ATOM 3174 O O . THR B 1 170 ? 9.478 40.455 7.719 1.00 79.30 145 THR B O 1
ATOM 3178 N N . ARG B 1 171 ? 8.189 41.945 8.816 1.00 81.36 146 ARG B N 1
ATOM 3179 C CA . ARG B 1 171 ? 7.748 42.652 7.617 1.00 83.13 146 ARG B CA 1
ATOM 3180 C C . ARG B 1 171 ? 8.680 43.844 7.368 1.00 83.39 146 ARG B C 1
ATOM 3181 O O . ARG B 1 171 ? 9.564 44.126 8.183 1.00 83.45 146 ARG B O 1
ATOM 3189 N N . ILE B 1 172 ? 8.483 44.531 6.241 1.00 84.03 147 ILE B N 1
ATOM 3190 C CA . ILE B 1 172 ? 9.260 45.738 5.916 1.00 84.20 147 ILE B CA 1
ATOM 3191 C C . ILE B 1 172 ? 8.689 46.979 6.607 1.00 84.21 147 ILE B C 1
ATOM 3192 O O . ILE B 1 172 ? 9.370 47.632 7.408 1.00 84.05 147 ILE B O 1
ATOM 3197 N N . VAL B 1 187 ? 22.281 37.861 0.849 1.00 94.70 162 VAL B N 1
ATOM 3198 C CA . VAL B 1 187 ? 21.055 37.089 1.053 1.00 94.55 162 VAL B CA 1
ATOM 3199 C C . VAL B 1 187 ? 19.840 37.885 0.581 1.00 94.66 162 VAL B C 1
ATOM 3200 O O . VAL B 1 187 ? 18.795 37.307 0.254 1.00 94.59 162 VAL B O 1
ATOM 3204 N N . SER B 1 188 ? 20.000 39.208 0.533 1.00 94.64 163 SER B N 1
ATOM 3205 C CA . SER B 1 188 ? 18.922 40.151 0.207 1.00 94.71 163 SER B CA 1
ATOM 3206 C C . SER B 1 188 ? 18.089 39.809 -1.033 1.00 94.78 163 SER B C 1
ATOM 3207 O O . SER B 1 188 ? 16.889 40.093 -1.064 1.00 94.94 163 SER B O 1
ATOM 3210 N N . TYR B 1 189 ? 18.719 39.193 -2.036 1.00 94.77 164 TYR B N 1
ATOM 3211 C CA . TYR B 1 189 ? 18.076 38.926 -3.332 1.00 94.69 164 TYR B CA 1
ATOM 3212 C C . TYR B 1 189 ? 16.916 37.914 -3.278 1.00 94.58 164 TYR B C 1
ATOM 3213 O O . TYR B 1 189 ? 16.181 37.741 -4.254 1.00 94.43 164 TYR B O 1
ATOM 3222 N N . ILE B 1 190 ? 16.758 37.260 -2.128 1.00 94.48 165 ILE B N 1
ATOM 3223 C CA . ILE B 1 190 ? 15.655 36.331 -1.890 1.00 94.31 165 ILE B CA 1
ATOM 3224 C C . ILE B 1 190 ? 14.629 36.960 -0.949 1.00 94.16 165 ILE B C 1
ATOM 3225 O O . ILE B 1 190 ? 13.420 36.771 -1.123 1.00 94.31 165 ILE B O 1
ATOM 3230 N N . ILE B 1 191 ? 15.120 37.704 0.043 1.00 93.71 166 ILE B N 1
ATOM 3231 C CA . ILE B 1 191 ? 14.274 38.228 1.116 1.00 93.26 166 ILE B CA 1
ATOM 3232 C C . ILE B 1 191 ? 13.562 39.522 0.717 1.00 92.86 166 ILE B C 1
ATOM 3233 O O . ILE B 1 191 ? 12.362 39.518 0.489 1.00 92.80 166 ILE B O 1
ATOM 3238 N N . HIS B 1 192 ? 14.311 40.620 0.636 1.00 92.33 167 HIS B N 1
ATOM 3239 C CA . HIS B 1 192 ? 13.731 41.958 0.469 1.00 91.79 167 HIS B CA 1
ATOM 3240 C C . HIS B 1 192 ? 12.993 42.139 -0.858 1.00 91.46 167 HIS B C 1
ATOM 3241 O O . HIS B 1 192 ? 11.896 42.699 -0.893 1.00 91.39 167 HIS B O 1
ATOM 3248 N N . GLY B 1 193 ? 13.595 41.669 -1.946 1.00 91.03 168 GLY B N 1
ATOM 3249 C CA . GLY B 1 193 ? 12.961 41.760 -3.254 1.00 90.46 168 GLY B CA 1
ATOM 3250 C C . GLY B 1 193 ? 11.756 40.840 -3.318 1.00 90.20 168 GLY B C 1
ATOM 3251 O O . GLY B 1 193 ? 10.605 41.290 -3.309 1.00 90.08 168 GLY B O 1
ATOM 3252 N N . LEU B 1 194 ? 12.035 39.542 -3.351 1.00 89.75 169 LEU B N 1
ATOM 3253 C CA . LEU B 1 194 ? 11.013 38.521 -3.529 1.00 89.25 169 LEU B CA 1
ATOM 3254 C C . LEU B 1 194 ? 9.937 38.515 -2.437 1.00 88.94 169 LEU B C 1
ATOM 3255 O O . LEU B 1 194 ? 8.744 38.339 -2.735 1.00 89.04 169 LEU B O 1
ATOM 3260 N N . MET B 1 195 ? 10.361 38.703 -1.186 1.00 88.38 170 MET B N 1
ATOM 3261 C CA . MET B 1 195 ? 9.488 38.500 -0.016 1.00 87.86 170 MET B CA 1
ATOM 3262 C C . MET B 1 195 ? 9.035 39.804 0.609 1.00 87.71 170 MET B C 1
ATOM 3263 O O . MET B 1 195 ? 8.017 39.846 1.305 1.00 87.73 170 MET B O 1
ATOM 3268 N N . ARG B 1 196 ? 9.813 40.858 0.373 1.00 87.54 171 ARG B N 1
ATOM 3269 C CA . ARG B 1 196 ? 9.632 42.160 1.024 1.00 87.37 171 ARG B CA 1
ATOM 3270 C C . ARG B 1 196 ? 9.817 42.086 2.545 1.00 86.66 171 ARG B C 1
ATOM 3271 O O . ARG B 1 196 ? 9.136 42.792 3.289 1.00 86.83 171 ARG B O 1
ATOM 3279 N N . MET B 1 197 ? 10.752 41.242 2.990 1.00 85.93 172 MET B N 1
ATOM 3280 C CA . MET B 1 197 ? 10.995 41.005 4.423 1.00 85.30 172 MET B CA 1
ATOM 3281 C C . MET B 1 197 ? 12.476 41.147 4.793 1.00 84.27 172 MET B C 1
ATOM 3282 O O . MET B 1 197 ? 13.302 41.483 3.938 1.00 84.61 172 MET B O 1
ATOM 3287 N N . ASP B 1 198 ? 12.801 40.898 6.066 1.00 82.92 173 ASP B N 1
ATOM 3288 C CA . ASP B 1 198 ? 14.190 40.878 6.542 1.00 81.33 173 ASP B CA 1
ATOM 3289 C C . ASP B 1 198 ? 14.560 39.543 7.215 1.00 80.14 173 ASP B C 1
ATOM 3290 O O . ASP B 1 198 ? 15.695 39.077 7.091 1.00 80.15 173 ASP B O 1
ATOM 3295 N N . THR B 1 199 ? 13.603 38.935 7.922 1.00 78.57 174 THR B N 1
ATOM 3296 C CA . THR B 1 199 ? 13.791 37.607 8.533 1.00 76.66 174 THR B CA 1
ATOM 3297 C C . THR B 1 199 ? 13.016 36.532 7.773 1.00 75.54 174 THR B C 1
ATOM 3298 O O . THR B 1 199 ? 11.915 36.781 7.277 1.00 75.83 174 THR B O 1
ATOM 3302 N N . LEU B 1 200 ? 13.613 35.342 7.691 1.00 73.65 175 LEU B N 1
ATOM 3303 C CA . LEU B 1 200 ? 13.035 34.207 7.004 1.00 71.38 175 LEU B CA 1
ATOM 3304 C C . LEU B 1 200 ? 13.530 32.912 7.647 1.00 69.90 175 LEU B C 1
ATOM 3305 O O . LEU B 1 200 ? 14.573 32.380 7.279 1.00 70.15 175 LEU B O 1
ATOM 3310 N N . GLN B 1 201 ? 12.799 32.422 8.639 1.00 67.85 176 GLN B N 1
ATOM 3311 C CA . GLN B 1 201 ? 13.105 31.122 9.231 1.00 65.61 176 GLN B CA 1
ATOM 3312 C C . GLN B 1 201 ? 12.079 30.083 8.726 1.00 64.85 176 GLN B C 1
ATOM 3313 O O . GLN B 1 201 ? 10.948 30.448 8.350 1.00 64.91 176 GLN B O 1
ATOM 3319 N N . PRO B 1 202 ? 12.483 28.796 8.671 1.00 63.82 177 PRO B N 1
ATOM 3320 C CA . PRO B 1 202 ? 11.528 27.733 8.361 1.00 63.06 177 PRO B CA 1
ATOM 3321 C C . PRO B 1 202 ? 10.515 27.555 9.509 1.00 62.23 177 PRO B C 1
ATOM 3322 O O . PRO B 1 202 ? 10.902 27.470 10.678 1.00 60.56 177 PRO B O 1
ATOM 3326 N N . ASP B 1 203 ? 9.223 27.559 9.183 1.00 61.10 178 ASP B N 1
ATOM 3327 C CA . ASP B 1 203 ? 8.189 27.357 10.213 1.00 61.26 178 ASP B CA 1
ATOM 3328 C C . ASP B 1 203 ? 7.062 26.448 9.685 1.00 61.05 178 ASP B C 1
ATOM 3329 O O . ASP B 1 203 ? 7.017 26.124 8.497 1.00 60.01 178 ASP B O 1
ATOM 3334 N N . ARG B 1 204 ? 6.211 25.985 10.600 1.00 61.21 179 ARG B N 1
ATOM 3335 C CA . ARG B 1 204 ? 5.247 24.951 10.271 1.00 62.71 179 ARG B CA 1
ATOM 3336 C C . ARG B 1 204 ? 3.996 25.410 9.523 1.00 62.97 179 ARG B C 1
ATOM 3337 O O . ARG B 1 204 ? 3.417 26.427 9.832 1.00 62.84 179 ARG B O 1
ATOM 3345 N N . CYS B 1 205 ? 3.557 24.602 8.574 1.00 64.06 180 CYS B N 1
ATOM 3346 C CA . CYS B 1 205 ? 2.301 24.878 7.871 1.00 65.28 180 CYS B CA 1
ATOM 3347 C C . CYS B 1 205 ? 1.694 23.637 7.212 1.00 65.54 180 CYS B C 1
ATOM 3348 O O . CYS B 1 205 ? 2.389 22.648 7.017 1.00 66.17 180 CYS B O 1
ATOM 3351 N N . GLU B 1 206 ? 0.386 23.705 6.934 1.00 66.08 181 GLU B N 1
ATOM 3352 C CA . GLU B 1 206 ? -0.397 22.646 6.278 1.00 64.90 181 GLU B CA 1
ATOM 3353 C C . GLU B 1 206 ? -1.065 23.243 5.092 1.00 64.36 181 GLU B C 1
ATOM 3354 O O . GLU B 1 206 ? -1.704 24.308 5.198 1.00 62.61 181 GLU B O 1
ATOM 3360 N N . ILE B 1 207 ? -0.935 22.543 3.967 1.00 62.77 182 ILE B N 1
ATOM 3361 C CA . ILE B 1 207 ? -1.431 23.001 2.695 1.00 63.44 182 ILE B CA 1
ATOM 3362 C C . ILE B 1 207 ? -2.163 21.900 2.022 1.00 64.06 182 ILE B C 1
ATOM 3363 O O . ILE B 1 207 ? -1.612 20.812 1.844 1.00 63.85 182 ILE B O 1
ATOM 3368 N N . ARG B 1 208 ? -3.398 22.171 1.607 1.00 65.35 183 ARG B N 1
ATOM 3369 C CA . ARG B 1 208 ? -4.159 21.216 0.747 1.00 65.09 183 ARG B CA 1
ATOM 3370 C C . ARG B 1 208 ? -4.693 21.861 -0.526 1.00 64.39 183 ARG B C 1
ATOM 3371 O O . ARG B 1 208 ? -4.956 23.061 -0.578 1.00 63.47 183 ARG B O 1
ATOM 3379 N N . GLY B 1 209 ? -4.898 21.023 -1.530 1.00 62.76 184 GLY B N 1
ATOM 3380 C CA . GLY B 1 209 ? -5.435 21.429 -2.821 1.00 63.68 184 GLY B CA 1
ATOM 3381 C C . GLY B 1 209 ? -5.792 20.121 -3.481 1.00 63.92 184 GLY B C 1
ATOM 3382 O O . GLY B 1 209 ? -5.672 19.042 -2.868 1.00 64.19 184 GLY B O 1
ATOM 3383 N N . GLU B 1 210 ? -6.297 20.218 -4.695 1.00 64.68 185 GLU B N 1
ATOM 3384 C CA . GLU B 1 210 ? -6.631 19.050 -5.453 1.00 65.25 185 GLU B CA 1
ATOM 3385 C C . GLU B 1 210 ? -5.344 18.226 -5.589 1.00 65.58 185 GLU B C 1
ATOM 3386 O O . GLU B 1 210 ? -4.309 18.755 -6.041 1.00 64.90 185 GLU B O 1
ATOM 3392 N N . ASN B 1 211 ? -5.433 16.953 -5.197 1.00 64.05 186 ASN B N 1
ATOM 3393 C CA . ASN B 1 211 ? -4.370 15.971 -5.367 1.00 64.41 186 ASN B CA 1
ATOM 3394 C C . ASN B 1 211 ? -3.139 16.353 -4.586 1.00 64.55 186 ASN B C 1
ATOM 3395 O O . ASN B 1 211 ? -2.021 15.924 -4.943 1.00 65.68 186 ASN B O 1
ATOM 3400 N N . PHE B 1 212 ? -3.348 17.103 -3.498 1.00 63.22 187 PHE B N 1
ATOM 3401 C CA . PHE B 1 212 ? -2.263 17.706 -2.778 1.00 62.08 187 PHE B CA 1
ATOM 3402 C C . PHE B 1 212 ? -2.516 17.798 -1.313 1.00 62.36 187 PHE B C 1
ATOM 3403 O O . PHE B 1 212 ? -3.554 18.298 -0.875 1.00 61.99 187 PHE B O 1
ATOM 3411 N N . HIS B 1 213 ? -1.566 17.325 -0.525 1.00 63.17 188 HIS B N 1
ATOM 3412 C CA . HIS B 1 213 ? -1.667 17.482 0.925 1.00 63.71 188 HIS B CA 1
ATOM 3413 C C . HIS B 1 213 ? -0.265 17.397 1.507 1.00 63.78 188 HIS B C 1
ATOM 3414 O O . HIS B 1 213 ? 0.456 16.408 1.276 1.00 63.64 188 HIS B O 1
ATOM 3421 N N . TRP B 1 214 ? 0.150 18.434 2.209 1.00 62.51 189 TRP B N 1
ATOM 3422 C CA . TRP B 1 214 ? 1.490 18.474 2.781 1.00 62.15 189 TRP B CA 1
ATOM 3423 C C . TRP B 1 214 ? 1.458 19.165 4.153 1.00 62.36 189 TRP B C 1
ATOM 3424 O O . TRP B 1 214 ? 0.675 20.075 4.379 1.00 61.39 189 TRP B O 1
ATOM 3435 N N . GLN B 1 215 ? 2.262 18.684 5.096 1.00 61.38 190 GLN B N 1
ATOM 3436 C CA . GLN B 1 215 ? 2.427 19.398 6.329 1.00 60.77 190 GLN B CA 1
ATOM 3437 C C . GLN B 1 215 ? 3.893 19.277 6.729 1.00 62.03 190 GLN B C 1
ATOM 3438 O O . GLN B 1 215 ? 4.499 18.228 6.598 1.00 60.89 190 GLN B O 1
ATOM 3444 N N . GLY B 1 216 ? 4.466 20.363 7.223 1.00 62.03 191 GLY B N 1
ATOM 3445 C CA . GLY B 1 216 ? 5.860 20.320 7.659 1.00 62.55 191 GLY B CA 1
ATOM 3446 C C . GLY B 1 216 ? 6.393 21.741 7.711 1.00 62.66 191 GLY B C 1
ATOM 3447 O O . GLY B 1 216 ? 5.623 22.682 7.688 1.00 63.72 191 GLY B O 1
ATOM 3448 N N . ASP B 1 217 ? 7.714 21.888 7.784 1.00 62.67 192 ASP B N 1
ATOM 3449 C CA . ASP B 1 217 ? 8.357 23.203 7.867 1.00 61.71 192 ASP B CA 1
ATOM 3450 C C . ASP B 1 217 ? 8.625 23.690 6.456 1.00 61.10 192 ASP B C 1
ATOM 3451 O O . ASP B 1 217 ? 9.082 22.934 5.612 1.00 61.81 192 ASP B O 1
ATOM 3456 N N . ALA B 1 218 ? 8.332 24.955 6.205 1.00 60.25 193 ALA B N 1
ATOM 3457 C CA . ALA B 1 218 ? 8.542 25.529 4.905 1.00 59.58 193 ALA B CA 1
ATOM 3458 C C . ALA B 1 218 ? 9.188 26.873 5.082 1.00 58.43 193 ALA B C 1
ATOM 3459 O O . ALA B 1 218 ? 8.940 27.559 6.075 1.00 56.83 193 ALA B O 1
ATOM 3461 N N . LEU B 1 219 ? 9.930 27.279 4.056 1.00 58.17 194 LEU B N 1
ATOM 3462 C CA . LEU B 1 219 ? 10.627 28.545 4.102 1.00 58.89 194 LEU B CA 1
ATOM 3463 C C . LEU B 1 219 ? 10.012 29.544 3.164 1.00 58.94 194 LEU B C 1
ATOM 3464 O O . LEU B 1 219 ? 9.939 30.722 3.484 1.00 58.60 194 LEU B O 1
ATOM 3469 N N . VAL B 1 220 ? 9.509 29.054 2.026 1.00 60.42 195 VAL B N 1
ATOM 3470 C CA . VAL B 1 220 ? 8.899 29.881 0.990 1.00 60.68 195 VAL B CA 1
ATOM 3471 C C . VAL B 1 220 ? 7.722 29.123 0.312 1.00 61.48 195 VAL B C 1
ATOM 3472 O O . VAL B 1 220 ? 7.879 27.987 -0.157 1.00 62.41 195 VAL B O 1
ATOM 3476 N N . ILE B 1 221 ? 6.559 29.760 0.260 1.00 61.31 196 ILE B N 1
ATOM 3477 C CA . ILE B 1 221 ? 5.385 29.214 -0.463 1.00 62.12 196 ILE B CA 1
ATOM 3478 C C . ILE B 1 221 ? 5.170 30.091 -1.698 1.00 61.38 196 ILE B C 1
ATOM 3479 O O . ILE B 1 221 ? 4.950 31.277 -1.558 1.00 62.23 196 ILE B O 1
ATOM 3484 N N . GLY B 1 222 ? 5.337 29.534 -2.890 1.00 61.33 197 GLY B N 1
ATOM 3485 C CA . GLY B 1 222 ? 4.953 30.220 -4.136 1.00 62.18 197 GLY B CA 1
ATOM 3486 C C . GLY B 1 222 ? 3.628 29.671 -4.682 1.00 63.67 197 GLY B C 1
ATOM 3487 O O . GLY B 1 222 ? 3.528 28.464 -4.947 1.00 64.55 197 GLY B O 1
ATOM 3488 N N . ILE B 1 223 ? 2.612 30.521 -4.816 1.00 62.03 198 ILE B N 1
ATOM 3489 C CA . ILE B 1 223 ? 1.324 30.126 -5.433 1.00 63.44 198 ILE B CA 1
ATOM 3490 C C . ILE B 1 223 ? 1.155 31.009 -6.658 1.00 63.13 198 ILE B C 1
ATOM 3491 O O . ILE B 1 223 ? 1.040 32.233 -6.539 1.00 63.79 198 ILE B O 1
ATOM 3496 N N . GLY B 1 224 ? 1.285 30.414 -7.838 1.00 63.02 199 GLY B N 1
ATOM 3497 C CA . GLY B 1 224 ? 1.340 31.222 -9.035 1.00 63.98 199 GLY B CA 1
ATOM 3498 C C . GLY B 1 224 ? 0.201 31.154 -10.052 1.00 65.00 199 GLY B C 1
ATOM 3499 O O . GLY B 1 224 ? -0.254 30.071 -10.437 1.00 64.02 199 GLY B O 1
ATOM 3500 N N . ASN B 1 225 ? -0.246 32.327 -10.504 1.00 64.23 200 ASN B N 1
ATOM 3501 C CA . ASN B 1 225 ? -1.055 32.376 -11.715 1.00 64.63 200 ASN B CA 1
ATOM 3502 C C . ASN B 1 225 ? -0.046 32.516 -12.803 1.00 63.77 200 ASN B C 1
ATOM 3503 O O . ASN B 1 225 ? -0.002 31.710 -13.761 1.00 64.98 200 ASN B O 1
ATOM 3508 N N . GLY B 1 226 ? 0.822 33.506 -12.618 1.00 64.17 201 GLY B N 1
ATOM 3509 C CA . GLY B 1 226 ? 2.003 33.662 -13.488 1.00 63.28 201 GLY B CA 1
ATOM 3510 C C . GLY B 1 226 ? 3.166 32.839 -12.959 1.00 62.56 201 GLY B C 1
ATOM 3511 O O . GLY B 1 226 ? 3.026 32.062 -12.026 1.00 61.40 201 GLY B O 1
ATOM 3512 N N . ARG B 1 227 ? 4.336 33.083 -13.525 1.00 62.29 202 ARG B N 1
ATOM 3513 C CA . ARG B 1 227 ? 5.480 32.196 -13.432 1.00 63.01 202 ARG B CA 1
ATOM 3514 C C . ARG B 1 227 ? 6.615 32.752 -12.575 1.00 62.46 202 ARG B C 1
ATOM 3515 O O . ARG B 1 227 ? 7.253 32.019 -11.836 1.00 62.91 202 ARG B O 1
ATOM 3523 N N . GLN B 1 228 ? 6.834 34.055 -12.629 1.00 62.74 203 GLN B N 1
ATOM 3524 C CA . GLN B 1 228 ? 7.987 34.645 -11.983 1.00 63.39 203 GLN B CA 1
ATOM 3525 C C . GLN B 1 228 ? 7.592 35.922 -11.231 1.00 63.98 203 GLN B C 1
ATOM 3526 O O . GLN B 1 228 ? 6.680 36.645 -11.649 1.00 63.85 203 GLN B O 1
ATOM 3532 N N . ALA B 1 229 ? 8.328 36.203 -10.160 1.00 64.13 204 ALA B N 1
ATOM 3533 C CA . ALA B 1 229 ? 8.193 37.449 -9.415 1.00 64.91 204 ALA B CA 1
ATOM 3534 C C . ALA B 1 229 ? 9.565 37.927 -8.936 1.00 65.57 204 ALA B C 1
ATOM 3535 O O . ALA B 1 229 ? 10.601 37.381 -9.333 1.00 66.10 204 ALA B O 1
ATOM 3537 N N . GLY B 1 230 ? 9.568 38.981 -8.124 1.00 66.50 205 GLY B N 1
ATOM 3538 C CA . GLY B 1 230 ? 10.773 39.450 -7.435 1.00 67.08 205 GLY B CA 1
ATOM 3539 C C . GLY B 1 230 ? 11.957 39.757 -8.324 1.00 68.02 205 GLY B C 1
ATOM 3540 O O . GLY B 1 230 ? 13.111 39.618 -7.899 1.00 68.67 205 GLY B O 1
ATOM 3541 N N . GLY B 1 231 ? 11.683 40.178 -9.557 1.00 67.69 206 GLY B N 1
ATOM 3542 C CA . GLY B 1 231 ? 12.743 40.524 -10.485 1.00 67.95 206 GLY B CA 1
ATOM 3543 C C . GLY B 1 231 ? 13.330 39.277 -11.112 1.00 67.91 206 GLY B C 1
ATOM 3544 O O . GLY B 1 231 ? 14.529 39.005 -10.966 1.00 68.46 206 GLY B O 1
ATOM 3545 N N . GLY B 1 232 ? 12.480 38.507 -11.787 1.00 67.17 207 GLY B N 1
ATOM 3546 C CA . GLY B 1 232 ? 12.936 37.398 -12.612 1.00 66.66 207 GLY B CA 1
ATOM 3547 C C . GLY B 1 232 ? 13.067 36.057 -11.917 1.00 66.41 207 GLY B C 1
ATOM 3548 O O . GLY B 1 232 ? 13.470 35.080 -12.545 1.00 66.51 207 GLY B O 1
ATOM 3549 N N . GLN B 1 233 ? 12.715 35.994 -10.635 1.00 66.16 208 GLN B N 1
ATOM 3550 C CA . GLN B 1 233 ? 12.785 34.747 -9.875 1.00 66.24 208 GLN B CA 1
ATOM 3551 C C . GLN B 1 233 ? 11.641 33.812 -10.283 1.00 66.45 208 GLN B C 1
ATOM 3552 O O . GLN B 1 233 ? 10.472 34.084 -10.030 1.00 64.91 208 GLN B O 1
ATOM 3558 N N . GLN B 1 234 ? 12.008 32.719 -10.945 1.00 67.03 209 GLN B N 1
ATOM 3559 C CA . GLN B 1 234 ? 11.051 31.754 -11.473 1.00 66.64 209 GLN B CA 1
ATOM 3560 C C . GLN B 1 234 ? 10.598 30.841 -10.373 1.00 66.14 209 GLN B C 1
ATOM 3561 O O . GLN B 1 234 ? 11.066 29.732 -10.265 1.00 66.57 209 GLN B O 1
ATOM 3567 N N . LEU B 1 235 ? 9.664 31.318 -9.565 1.00 65.98 210 LEU B N 1
ATOM 3568 C CA . LEU B 1 235 ? 9.043 30.541 -8.518 1.00 65.46 210 LEU B CA 1
ATOM 3569 C C . LEU B 1 235 ? 8.184 29.387 -9.023 1.00 64.75 210 LEU B C 1
ATOM 3570 O O . LEU B 1 235 ? 8.009 28.389 -8.315 1.00 66.25 210 LEU B O 1
ATOM 3575 N N . CYS B 1 236 ? 7.561 29.549 -10.187 1.00 63.61 211 CYS B N 1
ATOM 3576 C CA . CYS B 1 236 ? 6.610 28.534 -10.682 1.00 63.63 211 CYS B CA 1
ATOM 3577 C C . CYS B 1 236 ? 6.773 28.292 -12.176 1.00 62.57 211 CYS B C 1
ATOM 3578 O O . CYS B 1 236 ? 5.939 28.718 -12.961 1.00 61.91 211 CYS B O 1
ATOM 3581 N N . PRO B 1 237 ? 7.802 27.539 -12.569 1.00 63.69 212 PRO B N 1
ATOM 3582 C CA . PRO B 1 237 ? 8.162 27.553 -13.994 1.00 64.05 212 PRO B CA 1
ATOM 3583 C C . PRO B 1 237 ? 7.036 27.068 -14.912 1.00 64.62 212 PRO B C 1
ATOM 3584 O O . PRO B 1 237 ? 7.011 27.379 -16.095 1.00 65.63 212 PRO B O 1
ATOM 3588 N N . ASN B 1 238 ? 6.128 26.281 -14.349 1.00 65.10 213 ASN B N 1
ATOM 3589 C CA . ASN B 1 238 ? 5.148 25.578 -15.135 1.00 65.21 213 ASN B CA 1
ATOM 3590 C C . ASN B 1 238 ? 3.802 26.232 -15.228 1.00 64.96 213 ASN B C 1
ATOM 3591 O O . ASN B 1 238 ? 2.875 25.654 -15.797 1.00 64.48 213 ASN B O 1
ATOM 3596 N N . ALA B 1 239 ? 3.723 27.464 -14.719 1.00 62.65 214 ALA B N 1
ATOM 3597 C CA . ALA B 1 239 ? 2.501 28.214 -14.728 1.00 63.76 214 ALA B CA 1
ATOM 3598 C C . ALA B 1 239 ? 1.942 28.497 -16.115 1.00 63.23 214 ALA B C 1
ATOM 3599 O O . ALA B 1 239 ? 2.675 28.853 -17.045 1.00 65.23 214 ALA B O 1
ATOM 3601 N N . LEU B 1 240 ? 0.624 28.400 -16.227 1.00 62.49 215 LEU B N 1
ATOM 3602 C CA . LEU B 1 240 ? -0.092 28.883 -17.417 1.00 61.51 215 LEU B CA 1
ATOM 3603 C C . LEU B 1 240 ? -1.214 29.705 -16.838 1.00 62.26 215 LEU B C 1
ATOM 3604 O O . LEU B 1 240 ? -1.845 29.295 -15.855 1.00 61.30 215 LEU B O 1
ATOM 3609 N N . ILE B 1 241 ? -1.483 30.858 -17.454 1.00 62.26 216 ILE B N 1
ATOM 3610 C CA . ILE B 1 241 ? -2.405 31.790 -16.856 1.00 61.97 216 ILE B CA 1
ATOM 3611 C C . ILE B 1 241 ? -3.866 31.564 -17.293 1.00 62.93 216 ILE B C 1
ATOM 3612 O O . ILE B 1 241 ? -4.753 32.342 -16.931 1.00 62.61 216 ILE B O 1
ATOM 3617 N N . ASN B 1 242 ? -4.125 30.515 -18.065 1.00 62.76 217 ASN B N 1
ATOM 3618 C CA . ASN B 1 242 ? -5.484 30.293 -18.538 1.00 62.37 217 ASN B CA 1
ATOM 3619 C C . ASN B 1 242 ? -5.883 28.816 -18.511 1.00 62.64 217 ASN B C 1
ATOM 3620 O O . ASN B 1 242 ? -6.617 28.378 -19.373 1.00 63.26 217 ASN B O 1
ATOM 3625 N N . ASP B 1 243 ? -5.410 28.060 -17.504 1.00 62.28 218 ASP B N 1
ATOM 3626 C CA . ASP B 1 243 ? -5.698 26.618 -17.423 1.00 62.54 218 ASP B CA 1
ATOM 3627 C C . ASP B 1 243 ? -6.567 26.315 -16.229 1.00 61.64 218 ASP B C 1
ATOM 3628 O O . ASP B 1 243 ? -6.818 25.152 -15.912 1.00 62.26 218 ASP B O 1
ATOM 3633 N N . GLY B 1 244 ? -6.993 27.366 -15.543 1.00 62.46 219 GLY B N 1
ATOM 3634 C CA . GLY B 1 244 ? -7.864 27.192 -14.404 1.00 61.59 219 GLY B CA 1
ATOM 3635 C C . GLY B 1 244 ? -7.216 26.656 -13.150 1.00 62.69 219 GLY B C 1
ATOM 3636 O O . GLY B 1 244 ? -7.925 26.325 -12.195 1.00 63.39 219 GLY B O 1
ATOM 3637 N N . LEU B 1 245 ? -5.878 26.651 -13.130 1.00 62.16 220 LEU B N 1
ATOM 3638 C CA . LEU B 1 245 ? -5.084 26.036 -12.074 1.00 62.22 220 LEU B CA 1
ATOM 3639 C C . LEU B 1 245 ? -3.970 26.931 -11.568 1.00 62.29 220 LEU B C 1
ATOM 3640 O O . LEU B 1 245 ? -3.210 27.482 -12.340 1.00 62.68 220 LEU B O 1
ATOM 3645 N N . LEU B 1 246 ? -3.879 27.060 -10.260 1.00 63.60 221 LEU B N 1
ATOM 3646 C CA . LEU B 1 246 ? -2.705 27.665 -9.626 1.00 63.98 221 LEU B CA 1
ATOM 3647 C C . LEU B 1 246 ? -1.580 26.663 -9.508 1.00 64.09 221 LEU B C 1
ATOM 3648 O O . LEU B 1 246 ? -1.804 25.455 -9.292 1.00 64.00 221 LEU B O 1
ATOM 3653 N N . GLN B 1 247 ? -0.370 27.190 -9.590 1.00 63.15 222 GLN B N 1
ATOM 3654 C CA . GLN B 1 247 ? 0.843 26.387 -9.349 1.00 62.51 222 GLN B CA 1
ATOM 3655 C C . GLN B 1 247 ? 1.171 26.611 -7.898 1.00 63.04 222 GLN B C 1
ATOM 3656 O O . GLN B 1 247 ? 1.004 27.706 -7.376 1.00 63.76 222 GLN B O 1
ATOM 3662 N N . LEU B 1 248 ? 1.556 25.523 -7.259 1.00 62.74 223 LEU B N 1
ATOM 3663 C CA . LEU B 1 248 ? 2.193 25.595 -5.943 1.00 62.78 223 LEU B CA 1
ATOM 3664 C C . LEU B 1 248 ? 3.607 25.058 -6.011 1.00 62.54 223 LEU B C 1
ATOM 3665 O O . LEU B 1 248 ? 3.872 23.951 -6.553 1.00 63.26 223 LEU B O 1
ATOM 3670 N N . ARG B 1 249 ? 4.508 25.805 -5.404 1.00 62.82 224 ARG B N 1
ATOM 3671 C CA . ARG B 1 249 ? 5.843 25.293 -5.055 1.00 61.88 224 ARG B CA 1
ATOM 3672 C C . ARG B 1 249 ? 6.184 25.664 -3.608 1.00 61.82 224 ARG B C 1
ATOM 3673 O O . ARG B 1 249 ? 6.103 26.843 -3.229 1.00 62.33 224 ARG B O 1
ATOM 3681 N N . ILE B 1 250 ? 6.479 24.644 -2.796 1.00 61.01 225 ILE B N 1
ATOM 3682 C CA . ILE B 1 250 ? 6.974 24.827 -1.430 1.00 61.65 225 ILE B CA 1
ATOM 3683 C C . ILE B 1 250 ? 8.466 24.538 -1.427 1.00 60.76 225 ILE B C 1
ATOM 3684 O O . ILE B 1 250 ? 8.914 23.517 -1.975 1.00 59.84 225 ILE B O 1
ATOM 3689 N N . PHE B 1 251 ? 9.206 25.475 -0.831 1.00 60.23 226 PHE B N 1
ATOM 3690 C CA . PHE B 1 251 ? 10.657 25.442 -0.680 1.00 59.41 226 PHE B CA 1
ATOM 3691 C C . PHE B 1 251 ? 11.001 25.280 0.813 1.00 59.94 226 PHE B C 1
ATOM 3692 O O . PHE B 1 251 ? 10.678 26.141 1.632 1.00 59.61 226 PHE B O 1
ATOM 3700 N N . THR B 1 252 ? 11.619 24.162 1.173 1.00 60.68 227 THR B N 1
ATOM 3701 C CA . THR B 1 252 ? 12.025 23.952 2.553 1.00 62.79 227 THR B CA 1
ATOM 3702 C C . THR B 1 252 ? 13.384 24.643 2.760 1.00 62.59 227 THR B C 1
ATOM 3703 O O . THR B 1 252 ? 14.377 24.268 2.117 1.00 62.39 227 THR B O 1
ATOM 3707 N N . PRO B 1 271 ? 15.315 18.850 -5.545 1.00 67.41 246 PRO B N 1
ATOM 3708 C CA . PRO B 1 271 ? 15.643 18.983 -4.119 1.00 67.68 246 PRO B CA 1
ATOM 3709 C C . PRO B 1 271 ? 14.430 18.636 -3.239 1.00 68.09 246 PRO B C 1
ATOM 3710 O O . PRO B 1 271 ? 13.691 17.686 -3.567 1.00 68.56 246 PRO B O 1
ATOM 3714 N N . ASN B 1 272 ? 14.262 19.381 -2.132 1.00 67.30 247 ASN B N 1
ATOM 3715 C CA . ASN B 1 272 ? 13.017 19.454 -1.392 1.00 66.60 247 ASN B CA 1
ATOM 3716 C C . ASN B 1 272 ? 12.239 20.693 -1.898 1.00 66.59 247 ASN B C 1
ATOM 3717 O O . ASN B 1 272 ? 12.018 21.695 -1.180 1.00 66.60 247 ASN B O 1
ATOM 3722 N N . ILE B 1 273 ? 11.881 20.625 -3.167 1.00 64.75 248 ILE B N 1
ATOM 3723 C CA . ILE B 1 273 ? 10.874 21.482 -3.714 1.00 64.40 248 ILE B CA 1
ATOM 3724 C C . ILE B 1 273 ? 9.652 20.608 -3.905 1.00 64.40 248 ILE B C 1
ATOM 3725 O O . ILE B 1 273 ? 9.675 19.633 -4.651 1.00 63.29 248 ILE B O 1
ATOM 3730 N N . ILE B 1 274 ? 8.596 20.971 -3.207 1.00 64.23 249 ILE B N 1
ATOM 3731 C CA . ILE B 1 274 ? 7.330 20.257 -3.243 1.00 65.77 249 ILE B CA 1
ATOM 3732 C C . ILE B 1 274 ? 6.367 20.973 -4.199 1.00 66.37 249 ILE B C 1
ATOM 3733 O O . ILE B 1 274 ? 6.066 22.164 -4.071 1.00 66.63 249 ILE B O 1
ATOM 3738 N N . GLU B 1 275 ? 5.842 20.211 -5.126 1.00 65.93 250 GLU B N 1
ATOM 3739 C CA . GLU B 1 275 ? 5.048 20.775 -6.176 1.00 67.08 250 GLU B CA 1
ATOM 3740 C C . GLU B 1 275 ? 3.608 20.330 -6.194 1.00 66.10 250 GLU B C 1
ATOM 3741 O O . GLU B 1 275 ? 3.294 19.168 -5.988 1.00 65.57 250 GLU B O 1
ATOM 3747 N N . GLY B 1 276 ? 2.747 21.242 -6.585 1.00 66.63 251 GLY B N 1
ATOM 3748 C CA . GLY B 1 276 ? 1.325 20.968 -6.808 1.00 65.42 251 GLY B CA 1
ATOM 3749 C C . GLY B 1 276 ? 0.711 21.892 -7.856 1.00 65.65 251 GLY B C 1
ATOM 3750 O O . GLY B 1 276 ? 1.270 22.946 -8.178 1.00 64.30 251 GLY B O 1
ATOM 3751 N N . ALA B 1 277 ? -0.472 21.498 -8.310 1.00 64.38 252 ALA B N 1
ATOM 3752 C CA . ALA B 1 277 ? -1.373 22.303 -9.165 1.00 64.78 252 ALA B CA 1
ATOM 3753 C C . ALA B 1 277 ? -2.842 22.115 -8.800 1.00 64.30 252 ALA B C 1
ATOM 3754 O O . ALA B 1 277 ? -3.348 20.965 -8.736 1.00 63.77 252 ALA B O 1
ATOM 3756 N N . SER B 1 278 ? -3.571 23.223 -8.661 1.00 63.94 253 SER B N 1
ATOM 3757 C CA . SER B 1 278 ? -4.963 23.119 -8.159 1.00 64.13 253 SER B CA 1
ATOM 3758 C C . SER B 1 278 ? -5.758 24.405 -8.472 1.00 63.62 253 SER B C 1
ATOM 3759 O O . SER B 1 278 ? -5.195 25.488 -8.546 1.00 63.65 253 SER B O 1
ATOM 3762 N N . SER B 1 279 ? -7.081 24.290 -8.630 1.00 64.07 254 SER B N 1
ATOM 3763 C CA . SER B 1 279 ? -7.958 25.499 -8.673 1.00 63.54 254 SER B CA 1
ATOM 3764 C C . SER B 1 279 ? -8.000 26.213 -7.319 1.00 62.89 254 SER B C 1
ATOM 3765 O O . SER B 1 279 ? -8.339 27.403 -7.246 1.00 62.60 254 SER B O 1
ATOM 3768 N N . TRP B 1 280 ? -7.619 25.511 -6.259 1.00 63.56 255 TRP B N 1
ATOM 3769 C CA . TRP B 1 280 ? -7.613 26.091 -4.889 1.00 63.47 255 TRP B CA 1
ATOM 3770 C C . TRP B 1 280 ? -6.437 25.545 -4.025 1.00 64.82 255 TRP B C 1
ATOM 3771 O O . TRP B 1 280 ? -5.984 24.400 -4.201 1.00 64.79 255 TRP B O 1
ATOM 3782 N N . PHE B 1 281 ? -5.974 26.358 -3.094 1.00 63.69 256 PHE B N 1
ATOM 3783 C CA . PHE B 1 281 ? -5.078 25.871 -2.062 1.00 65.02 256 PHE B CA 1
ATOM 3784 C C . PHE B 1 281 ? -5.521 26.467 -0.770 1.00 64.51 256 PHE B C 1
ATOM 3785 O O . PHE B 1 281 ? -5.868 27.646 -0.731 1.00 64.81 256 PHE B O 1
ATOM 3793 N N . ASP B 1 282 ? -5.557 25.650 0.262 1.00 63.63 257 ASP B N 1
ATOM 3794 C CA . ASP B 1 282 ? -5.846 26.167 1.575 1.00 63.96 257 ASP B CA 1
ATOM 3795 C C . ASP B 1 282 ? -4.534 26.015 2.346 1.00 65.28 257 ASP B C 1
ATOM 3796 O O . ASP B 1 282 ? -3.904 24.920 2.326 1.00 64.12 257 ASP B O 1
ATOM 3801 N N . ILE B 1 283 ? -4.132 27.086 3.026 1.00 64.58 258 ILE B N 1
ATOM 3802 C CA . ILE B 1 283 ? -2.914 27.078 3.858 1.00 64.39 258 ILE B CA 1
ATOM 3803 C C . ILE B 1 283 ? -3.245 27.448 5.267 1.00 64.62 258 ILE B C 1
ATOM 3804 O O . ILE B 1 283 ? -3.840 28.496 5.516 1.00 64.40 258 ILE B O 1
ATOM 3809 N N . GLN B 1 284 ? -2.769 26.635 6.199 1.00 64.04 259 GLN B N 1
ATOM 3810 C CA . GLN B 1 284 ? -2.978 26.870 7.602 1.00 65.32 259 GLN B CA 1
ATOM 3811 C C . GLN B 1 284 ? -1.622 26.782 8.347 1.00 64.62 259 GLN B C 1
ATOM 3812 O O . GLN B 1 284 ? -0.777 25.950 8.012 1.00 65.31 259 GLN B O 1
ATOM 3818 N N . ALA B 1 285 ? -1.417 27.665 9.314 1.00 62.68 260 ALA B N 1
ATOM 3819 C CA . ALA B 1 285 ? -0.186 27.703 10.142 1.00 62.87 260 ALA B CA 1
ATOM 3820 C C . ALA B 1 285 ? -0.446 28.162 11.568 1.00 61.67 260 ALA B C 1
ATOM 3821 O O . ALA B 1 285 ? -1.266 29.030 11.780 1.00 61.62 260 ALA B O 1
ATOM 3823 N N . PRO B 1 286 ? 0.259 27.577 12.547 1.00 61.68 261 PRO B N 1
ATOM 3824 C CA . PRO B 1 286 ? 0.195 27.984 13.941 1.00 62.13 261 PRO B CA 1
ATOM 3825 C C . PRO B 1 286 ? 0.823 29.362 14.212 1.00 61.74 261 PRO B C 1
ATOM 3826 O O . PRO B 1 286 ? 0.487 29.969 15.194 1.00 62.51 261 PRO B O 1
ATOM 3830 N N . HIS B 1 287 ? 1.717 29.846 13.347 1.00 61.80 262 HIS B N 1
ATOM 3831 C CA . HIS B 1 287 ? 2.173 31.252 13.445 1.00 61.83 262 HIS B CA 1
ATOM 3832 C C . HIS B 1 287 ? 1.999 31.945 12.119 1.00 61.52 262 HIS B C 1
ATOM 3833 O O . HIS B 1 287 ? 1.989 31.287 11.075 1.00 61.18 262 HIS B O 1
ATOM 3840 N N . ASP B 1 288 ? 1.893 33.277 12.160 1.00 61.80 263 ASP B N 1
ATOM 3841 C CA . ASP B 1 288 ? 1.457 34.047 11.002 1.00 62.39 263 ASP B CA 1
ATOM 3842 C C . ASP B 1 288 ? 2.441 33.816 9.882 1.00 62.11 263 ASP B C 1
ATOM 3843 O O . ASP B 1 288 ? 3.652 33.781 10.121 1.00 61.80 263 ASP B O 1
ATOM 3848 N N . ILE B 1 289 ? 1.919 33.657 8.681 1.00 61.96 264 ILE B N 1
ATOM 3849 C CA . ILE B 1 289 ? 2.733 33.681 7.478 1.00 63.91 264 ILE B CA 1
ATOM 3850 C C . ILE B 1 289 ? 2.405 34.997 6.836 1.00 63.91 264 ILE B C 1
ATOM 3851 O O . ILE B 1 289 ? 1.272 35.484 6.913 1.00 64.92 264 ILE B O 1
ATOM 3856 N N . THR B 1 290 ? 3.389 35.572 6.183 1.00 63.98 265 THR B N 1
ATOM 3857 C CA . THR B 1 290 ? 3.176 36.806 5.475 1.00 63.03 265 THR B CA 1
ATOM 3858 C C . THR B 1 290 ? 3.281 36.517 3.993 1.00 63.41 265 THR B C 1
ATOM 3859 O O . THR B 1 290 ? 4.324 36.014 3.533 1.00 62.79 265 THR B O 1
ATOM 3863 N N . PHE B 1 291 ? 2.168 36.762 3.284 1.00 62.10 266 PHE B N 1
ATOM 3864 C CA . PHE B 1 291 ? 2.089 36.641 1.843 1.00 62.25 266 PHE B CA 1
ATOM 3865 C C . PHE B 1 291 ? 2.277 37.997 1.176 1.00 61.83 266 PHE B C 1
ATOM 3866 O O . PHE B 1 291 ? 1.850 39.013 1.699 1.00 62.15 266 PHE B O 1
ATOM 3874 N N . ASN B 1 292 ? 2.979 38.001 0.054 1.00 62.67 267 ASN B N 1
ATOM 3875 C CA . ASN B 1 292 ? 3.097 39.170 -0.778 1.00 63.01 267 ASN B CA 1
ATOM 3876 C C . ASN B 1 292 ? 2.281 38.818 -2.009 1.00 62.79 267 ASN B C 1
ATOM 3877 O O . ASN B 1 292 ? 2.595 37.831 -2.680 1.00 62.25 267 ASN B O 1
ATOM 3882 N N . LEU B 1 293 ? 1.228 39.602 -2.273 1.00 62.21 268 LEU B N 1
ATOM 3883 C CA . LEU B 1 293 ? 0.320 39.374 -3.392 1.00 62.53 268 LEU B CA 1
ATOM 3884 C C . LEU B 1 293 ? 0.515 40.478 -4.421 1.00 62.34 268 LEU B C 1
ATOM 3885 O O . LEU B 1 293 ? -0.021 41.568 -4.278 1.00 60.53 268 LEU B O 1
ATOM 3890 N N . ASP B 1 294 ? 1.288 40.174 -5.460 1.00 63.33 269 ASP B N 1
ATOM 3891 C CA . ASP B 1 294 ? 1.753 41.193 -6.415 1.00 62.39 269 ASP B CA 1
ATOM 3892 C C . ASP B 1 294 ? 2.247 42.477 -5.724 1.00 64.05 269 ASP B C 1
ATOM 3893 O O . ASP B 1 294 ? 1.946 43.592 -6.152 1.00 63.03 269 ASP B O 1
ATOM 3898 N N . GLY B 1 295 ? 2.999 42.312 -4.637 1.00 64.79 270 GLY B N 1
ATOM 3899 C CA . GLY B 1 295 ? 3.567 43.438 -3.918 1.00 65.46 270 GLY B CA 1
ATOM 3900 C C . GLY B 1 295 ? 2.749 43.990 -2.755 1.00 66.42 270 GLY B C 1
ATOM 3901 O O . GLY B 1 295 ? 3.210 44.889 -2.051 1.00 66.95 270 GLY B O 1
ATOM 3902 N N . GLU B 1 296 ? 1.548 43.443 -2.545 1.00 67.07 271 GLU B N 1
ATOM 3903 C CA . GLU B 1 296 ? 0.618 43.910 -1.504 1.00 67.48 271 GLU B CA 1
ATOM 3904 C C . GLU B 1 296 ? 0.549 42.879 -0.384 1.00 66.58 271 GLU B C 1
ATOM 3905 O O . GLU B 1 296 ? 0.112 41.758 -0.626 1.00 66.02 271 GLU B O 1
ATOM 3911 N N . PRO B 1 297 ? 0.921 43.257 0.844 1.00 65.70 272 PRO B N 1
ATOM 3912 C CA . PRO B 1 297 ? 1.091 42.203 1.826 1.00 65.16 272 PRO B CA 1
ATOM 3913 C C . PRO B 1 297 ? -0.173 41.831 2.566 1.00 65.07 272 PRO B C 1
ATOM 3914 O O . PRO B 1 297 ? -1.050 42.673 2.793 1.00 63.55 272 PRO B O 1
ATOM 3918 N N . LEU B 1 298 ? -0.216 40.582 3.034 1.00 64.28 273 LEU B N 1
ATOM 3919 C CA . LEU B 1 298 ? -1.340 40.094 3.788 1.00 65.17 273 LEU B CA 1
ATOM 3920 C C . LEU B 1 298 ? -0.769 39.085 4.765 1.00 64.79 273 LEU B C 1
ATOM 3921 O O . LEU B 1 298 ? -0.025 38.215 4.338 1.00 65.83 273 LEU B O 1
ATOM 3926 N N . SER B 1 299 ? -1.096 39.187 6.049 1.00 64.24 274 SER B N 1
ATOM 3927 C CA . SER B 1 299 ? -0.595 38.274 7.081 1.00 65.55 274 SER B CA 1
ATOM 3928 C C . SER B 1 299 ? -1.745 37.567 7.784 1.00 65.83 274 SER B C 1
ATOM 3929 O O . SER B 1 299 ? -2.792 38.170 8.049 1.00 65.94 274 SER B O 1
ATOM 3932 N N . GLY B 1 300 ? -1.530 36.305 8.135 1.00 65.21 275 GLY B N 1
ATOM 3933 C CA . GLY B 1 300 ? -2.477 35.604 8.950 1.00 64.59 275 GLY B CA 1
ATOM 3934 C C . GLY B 1 300 ? -2.129 34.134 9.094 1.00 63.87 275 GLY B C 1
ATOM 3935 O O . GLY B 1 300 ? -1.089 33.662 8.622 1.00 62.69 275 GLY B O 1
ATOM 3936 N N . GLN B 1 301 ? -3.023 33.420 9.760 1.00 63.63 276 GLN B N 1
ATOM 3937 C CA . GLN B 1 301 ? -2.848 31.977 9.953 1.00 63.68 276 GLN B CA 1
ATOM 3938 C C . GLN B 1 301 ? -3.694 31.074 9.093 1.00 63.35 276 GLN B C 1
ATOM 3939 O O . GLN B 1 301 ? -3.466 29.847 9.107 1.00 61.68 276 GLN B O 1
ATOM 3945 N N . ASN B 1 302 ? -4.651 31.640 8.338 1.00 64.29 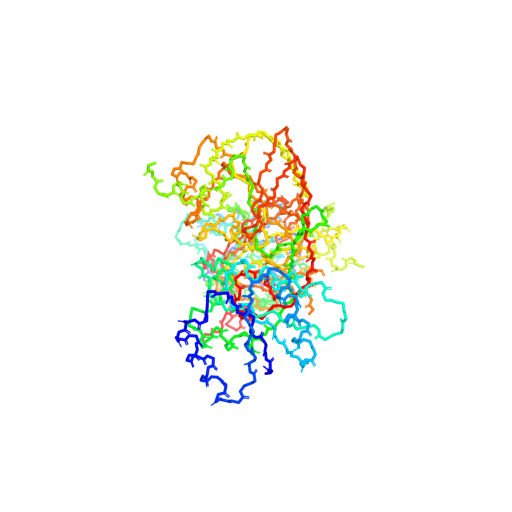277 ASN B N 1
ATOM 3946 C CA . ASN B 1 302 ? -5.438 30.843 7.341 1.00 64.94 277 ASN B CA 1
ATOM 3947 C C . ASN B 1 302 ? -5.604 31.593 6.051 1.00 64.09 277 ASN B C 1
ATOM 3948 O O . ASN B 1 302 ? -5.927 32.763 6.050 1.00 62.68 277 ASN B O 1
ATOM 3953 N N . PHE B 1 303 ? -5.381 30.898 4.959 1.00 64.18 278 PHE B N 1
ATOM 3954 C CA . PHE B 1 303 ? -5.526 31.477 3.643 1.00 64.77 278 PHE B CA 1
ATOM 3955 C C . PHE B 1 303 ? -6.219 30.485 2.725 1.00 66.34 278 PHE B C 1
ATOM 3956 O O . PHE B 1 303 ? -5.807 29.356 2.644 1.00 67.21 278 PHE B O 1
ATOM 3964 N N . HIS B 1 304 ? -7.270 30.928 2.043 1.00 66.64 279 HIS B N 1
ATOM 3965 C CA . HIS B 1 304 ? -7.901 30.150 0.991 1.00 65.78 279 HIS B CA 1
ATOM 3966 C C . HIS B 1 304 ? -7.625 30.936 -0.278 1.00 64.94 279 HIS B C 1
ATOM 3967 O O . HIS B 1 304 ? -7.979 32.101 -0.377 1.00 62.63 279 HIS B O 1
ATOM 3974 N N . ILE B 1 305 ? -6.953 30.306 -1.216 1.00 64.08 280 ILE B N 1
ATOM 3975 C CA . ILE B 1 305 ? -6.578 30.962 -2.469 1.00 65.66 280 ILE B CA 1
ATOM 3976 C C . ILE B 1 305 ? -7.251 30.197 -3.618 1.00 64.84 280 ILE B C 1
ATOM 3977 O O . ILE B 1 305 ? -7.130 28.980 -3.710 1.00 63.88 280 ILE B O 1
ATOM 3982 N N . GLU B 1 306 ? -7.924 30.896 -4.513 1.00 63.88 281 GLU B N 1
ATOM 3983 C CA . GLU B 1 306 ? -8.735 30.196 -5.483 1.00 65.50 281 GLU B CA 1
ATOM 3984 C C . GLU B 1 306 ? -8.666 30.909 -6.826 1.00 64.76 281 GLU B C 1
ATOM 3985 O O . GLU B 1 306 ? -8.625 32.144 -6.898 1.00 62.54 281 GLU B O 1
ATOM 3991 N N . ILE B 1 307 ? -8.680 30.119 -7.879 1.00 63.20 282 ILE B N 1
ATOM 3992 C CA . ILE B 1 307 ? -8.762 30.670 -9.216 1.00 64.77 282 ILE B CA 1
ATOM 3993 C C . ILE B 1 307 ? -10.180 31.209 -9.505 1.00 64.00 282 ILE B C 1
ATOM 3994 O O . ILE B 1 307 ? -11.208 30.609 -9.107 1.00 63.87 282 ILE B O 1
ATOM 3999 N N . LEU B 1 308 ? -10.196 32.395 -10.126 1.00 63.24 283 LEU B N 1
ATOM 4000 C CA . LEU B 1 308 ? -11.361 33.026 -10.764 1.00 60.55 283 LEU B CA 1
ATOM 4001 C C . LEU B 1 308 ? -11.202 32.771 -12.227 1.00 60.48 283 LEU B C 1
ATOM 4002 O O . LEU B 1 308 ? -10.490 33.493 -12.875 1.00 60.68 283 LEU B O 1
ATOM 4007 N N . PRO B 1 309 ? -11.815 31.706 -12.758 1.00 61.97 284 PRO B N 1
ATOM 4008 C CA . PRO B 1 309 ? -11.546 31.288 -14.141 1.00 62.23 284 PRO B CA 1
ATOM 4009 C C . PRO B 1 309 ? -12.093 32.261 -15.157 1.00 62.69 284 PRO B C 1
ATOM 4010 O O . PRO B 1 309 ? -13.192 32.790 -14.974 1.00 63.35 284 PRO B O 1
ATOM 4014 N N . ALA B 1 310 ? -11.309 32.545 -16.190 1.00 62.53 285 ALA B N 1
ATOM 4015 C CA . ALA B 1 310 ? -11.760 33.372 -17.287 1.00 62.93 285 ALA B CA 1
ATOM 4016 C C . ALA B 1 310 ? -12.407 34.654 -16.784 1.00 63.16 285 ALA B C 1
ATOM 4017 O O . ALA B 1 310 ? -13.360 35.115 -17.378 1.00 63.96 285 ALA B O 1
ATOM 4019 N N . ALA B 1 311 ? -11.904 35.187 -15.672 1.00 62.48 286 ALA B N 1
ATOM 4020 C CA . ALA B 1 311 ? -12.388 36.416 -15.018 1.00 63.66 286 ALA B CA 1
ATOM 4021 C C . ALA B 1 311 ? -12.230 37.682 -15.818 1.00 63.56 286 ALA B C 1
ATOM 4022 O O . ALA B 1 311 ? -12.909 38.671 -15.576 1.00 63.55 286 ALA B O 1
ATOM 4024 N N . LEU B 1 312 ? -11.273 37.665 -16.723 1.00 64.24 287 LEU B N 1
ATOM 4025 C CA . LEU B 1 312 ? -10.792 38.883 -17.326 1.00 65.61 287 LEU B CA 1
ATOM 4026 C C . LEU B 1 312 ? -10.358 38.549 -18.749 1.00 64.79 287 LEU B C 1
ATOM 4027 O O . LEU B 1 312 ? -9.767 37.508 -18.979 1.00 65.27 287 LEU B O 1
ATOM 4032 N N . ARG B 1 313 ? -10.660 39.414 -19.704 1.00 63.96 288 ARG B N 1
ATOM 4033 C CA . ARG B 1 313 ? -10.082 39.252 -21.033 1.00 63.51 288 ARG B CA 1
ATOM 4034 C C . ARG B 1 313 ? -8.858 40.165 -21.114 1.00 62.98 288 ARG B C 1
ATOM 4035 O O . ARG B 1 313 ? -8.937 41.302 -20.664 1.00 63.33 288 ARG B O 1
ATOM 4043 N N . CYS B 1 314 ? -7.735 39.672 -21.656 1.00 62.55 289 CYS B N 1
ATOM 4044 C CA . CYS B 1 314 ? -6.483 40.449 -21.784 1.00 61.07 289 CYS B CA 1
ATOM 4045 C C . CYS B 1 314 ? -5.865 40.379 -23.197 1.00 61.15 289 CYS B C 1
ATOM 4046 O O . CYS B 1 314 ? -5.742 39.309 -23.790 1.00 59.86 289 CYS B O 1
ATOM 4049 N N . ARG B 1 315 ? -5.507 41.539 -23.743 1.00 60.70 290 ARG B N 1
ATOM 4050 C CA . ARG B 1 315 ? -4.821 41.617 -25.033 1.00 61.92 290 ARG B CA 1
ATOM 4051 C C . ARG B 1 315 ? -3.353 41.122 -24.943 1.00 63.38 290 ARG B C 1
ATOM 4052 O O . ARG B 1 315 ? -2.479 41.757 -24.316 1.00 62.96 290 ARG B O 1
ATOM 4060 N N . LEU B 1 316 ? -3.131 39.950 -25.544 1.00 64.13 291 LEU B N 1
ATOM 4061 C CA . LEU B 1 316 ? -1.881 39.207 -25.432 1.00 64.76 291 LEU B CA 1
ATOM 4062 C C . LEU B 1 316 ? -1.451 38.667 -26.789 1.00 65.33 291 LEU B C 1
ATOM 4063 O O . LEU B 1 316 ? -2.315 38.404 -27.630 1.00 65.19 291 LEU B O 1
ATOM 4068 N N . PRO B 1 317 ? -0.124 38.518 -27.006 1.00 65.48 292 PRO B N 1
ATOM 4069 C CA . PRO B 1 317 ? 0.343 37.865 -28.223 1.00 66.41 292 PRO B CA 1
ATOM 4070 C C . PRO B 1 317 ? -0.282 36.470 -28.410 1.00 66.36 292 PRO B C 1
ATOM 4071 O O . PRO B 1 317 ? -0.552 35.796 -27.430 1.00 66.27 292 PRO B O 1
ATOM 4075 N N . PRO B 1 318 ? -0.525 36.059 -29.670 1.00 66.88 293 PRO B N 1
ATOM 4076 C CA . PRO B 1 318 ? -0.998 34.709 -30.015 1.00 67.06 293 PRO B CA 1
ATOM 4077 C C . PRO B 1 318 ? -0.155 33.600 -29.394 1.00 67.28 293 PRO B C 1
ATOM 4078 O O . PRO B 1 318 ? -0.704 32.622 -28.864 1.00 67.99 293 PRO B O 1
ATOM 4082 N N . ASP B 1 319 ? 1.166 33.760 -29.431 1.00 66.87 294 ASP B N 1
ATOM 4083 C CA . ASP B 1 319 ? 2.077 32.751 -28.895 1.00 66.04 294 ASP B CA 1
ATOM 4084 C C . ASP B 1 319 ? 2.603 33.077 -27.497 1.00 65.65 294 ASP B C 1
ATOM 4085 O O . ASP B 1 319 ? 3.687 32.613 -27.103 1.00 65.68 294 ASP B O 1
ATOM 4090 N N . CYS B 1 320 ? 1.837 33.870 -26.746 1.00 64.79 295 CYS B N 1
ATOM 4091 C CA . CYS B 1 320 ? 2.095 34.088 -25.318 1.00 64.13 295 CYS B CA 1
ATOM 4092 C C . CYS B 1 320 ? 2.423 32.778 -24.591 1.00 64.29 295 CYS B C 1
ATOM 4093 O O . CYS B 1 320 ? 1.548 31.902 -24.479 1.00 64.47 295 CYS B O 1
ATOM 4096 N N . PRO B 1 321 ? 3.682 32.638 -24.094 1.00 64.52 296 PRO B N 1
ATOM 4097 C CA . PRO B 1 321 ? 4.224 31.440 -23.410 1.00 63.77 296 PRO B CA 1
ATOM 4098 C C . PRO B 1 321 ? 3.440 30.940 -22.203 1.00 63.56 296 PRO B C 1
ATOM 4099 O O . PRO B 1 321 ? 3.617 29.789 -21.794 1.00 63.51 296 PRO B O 1
ATOM 4103 N N . LEU B 1 322 ? 2.604 31.792 -21.621 1.00 62.00 297 LEU B N 1
ATOM 4104 C CA . LEU B 1 322 ? 1.842 31.405 -20.414 1.00 60.31 297 LEU B CA 1
ATOM 4105 C C . LEU B 1 322 ? 0.399 31.051 -20.778 1.00 58.99 297 LEU B C 1
ATOM 4106 O O . LEU B 1 322 ? -0.397 30.728 -19.905 1.00 59.51 297 LEU B O 1
ATOM 4111 N N . LEU B 1 323 ? 0.054 31.100 -22.063 1.00 57.58 298 LEU B N 1
ATOM 4112 C CA . LEU B 1 323 ? -1.258 30.606 -22.449 1.00 57.26 298 LEU B CA 1
ATOM 4113 C C . LEU B 1 323 ? -1.075 29.165 -22.811 1.00 57.37 298 LEU B C 1
ATOM 4114 O O . LEU B 1 323 ? -0.100 28.834 -23.479 1.00 56.46 298 LEU B O 1
ATOM 4119 N N . ARG B 1 324 ? -2.013 28.313 -22.430 1.00 58.01 299 ARG B N 1
ATOM 4120 C CA . ARG B 1 324 ? -1.918 26.927 -22.939 1.00 58.38 299 ARG B CA 1
ATOM 4121 C C . ARG B 1 324 ? -1.996 26.826 -24.453 1.00 59.16 299 ARG B C 1
ATOM 4122 O O . ARG B 1 324 ? -2.579 27.670 -25.140 1.00 57.84 299 ARG B O 1
ATOM 4130 N N . SER B 1 325 ? -1.325 25.819 -24.982 1.00 57.49 300 SER B N 1
ATOM 4131 C CA . SER B 1 325 ? -1.292 25.591 -26.416 1.00 59.81 300 SER B CA 1
ATOM 4132 C C . SER B 1 325 ? -2.705 25.231 -26.869 1.00 59.43 300 SER B C 1
ATOM 4133 O O . SER B 1 325 ? -3.528 24.804 -26.044 1.00 59.39 300 SER B O 1
ATOM 4136 N N . THR B 1 326 ? -2.964 25.382 -28.158 1.00 59.44 301 THR B N 1
ATOM 4137 C CA . THR B 1 326 ? -4.306 25.270 -28.727 1.00 60.77 301 THR B CA 1
ATOM 4138 C C . THR B 1 326 ? -4.264 24.561 -30.078 1.00 60.67 301 THR B C 1
ATOM 4139 O O . THR B 1 326 ? -3.283 23.871 -30.396 1.00 61.42 301 THR B O 1
#

Foldseek 3Di:
DEEEEEAEPQCPPPVLLVVLVVVVVVVVYHYHYHYDDDQVRLLVVQVVCVVVLGAEYEQQEAQVSQLSNQVSQLVDDDDRGHFYAYAQNYDQSWVCVQQDQDPNRNSSVCLRRPFDWFQFKWKDKPNDRIFQWKKKKFDAAADVDPLQCLCQCQFQRHPDWFWAWKWKDFVVDTDTDTFGMKIWTQHQDGRRQFGQRVPHAGAPLKIKIKTQHDGGDDCVRSVCGHDHDDDPNIDIDIHQKMKMFHPAKMWMQGSNRIDIDGIMIMGM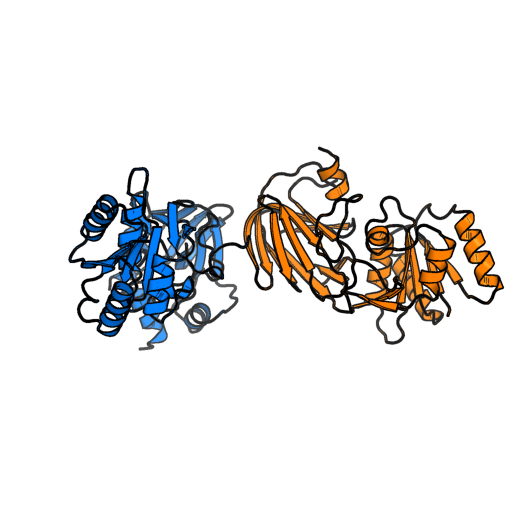GHSSGIHRGHPVGPRHDDD/DEEEEEAEDPLPPPVVLVVLVVVVVVVPYHYHYHYDDDQPRLLVSQVVCVVVLGQEYEQEEAQVSQQSNLVSQLPDDDDSGHFYAYQQRYVQNVVCVLQPQDPPRSVSVVLRRDFDWDQWKWKDKPNHRIGQWKKKKFDDAACVCLCDCQVPVGDDWDWFWKWKDFVVDTDTDTFGMKMKTLHADGSRRHGQHNPHAGAPLWIWIWTHSVPTDTDIHQKMKMAHPAKMWMQGSNRIDIDGIMIMGMPHSSHIYRGDPPRVRHDDD

InterPro domains:
  IPR001206 Diacylglycerol kinase, catalytic domain [PF00781] (8-129)
  IPR001206 Diacylglycerol kinase, catalytic domain [PS50146] (2-133)
  IPR001206 Diacylglycerol kinase, catalytic domain [SM00046] (6-132)
  IPR005218 Diacylglycerol/lipid kinase [TIGR00147] (1-293)
  IPR016064 NAD kinase/diacylglycerol kinase-like domain superfamily [SSF111331] (8-297)
  IPR017438 Inorganic polyphosphate/ATP-NAD kinase, N-terminal [G3DSA:3.40.50.10330] (5-128)
  IPR022433 Lipid kinase YegS [MF_01377] (6-299)
  IPR022433 Lipid kinase YegS [NF009602] (4-299)
  IPR022433 Lipid kinase YegS [TIGR03702] (7-298)
  IPR045540 YegS/DAGK, C-terminal domain [PF19279] (150-288)
  IPR050187 Lipid Phosphate Formation and Regulation [PTHR12358] (26-271)

Sequence (552 aa):
PASLLILNGKSTDNLPLREAIMLLREEGMTIHVRVTWEKGDAARYVEEARKFGVATVIAGGGDGTINEVSTALIQCEGDDIPALGILPLGTANDFATSVGIPEALDKALKLAIAGDAIAIDMAQVNKQTCFINMATGGFGTRIALGSVSYIIHGLMRMDTLQPDRCEIRGENFHWQGDALVIGIGNGRQAGGGQQLCPNALINDGLLQLRIFTGDEILPALVSTLKSDEDNPNIIEGASSWFDIQAPHDITFNLDGEPLSGQNFHIEILPAALRCRLPPDCPLLRSTPASLLILNGKSTDNLPLREAIMLLREEGMTIHVRVTWEKGDAARYVEEARKFGVATVIAGGGDGTINEVSTALIQCEGDDIPALGILPLGTANDFATSVGIPEALDKALKLAIAGDAIAIDMAQVNKQTCFINMATGGFGTRIVSYIIHGLMRMDTLQPDRCEIRGENFHWQGDALVIGIGNGRQAGGGQQLCPNALINDGLLQLRIFTPNIIEGASSWFDIQAPHDITFNLDGEPLSGQNFHIEILPAALRCRLPPDCPLLRST

B-factor: mean 66.89, std 6.84, range [42.77, 95.31]

CATH classification: 3.40.50.10330 (+1 more: 2.60.200.40)

Organism: Escherichia coli (strain K12) (NCBI:txid83333)

GO terms:
  GO:0005515 protein binding (F, IPI)
  GO:0001727 lipid kinase activity (F, IDA)

Nearest PDB structures (foldseek):
  2bon-assembly1_A  TM=1.003E+00  e=1.523E-69  Escherichia coli BL21(DE3)
  2p1r-assembly2_B  TM=9.564E-01  e=1.838E-51  Salmonella enterica subsp. enterica serovar Typhimurium str. LT2
  2p1r-assembly2_D  TM=9.585E-01  e=5.995E-51  Salmonella enterica subsp. enterica serovar Typhimurium str. LT2
  3t5p-assembly2_D  TM=8.107E-01  e=4.134E-22  Bacillus anthracis str. Sterne
  3t5p-assembly3_E  TM=7.570E-01  e=6.390E-22  Bacillus anthracis str. Sterne

Secondary structure (DSSP, 8-state):
--EEEEE-SSSTT-HHHHHHHHHHHTTT--EEEEE--STTHHHHHHHHHHHHT-SEEEEEESHHHHHHHHHHHHH--SS-PPEEEEEE-SSS-HHHHHTT--SSHHHHHHHHHHSEEEEEEEEEETTS-EESSEEEEEEEEE---HHHHHIIIIIS-EEEEE-EEEEEEETTEEEEEEESEEEEESSS-BTTTB-S-TT--TTSS-EEEEEE--SS--HHHHHHHHTT---TTEEEEEESEEEEEEEEEEEEEETTEEEEEEEEEEEEEEEEEEEEE-TT-TTSPP-/--EEEEE-SSTT--HHHHHHHHHHHHHT--EEEEE-SSTTHHHHHHHHHHHHT-SEEEEESSHHHHHHHHHHHHT--SSSPPEEEEE--SSS-HHHHHTT--SSHHHHHHHHHHSPEEEEEEEEETTTEEESSEEEEE-S-B--HHHHTTTTSBS----EEEEEEETTEEEEEEESEEEEESSS-BTTTB-S-TT--TTSS-EEEEEE---EEEEEESEEEEEEEEEEEEEETTEEEEEEEEEEEEEEEEEEEE--TT-TTSPP-

Radius of gyration: 29.64 Å; Cα contacts (8 Å, |Δi|>4): 1411; chains: 2; bounding box: 52×83×75 Å